Protein AF-A0A9E3QSX8-F1 (afdb_monomer_lite)

Structure (mmCIF, N/CA/C/O backbone):
data_AF-A0A9E3QSX8-F1
#
_entry.id   AF-A0A9E3QSX8-F1
#
loop_
_atom_site.group_PDB
_atom_site.id
_atom_site.type_symbol
_atom_site.label_atom_id
_atom_site.label_alt_id
_atom_site.label_comp_id
_atom_site.label_asym_id
_atom_site.label_entity_id
_atom_site.label_seq_id
_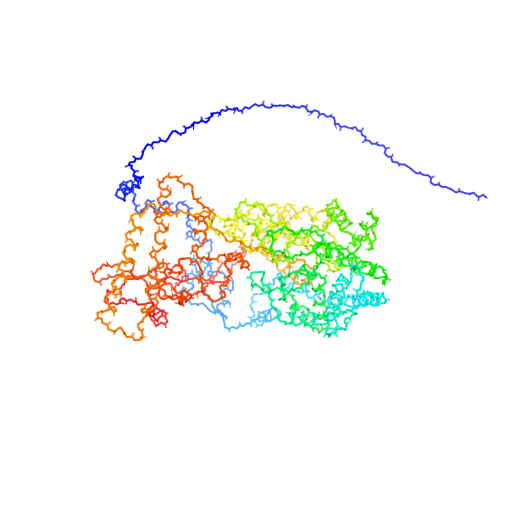atom_site.pdbx_PDB_ins_code
_atom_site.Cartn_x
_atom_site.Cartn_y
_atom_site.Cartn_z
_atom_site.occupancy
_atom_site.B_iso_or_equiv
_atom_site.auth_seq_id
_atom_site.auth_comp_id
_atom_site.auth_asym_id
_atom_site.auth_atom_id
_atom_site.pdbx_PDB_model_num
ATOM 1 N N . MET A 1 1 ? 42.464 9.690 58.427 1.00 34.41 1 MET A N 1
ATOM 2 C CA . MET A 1 1 ? 42.947 10.373 57.204 1.00 34.41 1 MET A CA 1
ATOM 3 C C . MET A 1 1 ? 42.137 9.793 56.053 1.00 34.41 1 MET A C 1
ATOM 5 O O . MET A 1 1 ? 42.165 8.587 55.885 1.00 34.41 1 MET A O 1
ATOM 9 N N . ASN A 1 2 ? 41.130 10.511 55.552 1.00 29.72 2 ASN A N 1
ATOM 10 C CA . ASN A 1 2 ? 41.222 11.532 54.487 1.00 29.72 2 ASN A CA 1
ATOM 11 C C . ASN A 1 2 ? 41.626 10.912 53.133 1.00 29.72 2 ASN A C 1
ATOM 13 O O . ASN A 1 2 ? 42.617 10.202 53.098 1.00 29.72 2 ASN A O 1
ATOM 17 N N . SER A 1 3 ? 41.032 11.184 51.967 1.00 29.53 3 SER A N 1
ATOM 18 C CA . SER A 1 3 ? 39.803 11.871 51.520 1.00 29.53 3 SER A CA 1
ATOM 19 C C . SER A 1 3 ? 40.000 12.184 50.023 1.00 29.53 3 SER A C 1
ATOM 21 O O . SER A 1 3 ? 41.050 12.731 49.714 1.00 29.53 3 SER A O 1
ATOM 23 N N . ALA A 1 4 ? 38.960 12.026 49.181 1.00 32.78 4 ALA A N 1
ATOM 24 C CA . ALA A 1 4 ? 38.642 12.910 48.029 1.00 32.78 4 ALA A CA 1
ATOM 25 C C . ALA A 1 4 ? 39.671 13.015 46.857 1.00 32.78 4 ALA A C 1
ATOM 27 O O . ALA A 1 4 ? 40.817 12.639 47.002 1.00 32.78 4 ALA A O 1
ATOM 28 N N . ARG A 1 5 ? 39.427 13.547 45.647 1.00 29.23 5 ARG A N 1
ATOM 29 C CA . ARG A 1 5 ? 38.313 13.874 44.715 1.00 29.23 5 ARG A CA 1
ATOM 30 C C . ARG A 1 5 ? 39.010 14.353 43.395 1.00 29.23 5 ARG A C 1
ATOM 32 O O . ARG A 1 5 ? 40.177 14.715 43.424 1.00 29.23 5 ARG A O 1
ATOM 39 N N . ARG A 1 6 ? 38.259 14.365 42.278 1.00 32.06 6 ARG A N 1
ATOM 40 C CA . ARG A 1 6 ? 38.414 15.057 40.948 1.00 32.06 6 ARG A CA 1
ATOM 41 C C . ARG A 1 6 ? 39.170 16.426 40.938 1.00 32.06 6 ARG A C 1
ATOM 43 O O . ARG A 1 6 ? 39.154 17.022 42.014 1.00 32.06 6 ARG A O 1
ATOM 50 N N . PRO A 1 7 ? 39.665 17.024 39.794 1.00 38.88 7 PRO A N 1
ATOM 51 C CA . PRO A 1 7 ? 38.859 17.333 38.565 1.00 38.88 7 PRO A CA 1
ATOM 52 C C . PRO A 1 7 ? 39.530 17.643 37.170 1.00 38.88 7 PRO A C 1
ATOM 54 O O . PRO A 1 7 ? 40.738 17.763 37.069 1.00 38.88 7 PRO A O 1
ATOM 57 N N . SER A 1 8 ? 38.669 17.826 36.135 1.00 28.39 8 SER A N 1
ATOM 58 C CA . SER A 1 8 ? 38.711 18.750 34.943 1.00 28.39 8 SER A CA 1
ATOM 59 C C . SER A 1 8 ? 39.972 18.848 34.017 1.00 28.39 8 SER A C 1
ATOM 61 O O . SER A 1 8 ? 40.971 18.202 34.278 1.00 28.39 8 SER A O 1
ATOM 63 N N . SER A 1 9 ? 40.011 19.535 32.848 1.00 29.08 9 SER A N 1
ATOM 64 C CA . SER A 1 9 ? 39.054 20.426 32.123 1.00 29.08 9 SER A CA 1
ATOM 65 C C . SER A 1 9 ? 39.161 20.325 30.560 1.00 29.08 9 SER A C 1
ATOM 67 O O . SER A 1 9 ? 39.818 19.432 30.041 1.00 29.08 9 SER A O 1
ATOM 69 N N . ARG A 1 10 ? 38.485 21.220 29.803 1.00 27.95 10 ARG A N 1
ATOM 70 C CA . ARG A 1 10 ? 38.367 21.345 28.322 1.00 27.95 10 ARG A CA 1
ATOM 71 C C . ARG A 1 10 ? 38.910 22.694 27.769 1.00 27.95 10 ARG A C 1
ATOM 73 O O . ARG A 1 10 ? 38.730 23.689 28.460 1.00 27.95 10 ARG A O 1
ATOM 80 N N . LEU A 1 11 ? 39.290 22.717 26.470 1.00 28.77 11 LEU A N 1
ATOM 81 C CA . LEU A 1 11 ? 39.271 23.859 25.498 1.00 28.77 11 LEU A CA 1
ATOM 82 C C . LEU A 1 11 ? 40.212 25.075 25.763 1.00 28.77 11 LEU A C 1
ATOM 84 O O . LEU A 1 11 ? 40.704 25.192 26.881 1.00 28.77 11 LEU A O 1
ATOM 88 N N . PRO A 1 12 ? 40.462 26.000 24.790 1.00 38.44 12 PRO A N 1
ATOM 89 C CA . PRO A 1 12 ? 39.927 26.116 23.415 1.00 38.44 12 PRO A CA 1
ATOM 90 C C . PRO A 1 12 ? 40.982 26.273 22.286 1.00 38.44 12 PRO A C 1
ATOM 92 O O . PRO A 1 12 ? 42.152 26.540 22.535 1.00 38.44 12 PRO A O 1
ATOM 95 N N . CYS A 1 13 ? 40.535 26.255 21.022 1.00 25.16 13 CYS A N 1
ATOM 96 C CA . CYS A 1 13 ? 41.219 26.981 19.943 1.00 25.16 13 CYS A CA 1
ATOM 97 C C . CYS A 1 13 ? 40.201 27.521 18.920 1.00 25.16 13 CYS A C 1
ATOM 99 O O . CYS A 1 13 ? 39.735 26.801 18.042 1.00 25.16 13 CYS A O 1
ATOM 101 N N . TRP A 1 14 ? 39.819 28.792 19.080 1.00 24.83 14 TRP A N 1
ATOM 102 C CA . TRP A 1 14 ? 39.091 29.578 18.080 1.00 24.83 14 TRP A CA 1
ATOM 103 C C . TRP A 1 14 ? 40.042 30.643 17.547 1.00 24.83 14 TRP A C 1
ATOM 105 O O . TRP A 1 14 ? 40.319 31.604 18.258 1.00 24.83 14 TRP A O 1
ATOM 115 N N . GLN A 1 15 ? 40.504 30.483 16.311 1.00 28.09 15 GLN A N 1
ATOM 116 C CA . GLN A 1 15 ? 40.944 31.556 15.417 1.00 28.09 15 GLN A CA 1
ATOM 117 C C . GLN A 1 15 ? 41.356 30.912 14.096 1.00 28.09 15 GLN A C 1
ATOM 119 O O . GLN A 1 15 ? 42.250 30.081 14.097 1.00 28.09 15 GLN A O 1
ATOM 124 N N . TRP A 1 16 ? 40.659 31.264 13.017 1.00 26.28 16 TRP A N 1
ATOM 125 C CA . TRP A 1 16 ? 41.142 31.548 11.657 1.00 26.28 16 TRP A CA 1
ATOM 126 C C . TRP A 1 16 ? 39.906 31.564 10.741 1.00 26.28 16 TRP A C 1
ATOM 128 O O . TRP A 1 16 ? 39.142 30.607 10.724 1.00 26.28 16 TRP A O 1
ATOM 138 N N . LEU A 1 17 ? 39.723 32.676 10.016 1.00 26.88 17 LEU A N 1
ATOM 139 C CA . LEU A 1 17 ? 38.613 32.995 9.095 1.00 26.88 17 LEU A CA 1
ATOM 140 C C . LEU A 1 17 ? 37.208 33.139 9.746 1.00 26.88 17 LEU A C 1
ATOM 142 O O . LEU A 1 17 ? 36.622 32.167 10.196 1.00 26.88 17 LEU A O 1
ATOM 146 N N . ARG A 1 18 ? 36.520 34.293 9.808 1.00 30.38 18 ARG A N 1
ATOM 147 C CA . ARG A 1 18 ? 36.800 35.700 9.435 1.00 30.38 18 ARG A CA 1
ATOM 148 C C . ARG A 1 18 ? 37.518 35.934 8.100 1.00 30.38 18 ARG A C 1
ATOM 150 O O . ARG A 1 18 ? 38.697 36.259 8.105 1.00 30.38 18 ARG A O 1
ATOM 157 N N . CYS A 1 19 ? 36.778 35.861 6.992 1.00 26.34 19 CYS A N 1
ATOM 158 C CA . CYS A 1 19 ? 36.958 36.779 5.859 1.00 26.34 19 CYS A CA 1
ATOM 159 C C . CYS A 1 19 ? 35.721 36.815 4.933 1.00 26.34 19 CYS A C 1
ATOM 161 O O . CYS A 1 19 ? 35.354 35.801 4.357 1.00 26.34 19 CYS A O 1
ATOM 163 N N . LEU A 1 20 ? 35.170 38.026 4.764 1.00 24.61 20 LEU A N 1
ATOM 164 C CA . LEU A 1 20 ? 34.615 38.583 3.514 1.00 24.61 20 LEU A CA 1
ATOM 165 C C . LEU A 1 20 ? 33.272 38.057 2.935 1.00 24.61 20 LEU A C 1
ATOM 167 O O . LEU A 1 20 ? 33.209 37.180 2.083 1.00 24.61 20 LEU A O 1
ATOM 171 N N . LEU A 1 21 ? 32.207 38.763 3.331 1.00 23.98 21 LEU A N 1
ATOM 172 C CA . LEU A 1 21 ? 31.076 39.245 2.499 1.00 23.98 21 LEU A CA 1
ATOM 173 C C . LEU A 1 21 ? 31.537 40.449 1.609 1.00 23.98 21 LEU A C 1
ATOM 175 O O . LEU A 1 21 ? 32.646 40.918 1.886 1.00 23.98 21 LEU A O 1
ATOM 179 N N . PRO A 1 22 ? 30.739 41.088 0.695 1.00 42.12 22 PRO A N 1
ATOM 180 C CA . PRO A 1 22 ? 29.394 40.804 0.111 1.00 42.12 22 PRO A CA 1
ATOM 181 C C . PRO A 1 22 ? 29.246 41.163 -1.424 1.00 42.12 22 PRO A C 1
ATOM 183 O O . PRO A 1 22 ? 30.243 41.407 -2.091 1.00 42.12 22 PRO A O 1
ATOM 186 N N . LEU A 1 23 ? 27.989 41.332 -1.918 1.00 26.09 23 LEU A N 1
ATOM 187 C CA . LEU A 1 23 ? 27.516 42.158 -3.081 1.00 26.09 23 LEU A CA 1
ATOM 188 C C . LEU A 1 23 ? 27.803 41.670 -4.535 1.00 26.09 23 LEU A C 1
ATOM 190 O O . LEU A 1 23 ? 28.795 40.997 -4.766 1.00 26.09 23 LEU A O 1
ATOM 194 N N . VAL A 1 24 ? 27.053 42.053 -5.594 1.00 25.22 24 VAL A N 1
ATOM 195 C CA . VAL A 1 24 ? 25.591 42.278 -5.813 1.00 25.22 24 VAL A CA 1
ATOM 196 C C . VAL A 1 24 ? 25.290 42.381 -7.335 1.00 25.22 24 VAL A C 1
ATOM 198 O O . VAL A 1 24 ? 26.185 42.711 -8.099 1.00 25.22 24 VAL A O 1
ATOM 201 N N . ALA A 1 25 ? 24.036 42.095 -7.723 1.00 25.70 25 ALA A N 1
ATOM 202 C CA . ALA A 1 25 ? 23.273 42.359 -8.971 1.00 25.70 25 ALA A CA 1
ATOM 203 C C . ALA A 1 25 ? 23.895 42.996 -10.249 1.00 25.70 25 ALA A C 1
ATOM 205 O O . ALA A 1 25 ? 24.704 43.911 -10.184 1.00 25.70 25 ALA A O 1
ATOM 206 N N . ILE A 1 26 ? 23.315 42.643 -11.414 1.00 31.16 26 ILE A N 1
ATOM 207 C CA . ILE A 1 26 ? 22.503 43.507 -12.327 1.00 31.16 26 ILE A CA 1
ATOM 208 C C . ILE A 1 26 ? 22.088 42.645 -13.544 1.00 31.16 26 ILE A C 1
ATOM 210 O O . ILE A 1 26 ? 22.937 42.066 -14.207 1.00 31.16 26 ILE A O 1
ATOM 214 N N . GLY A 1 27 ? 20.792 42.422 -13.788 1.00 25.27 27 GLY A N 1
ATOM 215 C CA . GLY A 1 27 ? 20.026 43.121 -14.838 1.00 25.27 27 GLY A CA 1
ATOM 216 C C . GLY A 1 27 ? 19.364 42.084 -15.774 1.00 25.27 27 GLY A C 1
ATOM 217 O O . GLY A 1 27 ? 19.835 40.956 -15.826 1.00 25.27 27 GLY A O 1
ATOM 218 N N . LEU A 1 28 ? 18.271 42.340 -16.501 1.00 27.56 28 LEU A N 1
ATOM 219 C CA . LEU A 1 28 ? 17.464 43.555 -16.675 1.00 27.56 28 LEU A CA 1
ATOM 220 C C . LEU A 1 28 ? 15.972 43.199 -16.852 1.00 27.56 28 LEU A C 1
ATOM 222 O O . LEU A 1 28 ? 15.616 42.073 -17.186 1.00 27.56 28 LEU A O 1
ATOM 226 N N . SER A 1 29 ? 15.112 44.187 -16.613 1.00 26.52 29 SER A N 1
ATOM 227 C CA . SER A 1 29 ? 13.647 44.137 -16.693 1.00 26.52 29 SER A CA 1
ATOM 228 C C . SER A 1 29 ? 13.083 44.532 -18.070 1.00 26.52 29 SER A C 1
ATOM 230 O O . SER A 1 29 ? 13.754 45.193 -18.858 1.00 26.52 29 SER A O 1
ATOM 232 N N . GLY A 1 30 ? 11.803 44.208 -18.308 1.00 27.94 30 GLY A N 1
ATOM 233 C CA . GLY A 1 30 ? 10.971 44.737 -19.406 1.00 27.94 30 GLY A CA 1
ATOM 234 C C . GLY A 1 30 ? 9.780 43.807 -19.694 1.00 27.94 30 GLY A C 1
ATOM 235 O O . GLY A 1 30 ? 9.973 42.792 -20.344 1.00 27.94 30 GLY A O 1
ATOM 236 N N . ALA A 1 31 ? 8.610 43.939 -19.050 1.00 29.28 31 ALA A N 1
ATOM 237 C CA . ALA A 1 31 ? 7.557 44.955 -19.273 1.00 29.28 31 ALA A CA 1
ATOM 238 C C . ALA A 1 31 ? 6.890 44.824 -20.666 1.00 29.28 31 ALA A C 1
ATOM 240 O O . ALA A 1 31 ? 7.596 44.715 -21.657 1.00 29.28 31 ALA A O 1
ATOM 241 N N . SER A 1 32 ? 5.564 44.883 -20.850 1.00 33.28 32 SER A N 1
ATOM 242 C CA . SER A 1 32 ? 4.401 44.925 -19.934 1.00 33.28 32 SER A CA 1
ATOM 243 C C . SER A 1 32 ? 3.127 44.537 -20.744 1.00 33.28 32 SER A C 1
ATOM 245 O O . SER A 1 32 ? 3.268 44.243 -21.932 1.00 33.28 32 SER A O 1
ATOM 247 N N . PRO A 1 33 ? 1.900 44.470 -20.180 1.00 47.84 33 PRO A N 1
ATOM 248 C CA . PRO A 1 33 ? 0.783 43.771 -20.827 1.00 47.84 33 PRO A CA 1
ATOM 249 C C . PRO A 1 33 ? 0.121 44.562 -21.965 1.00 47.84 33 PRO A C 1
ATOM 251 O O . PRO A 1 33 ? -0.060 45.776 -21.867 1.00 47.84 33 PRO A O 1
ATOM 254 N N . LEU A 1 34 ? -0.356 43.843 -22.984 1.00 31.44 34 LEU A N 1
ATOM 255 C CA . LEU A 1 34 ? -1.322 44.347 -23.960 1.00 31.44 34 LEU A CA 1
ATOM 256 C C . LEU A 1 34 ? -2.684 43.689 -23.719 1.00 31.44 34 LEU A C 1
ATOM 258 O O . LEU A 1 34 ? -2.797 42.466 -23.666 1.00 31.44 34 LEU A O 1
ATOM 262 N N . ARG A 1 35 ? -3.712 44.528 -23.557 1.00 44.41 35 ARG A N 1
ATOM 263 C CA . ARG A 1 35 ? -5.119 44.112 -23.590 1.00 44.41 35 ARG A CA 1
ATOM 264 C C . ARG A 1 35 ? -5.463 43.651 -25.005 1.00 44.41 35 ARG A C 1
ATOM 266 O O . ARG A 1 35 ? -5.029 44.288 -25.962 1.00 44.41 35 ARG A O 1
ATOM 273 N N . ALA A 1 36 ? -6.270 42.603 -25.119 1.00 38.50 36 ALA A N 1
ATOM 274 C CA . ALA A 1 36 ? -6.993 42.306 -26.346 1.00 38.50 36 ALA A CA 1
ATOM 275 C C . ALA A 1 36 ? -8.403 42.897 -26.228 1.00 38.50 36 ALA A C 1
ATOM 277 O O . ALA A 1 36 ? -9.131 42.548 -25.298 1.00 38.50 36 ALA A O 1
ATOM 278 N N . ASP A 1 37 ? -8.756 43.790 -27.150 1.00 44.34 37 ASP A N 1
ATOM 279 C CA . ASP A 1 37 ? -10.152 44.099 -27.457 1.00 44.34 37 ASP A CA 1
ATOM 280 C C . ASP A 1 37 ? -10.740 42.943 -28.292 1.00 44.34 37 ASP A C 1
ATOM 282 O O . ASP A 1 37 ? -10.026 42.313 -29.079 1.00 44.34 37 ASP A O 1
ATOM 286 N N . GLU A 1 38 ? -12.032 42.651 -28.133 1.00 40.50 38 GLU A N 1
ATOM 287 C CA . GLU A 1 38 ? -12.716 41.607 -28.907 1.00 40.50 38 GLU A CA 1
ATOM 288 C C . GLU A 1 38 ? -13.006 42.059 -30.355 1.00 40.50 38 GLU A C 1
ATOM 290 O O . GLU A 1 38 ? -13.520 43.162 -30.564 1.00 40.50 38 GLU A O 1
ATOM 295 N N . PRO A 1 39 ? -12.750 41.216 -31.375 1.00 40.66 39 PRO A N 1
ATOM 296 C CA . PRO A 1 39 ? -13.303 41.400 -32.713 1.00 40.66 39 PRO A CA 1
ATOM 297 C C . PRO A 1 39 ? -14.736 40.820 -32.814 1.00 40.66 39 PRO A C 1
ATOM 299 O O . PRO A 1 39 ? -15.030 39.807 -32.180 1.00 40.66 39 PRO A O 1
ATOM 302 N N . PRO A 1 40 ? -15.631 41.420 -33.624 1.00 45.62 40 PRO A N 1
ATOM 303 C CA . PRO A 1 40 ? -17.053 41.058 -33.670 1.00 45.62 40 PRO A CA 1
ATOM 304 C C . PRO A 1 40 ? -17.364 39.766 -34.450 1.00 45.62 40 PRO A C 1
ATOM 306 O O . PRO A 1 40 ? -16.601 39.326 -35.311 1.00 45.62 40 PRO A O 1
ATOM 309 N N . GLU A 1 41 ? -18.536 39.187 -34.167 1.00 42.56 41 GLU A N 1
ATOM 310 C CA . GLU A 1 41 ? -19.021 37.918 -34.730 1.00 42.56 41 GLU A CA 1
ATOM 311 C C . GLU A 1 41 ? -19.189 37.918 -36.263 1.00 42.56 41 GLU A C 1
ATOM 313 O O . GLU A 1 41 ? -19.656 38.888 -36.862 1.00 42.56 41 GLU A O 1
ATOM 318 N N . GLY A 1 42 ? -18.903 36.774 -36.902 1.00 49.81 42 GLY A N 1
ATOM 319 C CA . GLY A 1 42 ? -19.269 36.551 -38.309 1.00 49.81 42 GLY A CA 1
ATOM 320 C C . GLY A 1 42 ? -18.551 35.415 -39.048 1.00 49.81 42 GLY A C 1
ATOM 321 O O . GLY A 1 42 ? -19.046 34.965 -40.080 1.00 49.81 42 GLY A O 1
ATOM 322 N N . GLN A 1 43 ? -17.413 34.918 -38.550 1.00 42.94 43 GLN A N 1
ATOM 323 C CA . GLN A 1 43 ? -16.658 33.832 -39.194 1.00 42.94 43 GLN A CA 1
ATOM 324 C C . GLN A 1 43 ? -16.433 32.656 -38.240 1.00 42.94 43 GLN A C 1
ATOM 326 O O . GLN A 1 43 ? -15.935 32.829 -37.130 1.00 42.94 43 GLN A O 1
ATOM 331 N N . ARG A 1 44 ? -16.744 31.436 -38.700 1.00 37.28 44 ARG A N 1
ATOM 332 C CA . ARG A 1 44 ? -16.204 30.217 -38.077 1.00 37.28 44 ARG A CA 1
ATOM 333 C C . ARG A 1 44 ? -14.677 30.246 -38.235 1.00 37.28 44 ARG A C 1
ATOM 335 O O . ARG A 1 44 ? -14.230 30.567 -39.338 1.00 37.28 44 ARG A O 1
ATOM 342 N N . PRO A 1 45 ? -13.877 29.875 -37.219 1.00 42.00 45 PRO A N 1
ATOM 343 C CA . PRO A 1 45 ? -12.446 29.693 -37.416 1.00 42.00 45 PRO A CA 1
ATOM 344 C C . PRO A 1 45 ? -12.239 28.606 -38.474 1.00 42.00 45 PRO A C 1
ATOM 346 O O . PRO A 1 45 ? -12.638 27.455 -38.288 1.00 42.00 45 PRO A O 1
ATOM 349 N N . GLY A 1 46 ? -11.666 28.991 -39.612 1.00 44.28 46 GLY A N 1
ATOM 350 C CA . GLY A 1 46 ? -11.374 28.063 -40.693 1.00 44.28 46 GLY A CA 1
ATOM 351 C C . GLY A 1 46 ? -10.303 27.079 -40.246 1.00 44.28 46 GLY A C 1
ATOM 352 O O . GLY A 1 46 ? -9.129 27.439 -40.169 1.00 44.28 46 GLY A O 1
ATOM 353 N N . LEU A 1 47 ? -10.694 25.828 -39.990 1.00 43.69 47 LEU A N 1
ATOM 354 C CA . LEU A 1 47 ? -9.748 24.730 -40.152 1.00 43.69 47 LEU A CA 1
ATOM 355 C C . LEU A 1 47 ? -9.245 24.808 -41.600 1.00 43.69 47 LEU A C 1
ATOM 357 O O . LEU A 1 47 ? -10.088 24.906 -42.499 1.00 43.69 47 LEU A O 1
ATOM 361 N N . PRO A 1 48 ? -7.921 24.805 -41.840 1.00 47.47 48 PRO A N 1
ATOM 362 C CA . PRO A 1 48 ? -7.412 24.795 -43.201 1.00 47.47 48 PRO A CA 1
ATOM 363 C C . PRO A 1 48 ? -7.994 23.577 -43.912 1.00 47.47 48 PRO A C 1
ATOM 365 O O . PRO A 1 48 ? -8.052 22.491 -43.322 1.00 47.47 48 PRO A O 1
ATOM 368 N N . SER A 1 49 ? -8.475 23.759 -45.142 1.00 57.25 49 SER A N 1
ATOM 369 C CA . SER A 1 49 ? -9.124 22.654 -45.850 1.00 57.25 49 SER A CA 1
ATOM 370 C C . SER A 1 49 ? -8.134 21.500 -46.025 1.00 57.25 49 SER A C 1
ATOM 372 O O . SER A 1 49 ? -6.914 21.701 -46.016 1.00 57.25 49 SER A O 1
ATOM 374 N N . PHE A 1 50 ? -8.632 20.272 -46.195 1.00 50.34 50 PHE A N 1
ATOM 375 C CA . PHE A 1 50 ? -7.727 19.161 -46.480 1.00 50.34 50 PHE A CA 1
ATOM 376 C C . PHE A 1 50 ? -6.908 19.435 -47.750 1.00 50.34 50 PHE A C 1
ATOM 378 O O . PHE A 1 50 ? -5.724 19.130 -47.762 1.00 50.34 50 PHE A O 1
ATOM 385 N N . ASP A 1 51 ? -7.475 20.128 -48.743 1.00 62.53 51 ASP A N 1
ATOM 386 C CA . ASP A 1 51 ? -6.766 20.560 -49.954 1.00 62.53 51 ASP A CA 1
ATOM 387 C C . ASP A 1 51 ? -5.709 21.650 -49.683 1.00 62.53 51 ASP A C 1
ATOM 389 O O . ASP A 1 51 ? -4.652 21.650 -50.309 1.00 62.53 51 ASP A O 1
ATOM 393 N N . GLU A 1 52 ? -5.929 22.558 -48.725 1.00 65.50 52 GLU A N 1
ATOM 394 C CA . GLU A 1 52 ? -4.922 23.539 -48.291 1.00 65.50 52 GLU A CA 1
ATOM 395 C C . GLU A 1 52 ? -3.781 22.883 -47.506 1.00 65.50 52 GLU A C 1
ATOM 397 O O . GLU A 1 52 ? -2.617 23.255 -47.671 1.00 65.50 52 GLU A O 1
ATOM 402 N N . LEU A 1 53 ? -4.089 21.905 -46.649 1.00 66.25 53 LEU A N 1
ATOM 403 C CA . LEU A 1 53 ? -3.081 21.114 -45.941 1.00 66.25 53 LEU A CA 1
ATOM 404 C C . LEU A 1 53 ? -2.303 20.222 -46.913 1.00 66.25 53 LEU A C 1
ATOM 406 O O . LEU A 1 53 ? -1.076 20.213 -46.872 1.00 66.25 53 LEU A O 1
ATOM 410 N N . LEU A 1 54 ? -2.994 19.542 -47.826 1.00 53.22 54 LEU A N 1
ATOM 411 C CA . LEU A 1 54 ? -2.405 18.742 -48.895 1.00 53.22 54 LEU A CA 1
ATOM 412 C C . LEU A 1 54 ? -1.546 19.616 -49.818 1.00 53.22 54 LEU A C 1
ATOM 414 O O . LEU A 1 54 ? -0.437 19.223 -50.154 1.00 53.22 54 LEU A O 1
ATOM 418 N N . GLY A 1 55 ? -1.985 20.839 -50.129 1.00 71.31 55 GLY A N 1
ATOM 419 C CA . GLY A 1 55 ? -1.207 21.842 -50.858 1.00 71.31 55 GLY A CA 1
ATOM 420 C C . GLY A 1 55 ? 0.075 22.263 -50.130 1.00 71.31 55 GLY A C 1
ATOM 421 O O . GLY A 1 55 ? 1.132 22.357 -50.754 1.00 71.31 55 GLY A O 1
ATOM 422 N N . ARG A 1 56 ? 0.029 22.442 -48.801 1.00 79.00 56 ARG A N 1
ATOM 423 C CA . ARG A 1 56 ? 1.228 22.697 -47.970 1.00 79.00 56 ARG A CA 1
ATOM 424 C C . ARG A 1 56 ? 2.176 21.495 -47.915 1.00 79.00 56 ARG A C 1
ATOM 426 O O . ARG A 1 56 ? 3.380 21.694 -47.791 1.00 79.00 56 ARG A O 1
ATOM 433 N N . GLN A 1 57 ? 1.647 20.276 -48.012 1.00 74.44 57 GLN A N 1
ATOM 434 C CA . GLN A 1 57 ? 2.418 19.027 -48.019 1.00 74.44 57 GLN A CA 1
ATOM 435 C C . GLN A 1 57 ? 2.709 18.497 -49.438 1.00 74.44 57 GLN A C 1
ATOM 437 O O . GLN A 1 57 ? 3.293 17.428 -49.576 1.00 74.44 57 GLN A O 1
ATOM 442 N N . ALA A 1 58 ? 2.372 19.236 -50.504 1.00 72.44 58 ALA A N 1
ATOM 443 C CA . ALA A 1 58 ? 2.426 18.754 -51.892 1.00 72.44 58 ALA A CA 1
ATOM 444 C C . ALA A 1 58 ? 3.842 18.421 -52.407 1.00 72.44 58 ALA A C 1
ATOM 446 O O . ALA A 1 58 ? 3.989 17.847 -53.482 1.00 72.44 58 ALA A O 1
ATOM 447 N N . GLN A 1 59 ? 4.880 18.803 -51.657 1.00 77.06 59 GLN A N 1
ATOM 448 C CA . GLN A 1 59 ? 6.290 18.503 -51.936 1.00 77.06 59 GLN A CA 1
ATOM 449 C C . GLN A 1 59 ? 6.863 17.402 -51.023 1.00 77.06 59 GLN A C 1
ATOM 451 O O . GLN A 1 59 ? 8.048 17.084 -51.115 1.00 77.06 59 GLN A O 1
ATOM 456 N N . VAL A 1 60 ? 6.060 16.823 -50.123 1.00 78.69 60 VAL A N 1
ATOM 457 C CA . VAL A 1 60 ? 6.500 15.745 -49.232 1.00 78.69 60 VAL A CA 1
ATOM 458 C C . VAL A 1 60 ? 6.389 14.409 -49.955 1.00 78.69 60 VAL A C 1
ATOM 460 O O . VAL A 1 60 ? 5.297 13.891 -50.178 1.00 78.69 60 VAL A O 1
ATOM 463 N N . SER A 1 61 ? 7.538 13.842 -50.316 1.00 79.25 61 SER A N 1
ATOM 464 C CA . SER A 1 61 ? 7.622 12.478 -50.835 1.00 79.25 61 SER A CA 1
ATOM 465 C C . SER A 1 61 ? 7.515 11.442 -49.712 1.00 79.25 61 SER A C 1
ATOM 467 O O . SER A 1 61 ? 7.788 11.730 -48.543 1.00 79.25 61 SER A O 1
ATOM 469 N N . ALA A 1 62 ? 7.175 10.203 -50.080 1.00 65.12 62 ALA A N 1
ATOM 470 C CA . ALA A 1 62 ? 7.230 9.067 -49.161 1.00 65.12 62 ALA A CA 1
ATOM 471 C C . ALA A 1 62 ? 8.634 8.908 -48.549 1.00 65.12 62 ALA A C 1
ATOM 473 O O . ALA A 1 62 ? 8.754 8.739 -47.338 1.00 65.12 62 ALA A O 1
ATOM 474 N N . ASP A 1 63 ? 9.686 9.062 -49.361 1.00 76.25 63 ASP A N 1
ATOM 475 C CA . ASP A 1 63 ? 11.079 8.977 -48.911 1.00 76.25 63 ASP A CA 1
ATOM 476 C C . ASP A 1 63 ? 11.413 10.049 -47.869 1.00 76.25 63 ASP A C 1
ATOM 478 O O . ASP A 1 63 ? 12.030 9.740 -46.855 1.00 76.25 63 ASP A O 1
ATOM 482 N N . LEU A 1 64 ? 10.953 11.293 -48.061 1.00 76.00 64 LEU A N 1
ATOM 483 C CA . LEU A 1 64 ? 11.163 12.375 -47.096 1.00 76.00 64 LEU A CA 1
ATOM 484 C C . LEU A 1 64 ? 10.448 12.089 -45.765 1.00 76.00 64 LEU A C 1
ATOM 486 O O . LEU A 1 64 ? 10.992 12.381 -44.700 1.00 76.00 64 LEU A O 1
ATOM 490 N N . LEU A 1 65 ? 9.250 11.498 -45.813 1.00 62.09 65 LEU A N 1
ATOM 491 C CA . LEU A 1 65 ? 8.487 11.120 -44.621 1.00 62.09 65 LEU A CA 1
ATOM 492 C C . LEU A 1 65 ? 9.158 9.959 -43.858 1.00 62.09 65 LEU A C 1
ATOM 494 O O . LEU A 1 65 ? 9.285 10.001 -42.632 1.00 62.09 65 LEU A O 1
ATOM 498 N N . VAL A 1 66 ? 9.633 8.943 -44.587 1.00 67.81 66 VAL A N 1
ATOM 499 C CA . VAL A 1 66 ? 10.371 7.791 -44.042 1.00 67.81 66 VAL A CA 1
ATOM 500 C C . VAL A 1 66 ? 11.716 8.230 -43.462 1.00 67.81 66 VAL A C 1
ATOM 502 O O . VAL A 1 66 ? 12.059 7.840 -42.346 1.00 67.81 66 VAL A O 1
ATOM 505 N N . GLU A 1 67 ? 12.454 9.089 -44.164 1.00 73.81 67 GLU A N 1
ATOM 506 C CA . GLU A 1 67 ? 13.739 9.613 -43.707 1.00 73.81 67 GLU A CA 1
ATOM 507 C C . GLU A 1 67 ? 13.580 10.459 -42.434 1.00 73.81 67 GLU A C 1
ATOM 509 O O . GLU A 1 67 ? 14.367 10.321 -41.496 1.00 73.81 67 GLU A O 1
ATOM 514 N N . GLN A 1 68 ? 12.537 11.292 -42.342 1.00 73.94 68 GLN A N 1
ATOM 515 C CA . GLN A 1 68 ? 12.230 12.043 -41.119 1.00 73.94 68 GLN A CA 1
ATOM 516 C C . GLN A 1 68 ? 11.970 11.120 -39.917 1.00 73.94 68 GLN A C 1
ATOM 518 O O . GLN A 1 68 ? 12.446 11.414 -38.819 1.00 73.94 68 GLN A O 1
ATOM 523 N N . ALA A 1 69 ? 11.281 9.992 -40.115 1.00 57.22 69 ALA A N 1
ATOM 524 C CA . ALA A 1 69 ? 11.059 8.999 -39.064 1.00 57.22 69 ALA A CA 1
ATOM 525 C C . ALA A 1 69 ? 12.353 8.249 -38.679 1.00 57.22 69 ALA A C 1
ATOM 527 O O . ALA A 1 69 ? 12.672 8.125 -37.494 1.00 57.22 69 ALA A O 1
ATOM 528 N N . GLN A 1 70 ? 13.140 7.804 -39.663 1.00 67.00 70 GLN A N 1
ATOM 529 C CA . GLN A 1 70 ? 14.401 7.081 -39.442 1.00 67.00 70 GLN A CA 1
ATOM 530 C C . GLN A 1 70 ? 15.479 7.960 -38.789 1.00 67.00 70 GLN A C 1
ATOM 532 O O . GLN A 1 70 ? 16.208 7.491 -37.918 1.00 67.00 70 GLN A O 1
ATOM 537 N N . ARG A 1 71 ? 15.545 9.257 -39.120 1.00 70.06 71 ARG A N 1
ATOM 538 C CA . ARG A 1 71 ? 16.443 10.220 -38.452 1.00 70.06 71 ARG A CA 1
ATOM 539 C C . ARG A 1 71 ? 16.104 10.425 -36.969 1.00 70.06 71 ARG A C 1
ATOM 541 O O . ARG A 1 71 ? 16.999 10.750 -36.195 1.00 70.06 71 ARG A O 1
ATOM 548 N N . GLN A 1 72 ? 14.846 10.234 -36.554 1.00 55.97 72 GLN A N 1
ATOM 549 C CA . GLN A 1 72 ? 14.446 10.326 -35.141 1.00 55.97 72 GLN A CA 1
ATOM 550 C C . GLN A 1 72 ? 14.772 9.057 -34.336 1.00 55.97 72 GLN A C 1
ATOM 552 O O . GLN A 1 72 ? 14.961 9.144 -33.120 1.00 55.97 72 GLN A O 1
ATOM 557 N N . ARG A 1 73 ? 14.847 7.887 -34.986 1.00 42.75 73 ARG A N 1
ATOM 558 C CA . ARG A 1 73 ? 15.276 6.611 -34.389 1.00 42.75 73 ARG A CA 1
ATOM 559 C C . ARG A 1 73 ? 16.030 5.757 -35.423 1.00 42.75 73 ARG A C 1
ATOM 561 O O . ARG A 1 73 ? 15.384 4.972 -36.120 1.00 42.75 73 ARG A O 1
ATOM 568 N N . PRO A 1 74 ? 17.367 5.872 -35.522 1.00 57.00 74 PRO A N 1
ATOM 569 C CA . PRO A 1 74 ? 18.136 5.046 -36.445 1.00 57.00 74 PRO A CA 1
ATOM 570 C C . PRO A 1 74 ? 18.104 3.570 -36.001 1.00 57.00 74 PRO A C 1
ATOM 572 O O . PRO A 1 74 ? 18.293 3.297 -34.810 1.00 57.00 74 PRO A O 1
ATOM 575 N N . PRO A 1 75 ? 17.858 2.614 -36.915 1.00 54.31 75 PRO A N 1
ATOM 576 C CA . PRO A 1 75 ? 17.918 1.189 -36.604 1.00 54.31 75 PRO A CA 1
ATOM 577 C C . PRO A 1 75 ? 19.362 0.729 -36.349 1.00 54.31 75 PRO A C 1
ATOM 579 O O . PRO A 1 75 ? 20.322 1.359 -36.789 1.00 54.31 75 PRO A O 1
ATOM 582 N N . LEU A 1 76 ? 19.517 -0.395 -35.642 1.00 54.69 76 LEU A N 1
ATOM 583 C CA . LEU A 1 76 ? 20.801 -1.085 -35.511 1.00 54.69 76 LEU A CA 1
ATOM 584 C C . LEU A 1 76 ? 20.874 -2.198 -36.564 1.00 54.69 76 LEU A C 1
ATOM 586 O O . LEU A 1 76 ? 20.197 -3.213 -36.430 1.00 54.69 76 LEU A O 1
ATOM 590 N N . ASP A 1 77 ? 21.709 -2.020 -37.588 1.00 62.69 77 ASP A N 1
ATOM 591 C CA . ASP A 1 77 ? 21.711 -2.892 -38.776 1.00 62.69 77 ASP A CA 1
ATOM 592 C C . ASP A 1 77 ? 22.197 -4.331 -38.522 1.00 62.69 77 ASP A C 1
ATOM 594 O O . ASP A 1 77 ? 21.886 -5.238 -39.296 1.00 62.69 77 ASP A O 1
ATOM 598 N N . ARG A 1 78 ? 23.001 -4.557 -37.472 1.00 65.38 78 ARG A N 1
ATOM 599 C CA . ARG A 1 78 ? 23.520 -5.883 -37.095 1.00 65.38 78 ARG A CA 1
ATOM 600 C C . ARG A 1 78 ? 24.024 -5.935 -35.655 1.00 65.38 78 ARG A C 1
ATOM 602 O O . ARG A 1 78 ? 24.528 -4.943 -35.128 1.00 65.38 78 ARG A O 1
ATOM 609 N N . LEU A 1 79 ? 23.983 -7.128 -35.064 1.00 68.31 79 LEU A N 1
ATOM 610 C CA . LEU A 1 79 ? 24.712 -7.435 -33.834 1.00 68.31 79 LEU A CA 1
ATOM 611 C C . LEU A 1 79 ? 26.233 -7.452 -34.068 1.00 68.31 79 LEU A C 1
ATOM 613 O O . LEU A 1 79 ? 26.716 -7.706 -35.172 1.00 68.31 79 LEU A O 1
ATOM 617 N N . SER A 1 80 ? 26.998 -7.217 -33.000 1.00 71.88 80 SER A N 1
ATOM 618 C CA . SER A 1 80 ? 28.468 -7.305 -32.977 1.00 71.88 80 SER A CA 1
ATOM 619 C C . SER A 1 80 ? 29.006 -8.741 -32.848 1.00 71.88 80 SER A C 1
ATOM 621 O O . SER A 1 80 ? 30.216 -8.939 -32.731 1.00 71.88 80 SER A O 1
ATOM 623 N N . PHE A 1 81 ? 28.121 -9.739 -32.844 1.00 65.75 81 PHE A N 1
ATOM 624 C CA . PHE A 1 81 ? 28.418 -11.158 -32.664 1.00 65.75 81 PHE A CA 1
ATOM 625 C C . PHE A 1 81 ? 27.396 -12.033 -33.393 1.00 65.75 81 PHE A C 1
ATOM 627 O O . PHE A 1 81 ? 26.300 -11.558 -33.683 1.00 65.75 81 PHE A O 1
ATOM 634 N N . ASP A 1 82 ? 27.734 -13.301 -33.650 1.00 82.12 82 ASP A N 1
ATOM 635 C CA . ASP A 1 82 ? 26.762 -14.305 -34.097 1.00 82.12 82 ASP A CA 1
ATOM 636 C C . ASP A 1 82 ? 26.105 -14.991 -32.875 1.00 82.12 82 ASP A C 1
ATOM 638 O O . ASP A 1 82 ? 26.798 -15.652 -32.092 1.00 82.12 82 ASP A O 1
ATOM 642 N N . PRO A 1 83 ? 24.778 -14.863 -32.682 1.00 75.62 83 PRO A N 1
ATOM 643 C CA . PRO A 1 83 ? 24.021 -15.570 -31.649 1.00 75.62 83 PRO A CA 1
ATOM 644 C C . PRO A 1 83 ? 24.065 -17.101 -31.742 1.00 75.62 83 PRO A C 1
ATOM 646 O O . PRO A 1 83 ? 23.789 -17.768 -30.746 1.00 75.62 83 PRO A O 1
ATOM 649 N N . LEU A 1 84 ? 24.384 -17.683 -32.904 1.00 78.88 84 LEU A N 1
ATOM 650 C CA . LEU A 1 84 ? 24.528 -19.133 -33.074 1.00 78.88 84 LEU A CA 1
ATOM 651 C C . LEU A 1 84 ? 25.888 -19.671 -32.619 1.00 78.88 84 LEU A C 1
ATOM 653 O O . LEU A 1 84 ? 26.000 -20.868 -32.366 1.00 78.88 84 LEU A O 1
ATOM 657 N N . GLU A 1 85 ? 26.895 -18.809 -32.469 1.00 75.56 85 GLU A N 1
ATOM 658 C CA . GLU A 1 85 ? 28.204 -19.168 -31.903 1.00 75.56 85 GLU A CA 1
ATOM 659 C C . GLU A 1 85 ? 28.213 -19.101 -30.361 1.00 75.56 85 GLU A C 1
ATOM 661 O O . GLU A 1 85 ? 29.244 -19.309 -29.716 1.00 75.56 85 GLU A O 1
ATOM 666 N N . CYS A 1 86 ? 27.055 -18.828 -29.748 1.00 65.50 86 CYS A N 1
ATOM 667 C CA . CYS A 1 86 ? 26.856 -18.855 -28.304 1.00 65.50 86 CYS A CA 1
ATOM 668 C C . CYS A 1 86 ? 27.222 -20.220 -27.701 1.00 65.50 86 CYS A C 1
ATOM 670 O O . CYS A 1 86 ? 26.718 -21.273 -28.099 1.00 65.50 86 CYS A O 1
ATOM 672 N N . ARG A 1 87 ? 28.095 -20.204 -26.690 1.00 52.16 87 ARG A N 1
ATOM 673 C CA . ARG A 1 87 ? 28.626 -21.418 -26.066 1.00 52.16 87 ARG A CA 1
ATOM 674 C C . ARG A 1 87 ? 27.505 -22.164 -25.344 1.00 52.16 87 ARG A C 1
ATOM 676 O O . ARG A 1 87 ? 26.669 -21.547 -24.691 1.00 52.16 87 ARG A O 1
ATOM 683 N N . TYR A 1 88 ? 27.514 -23.492 -25.440 1.00 55.59 88 TYR A N 1
ATOM 684 C CA . TYR A 1 88 ? 26.481 -24.384 -24.901 1.00 55.59 88 TYR A CA 1
ATOM 685 C C . TYR A 1 88 ? 25.102 -24.298 -25.579 1.00 55.59 88 TYR A C 1
ATOM 687 O O . TYR A 1 88 ? 24.211 -25.048 -25.181 1.00 55.59 88 TYR A O 1
ATOM 695 N N . LEU A 1 89 ? 24.907 -23.463 -26.613 1.00 65.00 89 LEU A N 1
ATOM 696 C CA . LEU A 1 89 ? 23.675 -23.462 -27.415 1.00 65.00 89 LEU A CA 1
ATOM 697 C C . LEU A 1 89 ? 23.412 -24.841 -28.046 1.00 65.00 89 LEU A C 1
ATOM 699 O O . LEU A 1 89 ? 22.264 -25.256 -28.143 1.00 65.00 89 LEU A O 1
ATOM 703 N N . ASP A 1 90 ? 24.469 -25.575 -28.387 1.00 67.19 90 ASP A N 1
ATOM 704 C CA . ASP A 1 90 ? 24.459 -26.963 -28.855 1.00 67.19 90 ASP A CA 1
ATOM 705 C C . ASP A 1 90 ? 23.918 -27.946 -27.797 1.00 67.19 90 ASP A C 1
ATOM 707 O O . ASP A 1 90 ? 23.009 -28.733 -28.073 1.00 67.19 90 ASP A O 1
ATOM 711 N N . ARG A 1 91 ? 24.416 -27.869 -26.554 1.00 61.06 91 ARG A N 1
ATOM 712 C CA . ARG A 1 91 ? 23.922 -28.671 -25.419 1.00 61.06 91 ARG A CA 1
ATOM 713 C C . ARG A 1 91 ? 22.499 -28.293 -25.016 1.00 61.06 91 ARG A C 1
ATOM 715 O O . ARG A 1 91 ? 21.739 -29.172 -24.612 1.00 61.06 91 ARG A O 1
ATOM 722 N N . ILE A 1 92 ? 22.143 -27.015 -25.136 1.00 63.88 92 ILE A N 1
ATOM 723 C CA . ILE A 1 92 ? 20.786 -26.509 -24.917 1.00 63.88 92 ILE A CA 1
ATOM 724 C C . ILE A 1 92 ? 19.861 -27.081 -25.995 1.00 63.88 92 ILE A C 1
ATOM 726 O O . ILE A 1 92 ? 18.926 -27.786 -25.641 1.00 63.88 92 ILE A O 1
ATOM 730 N N . GLN A 1 93 ? 20.170 -26.918 -27.285 1.00 67.38 93 GLN A N 1
ATOM 731 C CA . GLN A 1 93 ? 19.393 -27.470 -28.406 1.00 67.38 93 GLN A CA 1
ATOM 732 C C . GLN A 1 93 ? 19.217 -28.994 -28.325 1.00 67.38 93 GLN A C 1
ATOM 734 O O . GLN A 1 93 ? 18.137 -29.505 -28.613 1.00 67.38 93 GLN A O 1
ATOM 739 N N . ALA A 1 94 ? 20.236 -29.727 -27.866 1.00 69.44 94 ALA A N 1
ATOM 740 C CA . ALA A 1 94 ? 20.175 -31.179 -27.677 1.00 69.44 94 ALA A CA 1
ATOM 741 C C . ALA A 1 94 ? 19.259 -31.641 -26.520 1.00 69.44 94 ALA A C 1
ATOM 743 O O . ALA A 1 94 ? 18.997 -32.841 -26.392 1.00 69.44 94 ALA A O 1
ATOM 744 N N . LYS A 1 95 ? 18.800 -30.727 -25.654 1.00 64.94 95 LYS A N 1
ATOM 745 C CA . LYS A 1 95 ? 17.879 -31.004 -24.533 1.00 64.94 95 LYS A CA 1
ATOM 746 C C . LYS A 1 95 ? 16.583 -30.171 -24.581 1.00 64.94 95 LYS A C 1
ATOM 748 O O . LYS A 1 95 ? 15.640 -30.537 -23.887 1.00 64.94 95 LYS A O 1
ATOM 753 N N . LEU A 1 96 ? 16.560 -29.090 -25.369 1.00 66.19 96 LEU A N 1
ATOM 754 C CA . LEU A 1 96 ? 15.529 -28.051 -25.527 1.00 66.19 96 LEU A CA 1
ATOM 755 C C . LEU A 1 96 ? 15.604 -27.495 -26.985 1.00 66.19 96 LEU A C 1
ATOM 757 O O . LEU A 1 96 ? 16.294 -26.502 -27.229 1.00 66.19 96 LEU A O 1
ATOM 761 N N . PRO A 1 97 ? 14.999 -28.159 -27.990 1.00 74.19 97 PRO A N 1
ATOM 762 C CA . PRO A 1 97 ? 15.254 -27.880 -29.414 1.00 74.19 97 PRO A CA 1
ATOM 763 C C . PRO A 1 97 ? 14.558 -26.618 -29.974 1.00 74.19 97 PRO A C 1
ATOM 765 O O . PRO A 1 97 ? 13.456 -26.268 -29.561 1.00 74.19 97 PRO A O 1
ATOM 768 N N . LEU A 1 98 ? 15.184 -25.978 -30.977 1.00 74.19 98 LEU A N 1
ATOM 769 C CA . LEU A 1 98 ? 14.631 -24.861 -31.775 1.00 74.19 98 LEU A CA 1
ATOM 770 C C . LEU A 1 98 ? 14.226 -25.343 -33.183 1.00 74.19 98 LEU A C 1
ATOM 772 O O . LEU A 1 98 ? 14.856 -26.264 -33.702 1.00 74.19 98 LEU A O 1
ATOM 776 N N . THR A 1 99 ? 13.264 -24.685 -33.842 1.00 78.25 99 THR A N 1
ATOM 777 C CA . THR A 1 99 ? 12.981 -24.918 -35.281 1.00 78.25 99 THR A CA 1
ATOM 778 C C . THR A 1 99 ? 13.903 -24.105 -36.203 1.00 78.25 99 THR A C 1
ATOM 780 O O . THR A 1 99 ? 14.509 -23.121 -35.777 1.00 78.25 99 THR A O 1
ATOM 783 N N . ASP A 1 100 ? 14.004 -24.478 -37.484 1.00 76.25 100 ASP A N 1
ATOM 784 C CA . ASP A 1 100 ? 14.921 -23.830 -38.440 1.00 76.25 100 ASP A CA 1
ATOM 785 C C . ASP A 1 100 ? 14.585 -22.355 -38.718 1.00 76.25 100 ASP A C 1
ATOM 787 O O . ASP A 1 100 ? 15.478 -21.505 -38.702 1.00 76.25 100 ASP A O 1
ATOM 791 N N . ALA A 1 101 ? 13.299 -22.024 -38.892 1.00 71.94 101 ALA A N 1
ATOM 792 C CA . ALA A 1 101 ? 12.841 -20.640 -39.049 1.00 71.94 101 ALA A CA 1
ATOM 793 C C . ALA A 1 101 ? 13.167 -19.802 -37.801 1.00 71.94 101 ALA A C 1
ATOM 795 O O . ALA A 1 101 ? 13.679 -18.683 -37.891 1.00 71.94 101 ALA A O 1
ATOM 796 N N . GLN A 1 102 ? 12.964 -20.391 -36.620 1.00 70.31 102 GLN A N 1
ATOM 797 C CA . GLN A 1 102 ? 13.289 -19.747 -35.355 1.00 70.31 102 GLN A CA 1
ATOM 798 C C . GLN A 1 102 ? 14.803 -19.538 -35.170 1.00 70.31 102 GLN A C 1
ATOM 800 O O . GLN A 1 102 ? 15.243 -18.522 -34.630 1.00 70.31 102 GLN A O 1
ATOM 805 N N . ARG A 1 103 ? 15.619 -20.481 -35.645 1.00 77.19 103 ARG A N 1
ATOM 806 C CA . ARG A 1 103 ? 17.082 -20.425 -35.582 1.00 77.19 103 ARG A CA 1
ATOM 807 C C . ARG A 1 103 ? 17.664 -19.334 -36.484 1.00 77.19 103 ARG A C 1
ATOM 809 O O . ARG A 1 103 ? 18.563 -18.618 -36.048 1.00 77.19 103 ARG A O 1
ATOM 816 N N . GLU A 1 104 ? 17.156 -19.181 -37.706 1.00 78.56 104 GLU A N 1
ATOM 817 C CA . GLU A 1 104 ? 17.593 -18.122 -38.631 1.00 78.56 104 GLU A CA 1
ATOM 818 C C . GLU A 1 104 ? 17.198 -16.726 -38.129 1.00 78.56 104 GLU A C 1
ATOM 820 O O . GLU A 1 104 ? 17.989 -15.785 -38.233 1.00 78.56 104 GLU A O 1
ATOM 825 N N . LEU A 1 105 ? 16.020 -16.589 -37.514 1.00 72.94 105 LEU A N 1
ATOM 826 C CA . LEU A 1 105 ? 15.619 -15.340 -36.870 1.00 72.94 105 LEU A CA 1
ATOM 827 C C . LEU A 1 105 ? 16.514 -15.023 -35.657 1.00 72.94 105 LEU A C 1
ATOM 829 O O . LEU A 1 105 ? 17.070 -13.926 -35.560 1.00 72.94 105 LEU A O 1
ATOM 833 N N . PHE A 1 106 ? 16.744 -16.010 -34.784 1.00 69.94 106 PHE A N 1
ATOM 834 C CA . PHE A 1 106 ? 17.643 -15.881 -33.636 1.00 69.94 106 PHE A CA 1
ATOM 835 C C . PHE A 1 106 ? 19.064 -15.468 -34.049 1.00 69.94 106 PHE A C 1
ATOM 837 O O . PHE A 1 106 ? 19.659 -14.626 -33.385 1.00 69.94 106 PHE A O 1
ATOM 844 N N . ARG A 1 107 ? 19.583 -15.973 -35.176 1.00 79.44 107 ARG A N 1
ATOM 845 C CA . ARG A 1 107 ? 20.897 -15.601 -35.733 1.00 79.44 107 ARG A CA 1
ATOM 846 C C . ARG A 1 107 ? 21.013 -14.120 -36.110 1.00 79.44 107 ARG A C 1
ATOM 848 O O . ARG A 1 107 ? 22.082 -13.537 -35.975 1.00 79.44 107 ARG A O 1
ATOM 855 N N . ARG A 1 108 ? 19.946 -13.495 -36.617 1.00 72.00 108 ARG A N 1
ATOM 856 C CA . ARG A 1 108 ? 20.008 -12.113 -37.138 1.00 72.00 108 ARG A CA 1
ATOM 857 C C . ARG A 1 108 ? 19.943 -11.052 -36.047 1.00 72.00 108 ARG A C 1
ATOM 859 O O . ARG A 1 108 ? 20.692 -10.082 -36.091 1.00 72.00 108 ARG A O 1
ATOM 866 N N . GLN A 1 109 ? 19.033 -11.243 -35.098 1.00 68.06 109 GLN A N 1
ATOM 867 C CA . GLN A 1 109 ? 18.687 -10.243 -34.082 1.00 68.06 109 GLN A CA 1
ATOM 868 C C . GLN A 1 109 ? 18.981 -10.700 -32.651 1.00 68.06 109 GLN A C 1
ATOM 870 O O . GLN A 1 109 ? 18.744 -9.950 -31.709 1.00 68.06 109 GLN A O 1
ATOM 875 N N . GLY A 1 110 ? 19.482 -11.926 -32.466 1.00 60.69 110 GLY A N 1
ATOM 876 C CA . GLY A 1 110 ? 19.657 -12.501 -31.138 1.00 60.69 110 GLY A CA 1
ATOM 877 C C . GLY A 1 110 ? 18.321 -12.624 -30.418 1.00 60.69 110 GLY A C 1
ATOM 878 O O . GLY A 1 110 ? 18.249 -12.288 -29.247 1.00 60.69 110 GLY A O 1
ATOM 879 N N . PHE A 1 111 ? 17.238 -12.994 -31.110 1.00 61.81 111 PHE A N 1
ATOM 880 C CA . PHE A 1 111 ? 15.892 -13.010 -30.528 1.00 61.81 111 PHE A CA 1
ATOM 881 C C . PHE A 1 111 ? 14.934 -13.935 -31.305 1.00 61.81 111 PHE A C 1
ATOM 883 O O . PHE A 1 111 ? 14.907 -13.872 -32.534 1.00 61.81 111 PHE A O 1
ATOM 890 N N . VAL A 1 112 ? 14.171 -14.801 -30.615 1.00 61.66 112 VAL A N 1
ATOM 891 C CA . VAL A 1 112 ? 13.137 -15.686 -31.208 1.00 61.66 112 VAL A CA 1
ATOM 892 C C . VAL A 1 112 ? 11.917 -15.974 -30.299 1.00 61.66 112 VAL A C 1
ATOM 894 O O . VAL A 1 112 ? 11.349 -14.995 -29.850 1.00 61.66 112 VAL A O 1
ATOM 897 N N . SER A 1 113 ? 11.481 -17.231 -30.033 1.00 54.25 113 SER A N 1
ATOM 898 C CA . SER A 1 113 ? 10.346 -17.650 -29.167 1.00 54.25 113 SER A CA 1
ATOM 899 C C . SER A 1 113 ? 10.354 -19.143 -28.777 1.00 54.25 113 SER A C 1
ATOM 901 O O . SER A 1 113 ? 10.710 -19.961 -29.619 1.00 54.25 113 SER A O 1
ATOM 903 N N . LEU A 1 114 ? 9.950 -19.512 -27.541 1.00 56.19 114 LEU A N 1
ATOM 904 C CA . LEU A 1 114 ? 9.853 -20.906 -27.038 1.00 56.19 114 LEU A CA 1
ATOM 905 C C . LEU A 1 114 ? 8.791 -21.113 -25.928 1.00 56.19 114 LEU A C 1
ATOM 907 O O . LEU A 1 114 ? 8.423 -20.175 -25.220 1.00 56.19 114 LEU A O 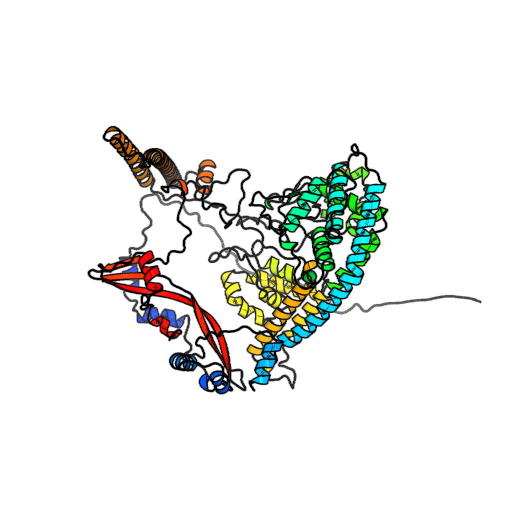1
ATOM 911 N N . ARG A 1 115 ? 8.346 -22.371 -25.735 1.00 47.97 115 ARG A N 1
ATOM 912 C CA . ARG A 1 115 ? 7.347 -22.810 -24.732 1.00 47.97 115 ARG A CA 1
ATOM 913 C C . ARG A 1 115 ? 7.653 -24.229 -24.212 1.00 47.97 115 ARG A C 1
ATOM 915 O O . ARG A 1 115 ? 7.745 -25.150 -25.012 1.00 47.97 115 ARG A O 1
ATOM 922 N N . GLU A 1 116 ? 7.731 -24.417 -22.888 1.00 47.00 116 GLU A N 1
ATOM 923 C CA . GLU A 1 116 ? 8.095 -25.695 -22.226 1.00 47.00 116 GLU A CA 1
ATOM 924 C C . GLU A 1 116 ? 6.926 -26.366 -21.448 1.00 47.00 116 GLU A C 1
ATOM 926 O O . GLU A 1 116 ? 6.025 -25.648 -21.001 1.00 47.00 116 GLU A O 1
ATOM 931 N N . PRO A 1 117 ? 6.908 -27.708 -21.228 1.00 46.28 117 PRO A N 1
ATOM 932 C CA . PRO A 1 117 ? 5.717 -28.416 -20.714 1.00 46.28 117 PRO A CA 1
ATOM 933 C C . PRO A 1 117 ? 5.637 -28.750 -19.201 1.00 46.28 117 PRO A C 1
ATOM 935 O O . PRO A 1 117 ? 4.632 -29.335 -18.791 1.00 46.28 117 PRO A O 1
ATOM 938 N N . ARG A 1 118 ? 6.645 -28.478 -18.347 1.00 46.94 118 ARG A N 1
ATOM 939 C CA . ARG A 1 118 ? 6.631 -28.880 -16.907 1.00 46.94 118 ARG A CA 1
ATOM 940 C C . ARG A 1 118 ? 7.310 -27.874 -15.954 1.00 46.94 118 ARG A C 1
ATOM 942 O O . ARG A 1 118 ? 8.138 -27.079 -16.374 1.00 46.94 118 ARG A O 1
ATOM 949 N N . GLN A 1 119 ? 6.954 -27.919 -14.662 1.00 40.34 119 GLN A N 1
ATOM 950 C CA . GLN A 1 119 ? 7.312 -26.920 -13.631 1.00 40.34 119 GLN A CA 1
ATOM 951 C C . GLN A 1 119 ? 8.409 -27.415 -12.655 1.00 40.34 119 GLN A C 1
ATOM 953 O O . GLN A 1 119 ? 8.440 -28.603 -12.337 1.00 40.34 119 GLN A O 1
ATOM 958 N N . LEU A 1 120 ? 9.288 -26.519 -12.167 1.00 43.44 120 LEU A N 1
ATOM 959 C CA . LEU A 1 120 ? 10.483 -26.829 -11.348 1.00 43.44 120 LEU A CA 1
ATOM 960 C C . LEU A 1 120 ? 10.683 -25.851 -10.161 1.00 43.44 120 LEU A C 1
ATOM 962 O O . LEU A 1 120 ? 10.203 -24.722 -10.197 1.00 43.44 120 LEU A O 1
ATOM 966 N N . SER A 1 121 ? 11.440 -26.270 -9.137 1.00 47.06 121 SER A N 1
ATOM 967 C CA . SER A 1 121 ? 11.930 -25.456 -7.994 1.00 47.06 121 SER A CA 1
ATOM 968 C C . SER A 1 121 ? 13.460 -25.274 -8.022 1.00 47.06 121 SER A C 1
ATOM 970 O O . SER A 1 121 ? 14.129 -26.061 -8.686 1.00 47.06 121 SER A O 1
ATOM 972 N N . PHE A 1 122 ? 14.040 -24.327 -7.265 1.00 44.69 122 PHE A N 1
ATOM 973 C CA . PHE A 1 122 ? 15.499 -24.080 -7.245 1.00 44.69 122 PHE A CA 1
ATOM 974 C C . PHE A 1 122 ? 16.348 -25.330 -6.955 1.00 44.69 122 PHE A C 1
ATOM 976 O O . PHE A 1 122 ? 17.272 -25.623 -7.709 1.00 44.69 122 PHE A O 1
ATOM 983 N N . GLY A 1 123 ? 16.016 -26.102 -5.912 1.00 44.78 123 GLY A N 1
ATOM 984 C CA . GLY A 1 123 ? 16.741 -27.339 -5.591 1.00 44.78 123 GLY A CA 1
ATOM 985 C C . GLY A 1 123 ? 16.654 -28.364 -6.725 1.00 44.78 123 GLY A C 1
ATOM 986 O O . GLY A 1 123 ? 17.673 -28.858 -7.193 1.00 44.78 123 GLY A O 1
ATOM 987 N N . THR A 1 124 ? 15.446 -28.600 -7.247 1.00 46.91 124 THR A N 1
ATOM 988 C CA . THR A 1 124 ? 15.222 -29.516 -8.384 1.00 46.91 124 THR A CA 1
ATOM 989 C C . THR A 1 124 ? 15.771 -28.999 -9.720 1.00 46.91 124 THR A C 1
ATOM 991 O O . THR A 1 124 ? 15.952 -29.777 -10.648 1.00 46.91 124 THR A O 1
ATOM 994 N N . ALA A 1 125 ? 16.012 -27.692 -9.851 1.00 50.53 125 ALA A N 1
ATOM 995 C CA . ALA A 1 125 ? 16.596 -27.089 -11.043 1.00 50.53 125 ALA A CA 1
ATOM 996 C C . ALA A 1 125 ? 18.113 -27.301 -11.051 1.00 50.53 125 ALA A C 1
ATOM 998 O O . ALA A 1 125 ? 18.644 -27.770 -12.053 1.00 50.53 125 ALA A O 1
ATOM 999 N N . TYR A 1 126 ? 18.795 -27.060 -9.926 1.00 47.12 126 TYR A N 1
ATOM 1000 C CA . TYR A 1 126 ? 20.209 -27.419 -9.785 1.00 47.12 126 TYR A CA 1
ATOM 1001 C C . TYR A 1 126 ? 20.434 -28.931 -9.899 1.00 47.12 126 TYR A C 1
ATOM 1003 O O . TYR A 1 126 ? 21.356 -29.343 -10.595 1.00 47.12 126 TYR A O 1
ATOM 1011 N N . ASP A 1 127 ? 19.556 -29.744 -9.309 1.00 49.09 127 ASP A N 1
ATOM 1012 C CA . ASP A 1 127 ? 19.538 -31.205 -9.456 1.00 49.09 127 ASP A CA 1
ATOM 1013 C C . ASP A 1 127 ? 19.415 -31.646 -10.928 1.00 49.09 127 ASP A C 1
ATOM 1015 O O . ASP A 1 127 ? 20.213 -32.447 -11.409 1.00 49.09 127 ASP A O 1
ATOM 1019 N N . GLN A 1 128 ? 18.493 -31.056 -11.701 1.00 52.75 128 GLN A N 1
ATOM 1020 C CA . GLN A 1 128 ? 18.359 -31.366 -13.131 1.00 52.75 128 GLN A CA 1
ATOM 1021 C C . GLN A 1 128 ? 19.503 -30.834 -13.995 1.00 52.75 128 GLN A C 1
ATOM 1023 O O . GLN A 1 128 ? 19.837 -31.470 -14.992 1.00 52.75 128 GLN A O 1
ATOM 1028 N N . ILE A 1 129 ? 20.098 -29.691 -13.656 1.00 53.94 129 ILE A N 1
ATOM 1029 C CA . ILE A 1 129 ? 21.281 -29.166 -14.352 1.00 53.94 129 ILE A CA 1
ATOM 1030 C C . ILE A 1 129 ? 22.479 -30.098 -14.105 1.00 53.94 129 ILE A C 1
ATOM 1032 O O . ILE A 1 129 ? 23.160 -30.479 -15.057 1.00 53.94 129 ILE A O 1
ATOM 1036 N N . TYR A 1 130 ? 22.662 -30.532 -12.853 1.00 45.84 130 TYR A N 1
ATOM 1037 C CA . TYR A 1 130 ? 23.676 -31.496 -12.426 1.00 45.84 130 TYR A CA 1
ATOM 1038 C C . TYR A 1 130 ? 23.503 -32.857 -13.119 1.00 45.84 130 TYR A C 1
ATOM 1040 O O . TYR A 1 130 ? 24.420 -33.330 -13.782 1.00 45.84 130 TYR A O 1
ATOM 1048 N N . HIS A 1 131 ? 22.305 -33.447 -13.075 1.00 55.09 131 HIS A N 1
ATOM 1049 C CA . HIS A 1 131 ? 22.010 -34.745 -13.697 1.00 55.09 131 HIS A CA 1
ATOM 1050 C C . HIS A 1 131 ? 21.934 -34.736 -15.238 1.00 55.09 131 HIS A C 1
ATOM 1052 O O . HIS A 1 131 ? 21.742 -35.793 -15.841 1.00 55.09 131 HIS A O 1
ATOM 1058 N N . ARG A 1 132 ? 22.055 -33.575 -15.896 1.00 60.81 132 ARG A N 1
ATOM 1059 C CA . ARG A 1 132 ? 22.054 -33.446 -17.368 1.00 60.81 132 ARG A CA 1
ATOM 1060 C C . ARG A 1 132 ? 23.383 -32.948 -17.945 1.00 60.81 132 ARG A C 1
ATOM 1062 O O . ARG A 1 132 ? 23.430 -32.671 -19.144 1.00 60.81 132 ARG A O 1
ATOM 1069 N N . ASP A 1 133 ? 24.424 -32.817 -17.118 1.00 47.88 133 ASP A N 1
ATOM 1070 C CA . ASP A 1 133 ? 25.737 -32.265 -17.486 1.00 47.88 133 ASP A CA 1
ATOM 1071 C C . ASP A 1 133 ? 25.652 -30.874 -18.153 1.00 47.88 133 ASP A C 1
ATOM 1073 O O . ASP A 1 133 ? 26.439 -30.526 -19.042 1.00 47.88 133 ASP A O 1
ATOM 1077 N N . LEU A 1 134 ? 24.664 -30.068 -17.755 1.00 54.22 134 LEU A N 1
ATOM 1078 C CA . LEU A 1 134 ? 24.454 -28.726 -18.296 1.00 54.22 134 LEU A CA 1
ATOM 1079 C C . LEU A 1 134 ? 25.315 -27.696 -17.542 1.00 54.22 134 LEU A C 1
ATOM 1081 O O . LEU A 1 134 ? 25.566 -27.862 -16.347 1.00 54.22 134 LEU A O 1
ATOM 1085 N N . PRO A 1 135 ? 25.783 -26.624 -18.210 1.00 43.34 135 PRO A N 1
ATOM 1086 C CA . PRO A 1 135 ? 26.534 -25.558 -17.549 1.00 43.34 135 PRO A CA 1
ATOM 1087 C C . PRO A 1 135 ? 25.680 -24.908 -16.452 1.00 43.34 135 PRO A C 1
ATOM 1089 O O . PRO A 1 135 ? 24.615 -24.354 -16.722 1.00 43.34 135 PRO A O 1
ATOM 1092 N N . VAL A 1 136 ? 26.145 -24.981 -15.203 1.00 40.84 136 VAL A N 1
ATOM 1093 C CA . VAL A 1 136 ? 25.414 -24.443 -14.052 1.00 40.84 136 VAL A CA 1
ATOM 1094 C C . VAL A 1 136 ? 25.735 -22.970 -13.822 1.00 40.84 136 VAL A C 1
ATOM 1096 O O . VAL A 1 136 ? 26.883 -22.592 -13.595 1.00 40.84 136 VAL A O 1
ATOM 1099 N N . LEU A 1 137 ? 24.696 -22.136 -13.828 1.00 42.88 137 LEU A N 1
ATOM 1100 C CA . LEU A 1 137 ? 24.766 -20.760 -13.350 1.00 42.88 137 LEU A CA 1
ATOM 1101 C C . LEU A 1 137 ? 24.330 -20.735 -11.882 1.00 42.88 137 LEU A C 1
ATOM 1103 O O . LEU A 1 137 ? 23.141 -20.844 -11.591 1.00 42.88 137 LEU A O 1
ATOM 1107 N N . ILE A 1 138 ? 25.280 -20.588 -10.956 1.00 37.69 138 ILE A N 1
ATOM 1108 C CA . ILE A 1 138 ? 24.959 -20.367 -9.539 1.00 37.69 138 ILE A CA 1
ATOM 1109 C C . ILE A 1 138 ? 24.554 -18.901 -9.375 1.00 37.69 138 ILE A C 1
ATOM 1111 O O . ILE A 1 138 ? 25.393 -18.004 -9.465 1.00 37.69 138 ILE A O 1
ATOM 1115 N N . THR A 1 139 ? 23.263 -18.645 -9.166 1.00 38.25 139 THR A N 1
ATOM 1116 C CA . THR A 1 139 ? 22.748 -17.275 -9.047 1.00 38.25 139 THR A CA 1
ATOM 1117 C C . THR A 1 139 ? 22.865 -16.738 -7.621 1.00 38.25 139 THR A C 1
ATOM 1119 O O . THR A 1 139 ? 22.820 -17.488 -6.639 1.00 38.25 139 THR A O 1
ATOM 1122 N N . SER A 1 140 ? 22.924 -15.407 -7.497 1.00 34.72 140 SER A N 1
ATOM 1123 C CA . SER A 1 140 ? 22.697 -14.679 -6.234 1.00 34.72 140 SER A CA 1
ATOM 1124 C C . SER A 1 140 ? 21.466 -15.169 -5.490 1.00 34.72 140 SER A C 1
ATOM 1126 O O . SER A 1 140 ? 21.464 -15.275 -4.268 1.00 34.72 140 SER A O 1
ATOM 1128 N N . ASP A 1 141 ? 20.433 -15.474 -6.258 1.00 37.75 141 ASP A N 1
ATOM 1129 C CA . ASP A 1 141 ? 19.084 -15.739 -5.792 1.00 37.75 141 ASP A CA 1
ATOM 1130 C C . ASP A 1 141 ? 19.050 -17.044 -4.979 1.00 37.75 141 ASP A C 1
ATOM 1132 O O . ASP A 1 141 ? 18.303 -17.154 -4.015 1.00 37.75 141 ASP A O 1
ATOM 1136 N N . SER A 1 142 ? 19.951 -17.990 -5.273 1.00 38.66 142 SER A N 1
ATOM 1137 C CA . SER A 1 142 ? 20.122 -19.213 -4.478 1.00 38.66 142 SER A CA 1
ATOM 1138 C C . SER A 1 142 ? 20.898 -19.032 -3.164 1.00 38.66 142 SER A C 1
ATOM 1140 O O . SER A 1 142 ? 20.678 -19.791 -2.221 1.00 38.66 142 SER A O 1
ATOM 1142 N N . ILE A 1 143 ? 21.760 -18.013 -3.065 1.00 40.25 143 ILE A N 1
ATOM 1143 C CA . ILE A 1 143 ? 22.493 -17.676 -1.832 1.00 40.25 143 ILE A CA 1
ATOM 1144 C C . ILE A 1 143 ? 21.629 -16.813 -0.904 1.00 40.25 143 ILE A C 1
ATOM 1146 O O . ILE A 1 143 ? 21.604 -17.046 0.305 1.00 40.25 143 ILE A O 1
ATOM 1150 N N . LEU A 1 144 ? 20.867 -15.869 -1.466 1.00 40.91 144 LEU A N 1
ATOM 1151 C CA . LEU A 1 144 ? 19.859 -15.096 -0.734 1.00 40.91 144 LEU A CA 1
ATOM 1152 C C . LEU A 1 144 ? 18.787 -16.014 -0.134 1.00 40.91 144 LEU A C 1
ATOM 1154 O O . LEU A 1 144 ? 18.566 -15.969 1.076 1.00 40.91 144 LEU A O 1
ATOM 1158 N N . HIS A 1 145 ? 18.262 -16.950 -0.934 1.00 42.59 145 HIS A N 1
ATOM 1159 C CA . HIS A 1 145 ? 17.296 -17.948 -0.479 1.00 42.59 145 HIS A CA 1
ATOM 1160 C C . HIS A 1 145 ? 17.771 -18.718 0.768 1.00 42.59 145 HIS A C 1
ATOM 1162 O O . HIS A 1 145 ? 16.988 -18.957 1.685 1.00 42.59 145 HIS A O 1
ATOM 1168 N N . ALA A 1 146 ? 19.058 -19.074 0.861 1.00 41.84 146 ALA A N 1
ATOM 1169 C CA . ALA A 1 146 ? 19.610 -19.769 2.030 1.00 41.84 146 ALA A CA 1
ATOM 1170 C C . ALA A 1 146 ? 19.699 -18.882 3.294 1.00 41.84 146 ALA A C 1
ATOM 1172 O O . ALA A 1 146 ? 19.483 -19.364 4.413 1.00 41.84 146 ALA A O 1
ATOM 1173 N N . LEU A 1 147 ? 19.983 -17.585 3.129 1.00 47.56 147 LEU A N 1
ATOM 1174 C CA . LEU A 1 147 ? 20.035 -16.614 4.228 1.00 47.56 147 LEU A CA 1
ATOM 1175 C C . LEU A 1 147 ? 18.631 -16.269 4.742 1.00 47.56 147 LEU A C 1
ATOM 1177 O O . LEU A 1 147 ? 18.399 -16.347 5.951 1.00 47.56 147 LEU A O 1
ATOM 1181 N N . HIS A 1 148 ? 17.682 -15.994 3.841 1.00 47.66 148 HIS A N 1
ATOM 1182 C CA . HIS A 1 148 ? 16.265 -15.797 4.166 1.00 47.66 148 HIS A CA 1
ATOM 1183 C C . HIS A 1 148 ? 15.718 -16.972 4.989 1.00 47.66 148 HIS A C 1
ATOM 1185 O O . HIS A 1 148 ? 15.202 -16.764 6.084 1.00 47.66 148 HIS A O 1
ATOM 1191 N N . ARG A 1 149 ? 15.956 -18.221 4.560 1.00 45.94 149 ARG A N 1
ATOM 1192 C CA . ARG A 1 149 ? 15.525 -19.433 5.291 1.00 45.94 149 ARG A CA 1
ATOM 1193 C C . ARG A 1 149 ? 16.076 -19.541 6.721 1.00 45.94 149 ARG A C 1
ATOM 1195 O O . ARG A 1 149 ? 15.461 -20.211 7.551 1.00 45.94 149 ARG A O 1
ATOM 1202 N N . SER A 1 150 ? 17.207 -18.899 7.015 1.00 45.72 150 SER A N 1
ATOM 1203 C CA . SER A 1 150 ? 17.835 -18.892 8.345 1.00 45.72 150 SER A CA 1
ATOM 1204 C C . SER A 1 150 ? 17.309 -17.754 9.235 1.00 45.72 150 SER A C 1
ATOM 1206 O O . SER A 1 150 ? 17.101 -17.943 10.438 1.00 45.72 150 SER A O 1
ATOM 1208 N N . PHE A 1 151 ? 17.044 -16.582 8.648 1.00 52.31 151 PHE A N 1
ATOM 1209 C CA . PHE A 1 151 ? 16.445 -15.438 9.341 1.00 52.31 151 PHE A CA 1
ATOM 1210 C C . PHE A 1 151 ? 14.961 -15.677 9.665 1.00 52.31 151 PHE A C 1
ATOM 1212 O O . PHE A 1 151 ? 14.572 -15.552 10.827 1.00 52.31 151 PHE A O 1
ATOM 1219 N N . ASP A 1 152 ? 14.180 -16.136 8.680 1.00 54.94 152 ASP A N 1
ATOM 1220 C CA . ASP A 1 152 ? 12.788 -16.595 8.810 1.00 54.94 152 ASP A CA 1
ATOM 1221 C C . ASP A 1 152 ? 12.628 -17.559 9.997 1.00 54.94 152 ASP A C 1
ATOM 1223 O O . ASP A 1 152 ? 11.762 -17.379 10.856 1.00 54.94 152 ASP A O 1
ATOM 1227 N N . ARG A 1 153 ? 13.529 -18.547 10.123 1.00 55.34 153 ARG A N 1
ATOM 1228 C CA . ARG A 1 153 ? 13.485 -19.489 11.247 1.00 55.34 153 ARG A CA 1
ATOM 1229 C C . ARG A 1 153 ? 13.742 -18.825 12.603 1.00 55.34 153 ARG A C 1
ATOM 1231 O O . ARG A 1 153 ? 13.056 -19.143 13.569 1.00 55.34 153 ARG A O 1
ATOM 1238 N N . THR A 1 154 ? 14.692 -17.896 12.669 1.00 64.00 154 THR A N 1
ATOM 1239 C CA . THR A 1 154 ? 15.045 -17.196 13.915 1.00 64.00 154 THR A CA 1
ATOM 1240 C C . THR A 1 154 ? 13.904 -16.289 14.392 1.00 64.00 154 THR A C 1
ATOM 1242 O O . THR A 1 154 ? 13.639 -16.207 15.592 1.00 64.00 154 THR A O 1
ATOM 1245 N N . LEU A 1 155 ? 13.195 -15.632 13.465 1.00 66.69 155 LEU A N 1
ATOM 1246 C CA . LEU A 1 155 ? 12.036 -14.802 13.791 1.00 66.69 155 LEU A CA 1
ATOM 1247 C C . LEU A 1 155 ? 10.844 -15.652 14.261 1.00 66.69 155 LEU A C 1
ATOM 1249 O O . LEU A 1 155 ? 10.266 -15.336 15.301 1.00 66.69 155 LEU A O 1
ATOM 1253 N N . GLN A 1 156 ? 10.550 -16.767 13.577 1.00 65.25 156 GLN A N 1
ATOM 1254 C CA . GLN A 1 156 ? 9.538 -17.747 14.007 1.00 65.25 156 GLN A CA 1
ATOM 1255 C C . GLN A 1 156 ? 9.756 -18.202 15.455 1.00 65.25 156 GLN A C 1
ATOM 1257 O O . GLN A 1 156 ? 8.824 -18.170 16.257 1.00 65.25 156 GLN A O 1
ATOM 1262 N N . ASP A 1 157 ? 10.987 -18.598 15.800 1.00 70.31 157 ASP A N 1
ATOM 1263 C CA . ASP A 1 157 ? 11.316 -19.106 17.136 1.00 70.31 157 ASP A CA 1
ATOM 1264 C C . ASP A 1 157 ? 11.073 -18.041 18.230 1.00 70.31 157 ASP A C 1
ATOM 1266 O O . ASP A 1 157 ? 10.594 -18.373 19.317 1.00 70.31 157 ASP A O 1
ATOM 1270 N N . LEU A 1 158 ? 11.317 -16.753 17.946 1.00 74.25 158 LEU A N 1
ATOM 1271 C CA . LEU A 1 158 ? 11.015 -15.637 18.860 1.00 74.25 158 LEU A CA 1
ATOM 1272 C C . LEU A 1 158 ? 9.512 -15.322 18.958 1.00 74.25 158 LEU A C 1
ATOM 1274 O O . LEU A 1 158 ? 9.013 -15.007 20.045 1.00 74.25 158 LEU A O 1
ATOM 1278 N N . GLU A 1 159 ? 8.786 -15.394 17.844 1.00 77.75 159 GLU A N 1
ATOM 1279 C CA . GLU A 1 159 ? 7.345 -15.134 17.797 1.00 77.75 159 GLU A CA 1
ATOM 1280 C C . GLU A 1 159 ? 6.544 -16.201 18.548 1.00 77.75 159 GLU A C 1
ATOM 1282 O O . GLU A 1 159 ? 5.725 -15.847 19.404 1.00 77.75 159 GLU A O 1
ATOM 1287 N N . GLU A 1 160 ? 6.824 -17.485 18.287 1.00 74.44 160 GLU A N 1
ATOM 1288 C CA . GLU A 1 160 ? 6.173 -18.619 18.958 1.00 74.44 160 GLU A CA 1
ATOM 1289 C C . GLU A 1 160 ? 6.553 -18.693 20.447 1.00 74.44 160 GLU A C 1
ATOM 1291 O O . GLU A 1 160 ? 5.677 -18.883 21.292 1.00 74.44 160 GLU A O 1
ATOM 1296 N N . SER A 1 161 ? 7.833 -18.499 20.794 1.00 74.31 161 SER A N 1
ATOM 1297 C CA . SER A 1 161 ? 8.320 -18.740 22.166 1.00 74.31 161 SER A CA 1
ATOM 1298 C C . SER A 1 161 ? 8.187 -17.546 23.115 1.00 74.31 161 SER A C 1
ATOM 1300 O O . SER A 1 161 ? 8.148 -17.740 24.331 1.00 74.31 161 SER A O 1
ATOM 1302 N N . VAL A 1 162 ? 8.174 -16.306 22.604 1.00 79.19 162 VAL A N 1
ATOM 1303 C CA . VAL A 1 162 ? 8.292 -15.094 23.440 1.00 79.19 162 VAL A CA 1
ATOM 1304 C C . VAL A 1 162 ? 7.187 -14.077 23.162 1.00 79.19 162 VAL A C 1
ATOM 1306 O O . VAL A 1 162 ? 6.488 -13.670 24.096 1.00 79.19 162 VAL A O 1
ATOM 1309 N N . PHE A 1 163 ? 7.025 -13.625 21.915 1.00 84.81 163 PHE A N 1
ATOM 1310 C CA . PHE A 1 163 ? 6.164 -12.467 21.642 1.00 84.81 163 PHE A CA 1
ATOM 1311 C C . PHE A 1 163 ? 4.671 -12.778 21.794 1.00 84.81 163 PHE A C 1
ATOM 1313 O O . PHE A 1 163 ? 3.962 -11.981 22.414 1.00 84.81 163 PHE A O 1
ATOM 1320 N N . ALA A 1 164 ? 4.196 -13.928 21.303 1.00 86.00 164 ALA A N 1
ATOM 1321 C CA . ALA A 1 164 ? 2.787 -14.310 21.415 1.00 86.00 164 ALA A CA 1
ATOM 1322 C C . ALA A 1 164 ? 2.336 -14.441 22.882 1.00 86.00 164 ALA A C 1
ATOM 1324 O O . ALA A 1 164 ? 1.366 -13.803 23.299 1.00 86.00 164 ALA A O 1
ATOM 1325 N N . ALA A 1 165 ? 3.090 -15.194 23.689 1.00 85.62 165 ALA A N 1
ATOM 1326 C CA . ALA A 1 165 ? 2.792 -15.404 25.105 1.00 85.62 165 ALA A CA 1
ATOM 1327 C C . ALA A 1 165 ? 2.816 -14.093 25.911 1.00 85.62 165 ALA A C 1
ATOM 1329 O O . ALA A 1 165 ? 1.931 -13.847 26.734 1.00 85.62 165 ALA A O 1
ATOM 1330 N N . ARG A 1 166 ? 3.802 -13.217 25.663 1.00 87.69 166 ARG A N 1
ATOM 1331 C CA . ARG A 1 166 ? 3.933 -11.962 26.417 1.00 87.69 166 ARG A CA 1
ATOM 1332 C C . ARG A 1 166 ? 2.860 -10.936 26.058 1.00 87.69 166 ARG A C 1
ATOM 1334 O O . ARG A 1 166 ? 2.421 -10.202 26.938 1.00 87.69 166 ARG A O 1
ATOM 1341 N N . LEU A 1 167 ? 2.419 -10.902 24.800 1.00 90.62 167 LEU A N 1
ATOM 1342 C CA . LEU A 1 167 ? 1.313 -10.049 24.368 1.00 90.62 167 LEU A CA 1
ATOM 1343 C C . LEU A 1 167 ? -0.031 -10.518 24.946 1.00 90.62 167 LEU A C 1
ATOM 1345 O O . LEU A 1 167 ? -0.819 -9.692 25.406 1.00 90.62 167 LEU A O 1
ATOM 1349 N N . ALA A 1 168 ? -0.272 -11.833 24.978 1.00 91.62 168 ALA A N 1
ATOM 1350 C CA . ALA A 1 168 ? -1.471 -12.404 25.586 1.00 91.62 168 ALA A CA 1
ATOM 1351 C C . ALA A 1 168 ? -1.579 -12.065 27.088 1.00 91.62 168 ALA A C 1
ATOM 1353 O O . ALA A 1 168 ? -2.656 -11.685 27.546 1.00 91.62 168 ALA A O 1
ATOM 1354 N N . ASP A 1 169 ? -0.464 -12.131 27.828 1.00 92.56 169 ASP A N 1
ATOM 1355 C CA . ASP A 1 169 ? -0.385 -11.768 29.254 1.00 92.56 169 ASP A CA 1
ATOM 1356 C C . ASP A 1 169 ? -0.707 -10.282 29.506 1.00 92.56 169 ASP A C 1
ATOM 1358 O O . ASP A 1 169 ? -1.493 -9.955 30.398 1.00 92.56 169 ASP A O 1
ATOM 1362 N N . VAL A 1 170 ? -0.159 -9.382 28.676 1.00 93.81 170 VAL A N 1
ATOM 1363 C CA . VAL A 1 170 ? -0.445 -7.936 28.730 1.00 93.81 170 VAL A CA 1
ATOM 1364 C C . VAL A 1 170 ? -1.943 -7.670 28.550 1.00 93.81 170 VAL A C 1
ATOM 1366 O O . VAL A 1 170 ? -2.559 -7.004 29.380 1.00 93.81 170 VAL A O 1
ATOM 1369 N N . LEU A 1 171 ? -2.547 -8.220 27.493 1.00 94.81 171 LEU A N 1
ATOM 1370 C CA . LEU A 1 171 ? -3.952 -7.967 27.158 1.00 94.81 171 LEU A CA 1
ATOM 1371 C C . LEU A 1 171 ? -4.920 -8.599 28.162 1.00 94.81 171 LEU A C 1
ATOM 1373 O O . LEU A 1 171 ? -5.945 -7.995 28.474 1.00 94.81 171 LEU A O 1
ATOM 1377 N N . ALA A 1 172 ? -4.604 -9.787 28.687 1.00 94.81 172 ALA A N 1
ATOM 1378 C CA . ALA A 1 172 ? -5.404 -10.429 29.726 1.00 94.81 172 ALA A CA 1
ATOM 1379 C C . ALA A 1 172 ? -5.460 -9.568 30.995 1.00 94.81 172 ALA A C 1
ATOM 1381 O O . ALA A 1 172 ? -6.551 -9.205 31.426 1.00 94.81 172 ALA A O 1
ATOM 1382 N N . LYS A 1 173 ? -4.306 -9.140 31.520 1.00 96.00 173 LYS A N 1
ATOM 1383 C CA . LYS A 1 173 ? -4.226 -8.339 32.755 1.00 96.00 173 LYS A CA 1
ATOM 1384 C C . LYS A 1 173 ? -4.833 -6.942 32.619 1.00 96.00 173 LYS A C 1
ATOM 1386 O O . LYS A 1 173 ? -5.388 -6.419 33.582 1.00 96.00 173 LYS A O 1
ATOM 1391 N N . THR A 1 174 ? -4.761 -6.330 31.437 1.00 96.38 174 THR A N 1
ATOM 1392 C CA . THR A 1 174 ? -5.441 -5.052 31.160 1.00 96.38 174 THR A CA 1
ATOM 1393 C C . THR A 1 174 ? -6.963 -5.213 31.050 1.00 96.38 174 THR A C 1
ATOM 1395 O O . THR A 1 174 ? -7.695 -4.341 31.511 1.00 96.38 174 THR A O 1
ATOM 1398 N N . HIS A 1 175 ? -7.460 -6.337 30.526 1.00 95.88 175 HIS A N 1
ATOM 1399 C CA . HIS A 1 175 ? -8.896 -6.646 30.517 1.00 95.88 175 HIS A CA 1
ATOM 1400 C C . HIS A 1 175 ? -9.395 -7.008 31.938 1.00 95.88 175 HIS A C 1
ATOM 1402 O O . HIS A 1 175 ? -10.430 -6.514 32.373 1.00 95.88 175 HIS A O 1
ATOM 1408 N N . GLU A 1 176 ? -8.624 -7.759 32.730 1.00 95.56 176 GLU A N 1
ATOM 1409 C CA . GLU A 1 176 ? -8.916 -8.016 34.155 1.00 95.56 176 GLU A CA 1
ATOM 1410 C C . GLU A 1 176 ? -8.983 -6.729 34.996 1.00 95.56 176 GLU A C 1
ATOM 1412 O O . GLU A 1 176 ? -9.788 -6.633 35.921 1.00 95.56 176 GLU A O 1
ATOM 1417 N N . GLU A 1 177 ? -8.147 -5.732 34.693 1.00 96.38 177 GLU A N 1
ATOM 1418 C CA . GLU A 1 177 ? -8.206 -4.401 35.309 1.00 96.38 177 GLU A CA 1
ATOM 1419 C C . GLU A 1 177 ? -9.504 -3.660 34.950 1.00 96.38 177 GLU A C 1
ATOM 1421 O O . GLU A 1 177 ? -10.119 -3.065 35.834 1.00 96.38 177 GLU A O 1
ATOM 1426 N N . LEU A 1 178 ? -9.960 -3.738 33.692 1.00 95.19 178 LEU A N 1
ATOM 1427 C CA . LEU A 1 178 ? -11.245 -3.169 33.265 1.00 95.19 178 LEU A CA 1
ATOM 1428 C C . LEU A 1 178 ? -12.405 -3.817 34.033 1.00 95.19 178 LEU A C 1
ATOM 1430 O O . LEU A 1 178 ? -13.206 -3.105 34.640 1.00 95.19 178 LEU A O 1
ATOM 1434 N N . ALA A 1 179 ? -12.443 -5.151 34.084 1.00 92.81 179 ALA A N 1
ATOM 1435 C CA . ALA A 1 179 ? -13.464 -5.902 34.813 1.00 92.81 179 ALA A CA 1
ATOM 1436 C C . ALA A 1 179 ? -13.495 -5.542 36.312 1.00 92.81 179 ALA A C 1
ATOM 1438 O O . ALA A 1 179 ? -14.562 -5.311 36.881 1.00 92.81 179 ALA A O 1
ATOM 1439 N N . ARG A 1 180 ? -12.322 -5.422 36.954 1.00 93.94 180 ARG A N 1
ATOM 1440 C CA . ARG A 1 180 ? -12.205 -5.106 38.391 1.00 93.94 180 ARG A CA 1
ATOM 1441 C C . ARG A 1 180 ? -12.741 -3.721 38.757 1.00 93.94 180 ARG A C 1
ATOM 1443 O O . ARG A 1 180 ? -13.147 -3.519 39.898 1.00 93.94 180 ARG A O 1
ATOM 1450 N N . ARG A 1 181 ? -12.743 -2.771 37.818 1.00 92.25 181 ARG A N 1
ATOM 1451 C CA . ARG A 1 181 ? -13.247 -1.406 38.042 1.00 92.25 181 ARG A CA 1
ATOM 1452 C C . ARG A 1 181 ? -14.773 -1.301 38.050 1.00 92.25 181 ARG A C 1
ATOM 1454 O O . ARG A 1 181 ? -15.267 -0.259 38.466 1.00 92.25 181 ARG A O 1
ATOM 1461 N N . ALA A 1 182 ? -15.492 -2.346 37.625 1.00 86.19 182 ALA A N 1
ATOM 1462 C CA . ALA A 1 182 ? -16.951 -2.467 37.732 1.00 86.19 182 ALA A CA 1
ATOM 1463 C C . ALA A 1 182 ? -17.716 -1.201 37.278 1.00 86.19 182 ALA A C 1
ATOM 1465 O O . ALA A 1 182 ? -18.502 -0.623 38.028 1.00 86.19 182 ALA A O 1
ATOM 1466 N N . ILE A 1 183 ? -17.440 -0.742 36.052 1.00 92.50 183 ILE A N 1
ATOM 1467 C CA . ILE A 1 183 ? -17.966 0.525 35.523 1.00 92.50 183 ILE A CA 1
ATOM 1468 C C . ILE A 1 183 ? -19.499 0.477 35.420 1.00 92.50 183 ILE A C 1
ATOM 1470 O O . ILE A 1 183 ? -20.057 -0.347 34.694 1.00 92.50 183 ILE A O 1
ATOM 1474 N N . ALA A 1 184 ? -20.175 1.387 36.120 1.00 89.75 184 ALA A N 1
ATOM 1475 C CA . ALA A 1 184 ? -21.632 1.472 36.132 1.00 89.75 184 ALA A CA 1
ATOM 1476 C C . ALA A 1 184 ? -22.204 2.087 34.827 1.00 89.75 184 ALA A C 1
ATOM 1478 O O . ALA A 1 184 ? -21.552 2.953 34.234 1.00 89.75 184 ALA A O 1
ATOM 1479 N N . PRO A 1 185 ? -23.418 1.695 34.379 1.00 90.75 185 PRO A N 1
ATOM 1480 C CA . PRO A 1 185 ? -24.027 2.190 33.134 1.00 90.75 185 PRO A CA 1
ATOM 1481 C C . PRO A 1 185 ? -24.285 3.703 33.064 1.00 90.75 185 PRO A C 1
ATOM 1483 O O . PRO A 1 185 ? -24.414 4.251 31.972 1.00 90.75 185 PRO A O 1
ATOM 1486 N N . ASP A 1 186 ? -24.373 4.377 34.210 1.00 91.31 186 ASP A N 1
ATOM 1487 C CA . ASP A 1 186 ? -24.559 5.826 34.349 1.00 91.31 186 ASP A CA 1
ATOM 1488 C C . ASP A 1 186 ? -23.234 6.614 34.362 1.00 91.31 186 ASP A C 1
ATOM 1490 O O . ASP A 1 186 ? -23.238 7.847 34.405 1.00 91.31 186 ASP A O 1
ATOM 1494 N N . HIS A 1 187 ? -22.085 5.930 34.293 1.00 93.12 187 HIS A N 1
ATOM 1495 C CA . HIS A 1 187 ? -20.778 6.576 34.269 1.00 93.12 187 HIS A CA 1
ATOM 1496 C C . HIS A 1 187 ? -20.632 7.496 33.032 1.00 93.12 187 HIS A C 1
ATOM 1498 O O . HIS A 1 187 ? -20.865 7.041 31.910 1.00 93.12 187 HIS A O 1
ATOM 1504 N N . PRO A 1 188 ? -20.150 8.754 33.161 1.00 92.19 188 PRO A N 1
ATOM 1505 C CA . PRO A 1 188 ? -20.085 9.713 32.043 1.00 92.19 188 PRO A CA 1
ATOM 1506 C C . PRO A 1 188 ? -19.266 9.272 30.818 1.00 92.19 188 PRO A C 1
ATOM 1508 O O . PRO A 1 188 ? -19.421 9.835 29.739 1.00 92.19 188 PRO A O 1
ATOM 1511 N N . LEU A 1 189 ? -18.382 8.284 30.989 1.00 94.06 189 LEU A N 1
ATOM 1512 C CA . LEU A 1 189 ? -17.567 7.669 29.932 1.00 94.06 189 LEU A CA 1
ATOM 1513 C C . LEU A 1 189 ? -17.944 6.195 29.666 1.00 94.06 189 LEU A C 1
ATOM 1515 O O . LEU A 1 189 ? -17.123 5.445 29.150 1.00 94.06 189 LEU A O 1
ATOM 1519 N N . PHE A 1 190 ? -19.137 5.730 30.065 1.00 95.25 190 PHE A N 1
ATOM 1520 C CA . PHE A 1 190 ? -19.530 4.315 29.943 1.00 95.25 190 PHE A CA 1
ATOM 1521 C C . PHE A 1 190 ? -19.393 3.789 28.506 1.00 95.25 190 PHE A C 1
ATOM 1523 O O . PHE A 1 190 ? -18.801 2.735 28.291 1.00 95.25 190 PHE A O 1
ATOM 1530 N N . ALA A 1 191 ? -19.842 4.566 27.515 1.00 93.50 191 ALA A N 1
ATOM 1531 C CA . ALA A 1 191 ? -19.709 4.219 26.099 1.00 93.50 191 ALA A CA 1
ATOM 1532 C C . ALA A 1 191 ? -18.244 3.995 25.670 1.00 93.50 191 ALA A C 1
ATOM 1534 O O . ALA A 1 191 ? -17.965 3.050 24.941 1.00 93.50 191 ALA A O 1
ATOM 1535 N N . ASN A 1 192 ? -17.312 4.802 26.186 1.00 95.75 192 ASN A N 1
ATOM 1536 C CA . ASN A 1 192 ? -15.880 4.660 25.915 1.00 95.75 192 ASN A CA 1
ATOM 1537 C C . ASN A 1 192 ? -15.288 3.393 26.553 1.00 95.75 192 ASN A C 1
ATOM 1539 O O . ASN A 1 192 ? -14.448 2.716 25.966 1.00 95.75 192 ASN A O 1
ATOM 1543 N N . TYR A 1 193 ? -15.747 3.024 27.753 1.00 96.31 193 TYR A N 1
ATOM 1544 C CA . TYR A 1 193 ? -15.354 1.751 28.363 1.00 96.31 193 TYR A CA 1
ATOM 1545 C C . TYR A 1 193 ? -15.865 0.546 27.558 1.00 96.31 193 TYR A C 1
ATOM 1547 O O . TYR A 1 193 ? -15.120 -0.420 27.411 1.00 96.31 193 TYR A O 1
ATOM 1555 N N . VAL A 1 194 ? -17.073 0.616 26.983 1.00 95.69 194 VAL A N 1
ATOM 1556 C CA . VAL A 1 194 ? -17.609 -0.411 26.063 1.00 95.69 194 VAL A CA 1
ATOM 1557 C C . VAL A 1 194 ? -16.743 -0.535 24.799 1.00 95.69 194 VAL A C 1
ATOM 1559 O O . VAL A 1 194 ? -16.440 -1.649 24.375 1.00 95.69 194 VAL A O 1
ATOM 1562 N N . ASP A 1 195 ? -16.288 0.582 24.223 1.00 95.25 195 ASP A N 1
ATOM 1563 C CA . ASP A 1 195 ? -15.396 0.590 23.051 1.00 95.25 195 ASP A CA 1
ATOM 1564 C C . ASP A 1 195 ? -14.012 -0.016 23.352 1.00 95.25 195 ASP A C 1
ATOM 1566 O O . ASP A 1 195 ? -13.469 -0.797 22.564 1.00 95.25 195 ASP A O 1
ATOM 1570 N N . VAL A 1 196 ? -13.446 0.286 24.524 1.00 95.88 196 VAL A N 1
ATOM 1571 C CA . VAL A 1 196 ? -12.172 -0.299 24.973 1.00 95.88 196 VAL A CA 1
ATOM 1572 C C . VAL A 1 196 ? -12.322 -1.793 25.287 1.00 95.88 196 VAL A C 1
ATOM 1574 O O . VAL A 1 196 ? -11.449 -2.588 24.926 1.00 95.88 196 VAL A O 1
ATOM 1577 N N . ASP A 1 197 ? -13.439 -2.205 25.890 1.00 96.44 197 ASP A N 1
ATOM 1578 C CA . ASP A 1 197 ? -13.745 -3.614 26.153 1.00 96.44 197 ASP A CA 1
ATOM 1579 C C . ASP A 1 197 ? -13.980 -4.399 24.847 1.00 96.44 197 ASP A C 1
ATOM 1581 O O . ASP A 1 197 ? -13.517 -5.534 24.716 1.00 96.44 197 ASP A O 1
ATOM 1585 N N . LEU A 1 198 ? -14.594 -3.787 23.824 1.00 95.50 198 LEU A N 1
ATOM 1586 C CA . LEU A 1 198 ? -14.693 -4.341 22.466 1.00 95.50 198 LEU A CA 1
ATOM 1587 C C . LEU A 1 198 ? -13.300 -4.633 21.887 1.00 95.50 198 LEU A C 1
ATOM 1589 O O . LEU A 1 198 ? -13.023 -5.756 21.454 1.00 95.50 198 LEU A O 1
ATOM 1593 N N . TYR A 1 199 ? -12.410 -3.638 21.920 1.00 95.25 199 TYR A N 1
ATOM 1594 C CA . TYR A 1 199 ? -11.050 -3.733 21.385 1.00 95.25 199 TYR A CA 1
ATOM 1595 C C . TYR A 1 199 ? -10.209 -4.814 22.093 1.00 95.25 199 TYR A C 1
ATOM 1597 O O . TYR A 1 199 ? -9.507 -5.601 21.441 1.00 95.25 199 TYR A O 1
ATOM 1605 N N . LEU A 1 200 ? -10.315 -4.909 23.423 1.00 95.75 200 LEU A N 1
ATOM 1606 C CA . LEU A 1 200 ? -9.650 -5.940 24.228 1.00 95.75 200 LEU A CA 1
ATOM 1607 C C . LEU A 1 200 ? -10.259 -7.336 24.014 1.00 95.75 200 LEU A C 1
ATOM 1609 O O . LEU A 1 200 ? -9.521 -8.319 23.933 1.00 95.75 200 LEU A O 1
ATOM 1613 N N . THR A 1 201 ? -11.582 -7.455 23.894 1.00 96.56 201 THR A N 1
ATOM 1614 C CA . THR A 1 201 ? -12.254 -8.754 23.706 1.00 96.56 201 THR A CA 1
ATOM 1615 C C . THR A 1 201 ? -11.951 -9.351 22.332 1.00 96.56 201 THR A C 1
ATOM 1617 O O . THR A 1 201 ? -11.600 -10.532 22.241 1.00 96.56 201 THR A O 1
ATOM 1620 N N . VAL A 1 202 ? -12.008 -8.547 21.261 1.00 95.88 202 VAL A N 1
ATOM 1621 C CA . VAL A 1 202 ? -11.672 -9.001 19.899 1.00 95.88 202 VAL A CA 1
ATOM 1622 C C . VAL A 1 202 ? -10.203 -9.429 19.819 1.00 95.88 202 VAL A C 1
ATOM 1624 O O . VAL A 1 202 ? -9.923 -10.545 19.382 1.00 95.88 202 VAL A O 1
ATOM 1627 N N . SER A 1 203 ? -9.262 -8.610 20.306 1.00 94.06 203 SER A N 1
ATOM 1628 C CA . SER A 1 203 ? -7.829 -8.953 20.272 1.00 94.06 203 SER A CA 1
ATOM 1629 C C . SER A 1 203 ? -7.495 -10.234 21.045 1.00 94.06 203 SER A C 1
ATOM 1631 O O . SER A 1 203 ? -6.803 -11.103 20.507 1.00 94.06 203 SER A O 1
ATOM 1633 N N . ARG A 1 204 ? -8.026 -10.408 22.266 1.00 95.75 204 ARG A N 1
ATOM 1634 C CA . ARG A 1 204 ? -7.849 -11.648 23.047 1.00 95.75 204 ARG A CA 1
ATOM 1635 C C . ARG A 1 204 ? -8.452 -12.861 22.337 1.00 95.75 204 ARG A C 1
ATOM 1637 O O . ARG A 1 204 ? -7.796 -13.898 22.287 1.00 95.75 204 ARG A O 1
ATOM 1644 N N . SER A 1 205 ? -9.640 -12.721 21.748 1.00 95.88 205 SER A N 1
ATOM 1645 C CA . SER A 1 205 ? -10.301 -13.810 21.012 1.00 95.88 205 SER A CA 1
ATOM 1646 C C . SER A 1 205 ? -9.480 -14.279 19.806 1.00 95.88 205 SER A C 1
ATOM 1648 O O . SER A 1 205 ? -9.325 -15.477 19.576 1.00 95.88 205 SER A O 1
ATOM 1650 N N . LEU A 1 206 ? -8.893 -13.339 19.057 1.00 94.81 206 LEU A N 1
ATOM 1651 C CA . LEU A 1 206 ? -8.038 -13.650 17.909 1.00 94.81 206 LEU A CA 1
ATOM 1652 C C . LEU A 1 206 ? -6.730 -14.334 18.328 1.00 94.81 206 LEU A C 1
ATOM 1654 O O . LEU A 1 206 ? -6.339 -15.305 17.686 1.00 94.81 206 LEU A O 1
ATOM 1658 N N . LEU A 1 207 ? -6.086 -13.877 19.410 1.00 92.25 207 LEU A N 1
ATOM 1659 C CA . LEU A 1 207 ? -4.849 -14.479 19.929 1.00 92.25 207 LEU A CA 1
ATOM 1660 C C . LEU A 1 207 ? -5.061 -15.881 20.517 1.00 92.25 207 LEU A C 1
ATOM 1662 O O . LEU A 1 207 ? -4.198 -16.742 20.360 1.00 92.25 207 LEU A O 1
ATOM 1666 N N . GLN A 1 208 ? -6.195 -16.125 21.178 1.00 92.38 208 GLN A N 1
ATOM 1667 C CA . GLN A 1 208 ? -6.535 -17.452 21.706 1.00 92.38 208 GLN A CA 1
ATOM 1668 C C . GLN A 1 208 ? -7.096 -18.396 20.629 1.00 92.38 208 GLN A C 1
ATOM 1670 O O . GLN A 1 208 ? -7.093 -19.608 20.823 1.00 92.38 208 GLN A O 1
ATOM 1675 N N . GLY A 1 209 ? -7.566 -17.865 19.495 1.00 89.62 209 GLY A N 1
ATOM 1676 C CA . GLY A 1 209 ? -8.219 -18.637 18.433 1.00 89.62 209 GLY A CA 1
ATOM 1677 C C . GLY A 1 209 ? -9.660 -19.052 18.741 1.00 89.62 209 GLY A C 1
ATOM 1678 O O . GLY A 1 209 ? -10.245 -19.817 17.978 1.00 89.62 209 GLY A O 1
ATOM 1679 N N . GLN A 1 210 ? -10.232 -18.558 19.839 1.00 91.00 210 GLN A N 1
ATOM 1680 C CA . GLN A 1 210 ? -11.584 -18.859 20.307 1.00 91.00 210 GLN A CA 1
ATOM 1681 C C . GLN A 1 210 ? -12.207 -17.608 20.950 1.00 91.00 210 GLN A C 1
ATOM 1683 O O . GLN A 1 210 ? -11.463 -16.792 21.496 1.00 91.00 210 GLN A O 1
ATOM 1688 N N . PRO A 1 211 ? -13.540 -17.423 20.903 1.00 90.31 211 PRO A N 1
ATOM 1689 C CA . PRO A 1 211 ? -14.193 -16.272 21.522 1.00 90.31 211 PRO A CA 1
ATOM 1690 C C . PRO A 1 211 ? -13.938 -16.190 23.032 1.00 90.31 211 PRO A C 1
ATOM 1692 O O . PRO A 1 211 ? -14.084 -17.179 23.747 1.00 90.31 211 PRO A O 1
ATOM 1695 N N . VAL A 1 212 ? -13.602 -14.992 23.504 1.00 93.00 212 VAL A N 1
ATOM 1696 C CA . VAL A 1 212 ? -13.501 -14.637 24.926 1.00 93.00 212 VAL A CA 1
ATOM 1697 C C . VAL A 1 212 ? -14.731 -13.811 25.315 1.00 93.00 212 VAL A C 1
ATOM 1699 O O . VAL A 1 212 ? -15.273 -13.075 24.490 1.00 93.00 212 VAL A O 1
ATOM 1702 N N . GLU A 1 213 ? -15.186 -13.944 26.558 1.00 89.88 213 GLU A N 1
ATOM 1703 C CA . GLU A 1 213 ? -16.307 -13.168 27.097 1.00 89.88 213 GLU A CA 1
ATOM 1704 C C . GLU A 1 213 ? -15.936 -11.681 27.262 1.00 89.88 213 GLU A C 1
ATOM 1706 O O . GLU A 1 213 ? -14.797 -11.352 27.606 1.00 89.88 213 GLU A O 1
ATOM 1711 N N . SER A 1 214 ? -16.889 -10.787 26.984 1.00 91.19 214 SER A N 1
ATOM 1712 C CA . SER A 1 214 ? -16.754 -9.345 27.216 1.00 91.19 214 SER A CA 1
ATOM 1713 C C . SER A 1 214 ? -17.157 -8.988 28.646 1.00 91.19 214 SER A C 1
ATOM 1715 O O . SER A 1 214 ? -18.116 -9.547 29.176 1.00 91.19 214 SER A O 1
ATOM 1717 N N . SER A 1 215 ? -16.473 -8.022 29.258 1.00 90.69 215 SER A N 1
ATOM 1718 C CA . SER A 1 215 ? -16.834 -7.517 30.593 1.00 90.69 215 SER A CA 1
ATOM 1719 C C . SER A 1 215 ? -18.059 -6.590 30.559 1.00 90.69 215 SER A C 1
ATOM 1721 O O . SER A 1 215 ? -18.689 -6.350 31.589 1.00 90.69 215 SER A O 1
ATOM 1723 N N . LEU A 1 216 ? -18.380 -6.048 29.381 1.00 92.06 216 LEU A N 1
ATOM 1724 C CA . LEU A 1 216 ? -19.448 -5.085 29.118 1.00 92.06 216 LEU A CA 1
ATOM 1725 C C . LEU A 1 216 ? -20.394 -5.584 27.988 1.00 92.06 216 LEU A C 1
ATOM 1727 O O . LEU A 1 216 ? -20.126 -6.619 27.359 1.00 92.06 216 LEU A O 1
ATOM 1731 N N . PRO A 1 217 ? -21.557 -4.933 27.750 1.00 87.81 217 PRO A N 1
ATOM 1732 C CA . PRO A 1 217 ? -22.617 -5.494 26.905 1.00 87.81 217 PRO A CA 1
ATOM 1733 C C . PRO A 1 217 ? -22.422 -5.236 25.395 1.00 87.81 217 PRO A C 1
ATOM 1735 O O . PRO A 1 217 ? -23.230 -4.557 24.764 1.00 87.81 217 PRO A O 1
ATOM 1738 N N . GLN A 1 218 ? -21.383 -5.824 24.788 1.00 87.81 218 GLN A N 1
ATOM 1739 C CA . GLN A 1 218 ? -21.130 -5.748 23.333 1.00 87.81 218 GLN A CA 1
ATOM 1740 C C . GLN A 1 218 ? -20.816 -7.095 22.648 1.00 87.81 218 GLN A C 1
ATOM 1742 O O . GLN A 1 218 ? -20.293 -7.133 21.531 1.00 87.81 218 GLN A O 1
ATOM 1747 N N . GLY A 1 219 ? -21.171 -8.221 23.279 1.00 87.50 219 GLY A N 1
ATOM 1748 C CA . GLY A 1 219 ? -20.879 -9.572 22.775 1.00 87.50 219 GLY A CA 1
ATOM 1749 C C . GLY A 1 219 ? -21.395 -9.881 21.356 1.00 87.50 219 GLY A C 1
ATOM 1750 O O . GLY A 1 219 ? -20.747 -10.629 20.624 1.00 87.50 219 GLY A O 1
ATOM 1751 N N . ASP A 1 220 ? -22.511 -9.285 20.920 1.00 89.69 220 ASP A N 1
ATOM 1752 C CA . ASP A 1 220 ? -22.993 -9.416 19.533 1.00 89.69 220 ASP A CA 1
ATOM 1753 C C . ASP A 1 220 ? -22.081 -8.719 18.517 1.00 89.69 220 ASP A C 1
ATOM 1755 O O . ASP A 1 220 ? -21.779 -9.282 17.462 1.00 89.69 220 ASP A O 1
ATOM 1759 N N . GLN A 1 221 ? -21.573 -7.529 18.850 1.00 92.00 221 GLN A N 1
ATOM 1760 C CA . GLN A 1 221 ? -20.644 -6.788 17.995 1.00 92.00 221 GLN A CA 1
ATOM 1761 C C . GLN A 1 221 ? -19.289 -7.505 17.900 1.00 92.00 221 GLN A C 1
ATOM 1763 O O . GLN A 1 221 ? -18.730 -7.602 16.807 1.00 92.00 221 GLN A O 1
ATOM 1768 N N . VAL A 1 222 ? -18.807 -8.095 19.004 1.00 93.50 222 VAL A N 1
ATOM 1769 C CA . VAL A 1 222 ? -17.626 -8.983 19.007 1.00 93.50 222 VAL A CA 1
ATOM 1770 C C . VAL A 1 222 ? -17.824 -10.138 18.019 1.00 93.50 222 VAL A C 1
ATOM 1772 O O . VAL A 1 222 ? -16.978 -10.349 17.148 1.00 93.50 222 VAL A O 1
ATOM 1775 N N . ARG A 1 223 ? -18.951 -10.863 18.101 1.00 92.81 223 ARG A N 1
ATOM 1776 C CA . ARG A 1 223 ? -19.261 -11.982 17.191 1.00 92.81 223 ARG A CA 1
ATOM 1777 C C . ARG A 1 223 ? -19.303 -11.545 15.724 1.00 92.81 223 ARG A C 1
ATOM 1779 O O . ARG A 1 223 ? -18.714 -12.218 14.879 1.00 92.81 223 ARG A O 1
ATOM 1786 N N . ALA A 1 224 ? -19.946 -10.415 15.427 1.00 92.81 224 ALA A N 1
ATOM 1787 C CA . ALA A 1 224 ? -20.034 -9.878 14.070 1.00 92.81 224 ALA A CA 1
ATOM 1788 C C . ALA A 1 224 ? -18.652 -9.520 13.486 1.00 92.81 224 ALA A C 1
ATOM 1790 O O . ALA A 1 224 ? -18.357 -9.873 12.344 1.00 92.81 224 ALA A O 1
ATOM 1791 N N . ILE A 1 225 ? -17.777 -8.885 14.277 1.00 94.62 225 ILE A N 1
ATOM 1792 C CA . ILE A 1 225 ? -16.410 -8.537 13.856 1.00 94.62 225 ILE A CA 1
ATOM 1793 C C . ILE A 1 225 ? -15.568 -9.797 13.618 1.00 94.62 225 ILE A C 1
ATOM 1795 O O . ILE A 1 225 ? -14.878 -9.883 12.603 1.00 94.62 225 ILE A O 1
ATOM 1799 N N . LEU A 1 226 ? -15.645 -10.799 14.501 1.00 94.38 226 LEU A N 1
ATOM 1800 C CA . LEU A 1 226 ? -14.920 -12.063 14.321 1.00 94.38 226 LEU A CA 1
ATOM 1801 C C . LEU A 1 226 ? -15.369 -12.807 13.049 1.00 94.38 226 LEU A C 1
ATOM 1803 O O . LEU A 1 226 ? -14.523 -13.325 12.319 1.00 94.38 226 LEU A O 1
ATOM 1807 N N . ALA A 1 227 ? -16.667 -12.800 12.731 1.00 92.88 227 ALA A N 1
ATOM 1808 C CA . ALA A 1 227 ? -17.186 -13.358 11.481 1.00 92.88 227 ALA A CA 1
ATOM 1809 C C . ALA A 1 227 ? -16.706 -12.575 10.240 1.00 92.88 227 ALA A C 1
ATOM 1811 O O . ALA A 1 227 ? -16.317 -13.179 9.239 1.00 92.88 227 ALA A O 1
ATOM 1812 N N . ALA A 1 228 ? -16.659 -11.240 10.304 1.00 92.44 228 ALA A N 1
ATOM 1813 C CA . ALA A 1 228 ? -16.140 -10.408 9.215 1.00 92.44 228 ALA A CA 1
ATOM 1814 C C . ALA A 1 228 ? -14.633 -10.635 8.965 1.00 92.44 228 ALA A C 1
ATOM 1816 O O . ALA A 1 228 ? -14.205 -10.742 7.813 1.00 92.44 228 ALA A O 1
ATOM 1817 N N . ILE A 1 229 ? -13.846 -10.819 10.033 1.00 92.31 229 ILE A N 1
ATOM 1818 C CA . ILE A 1 229 ? -12.432 -11.220 9.957 1.00 92.31 229 ILE A CA 1
ATOM 1819 C C . ILE A 1 229 ? -12.280 -12.588 9.277 1.00 92.31 229 ILE A C 1
ATOM 1821 O O . ILE A 1 229 ? -11.392 -12.758 8.446 1.00 92.31 229 ILE A O 1
ATOM 1825 N N . GLN A 1 230 ? -13.150 -13.559 9.574 1.00 89.81 230 GLN A N 1
ATOM 1826 C CA . GLN A 1 230 ? -13.136 -14.868 8.905 1.00 89.81 230 GLN A CA 1
ATOM 1827 C C . GLN A 1 230 ? -13.533 -14.790 7.421 1.00 89.81 230 GLN A C 1
ATOM 1829 O O . GLN A 1 230 ? -13.034 -15.578 6.618 1.00 89.81 230 GLN A O 1
ATOM 1834 N N . ALA A 1 231 ? -14.380 -13.829 7.037 1.00 90.50 231 ALA A N 1
ATOM 1835 C CA . ALA A 1 231 ? -14.797 -13.626 5.649 1.00 90.50 231 ALA A CA 1
ATOM 1836 C C . ALA A 1 231 ? -13.692 -13.043 4.742 1.00 90.50 231 ALA A C 1
ATOM 1838 O O . ALA A 1 231 ? -13.792 -13.168 3.522 1.00 90.50 231 ALA A O 1
ATOM 1839 N N . LEU A 1 232 ? -12.645 -12.424 5.311 1.00 89.38 232 LEU A N 1
ATOM 1840 C CA . LEU A 1 232 ? -11.442 -11.952 4.600 1.00 89.38 232 LEU A CA 1
ATOM 1841 C C . LEU A 1 232 ? -11.717 -11.031 3.390 1.00 89.38 232 LEU A C 1
ATOM 1843 O O . LEU A 1 232 ? -10.973 -11.036 2.406 1.00 89.38 232 LEU A O 1
ATOM 1847 N N . ARG A 1 233 ? -12.785 -10.228 3.453 1.00 85.81 233 ARG A N 1
ATOM 1848 C CA . ARG A 1 233 ? -13.184 -9.296 2.388 1.00 85.81 233 ARG A CA 1
ATOM 1849 C C . ARG A 1 233 ? -12.641 -7.890 2.626 1.00 85.81 233 ARG A C 1
ATOM 1851 O O . ARG A 1 233 ? -12.800 -7.341 3.710 1.00 85.81 233 ARG A O 1
ATOM 1858 N N . LEU A 1 234 ? -12.098 -7.273 1.579 1.00 81.75 234 LEU A N 1
ATOM 1859 C CA . LEU A 1 234 ? -11.912 -5.824 1.545 1.00 81.75 234 LEU A CA 1
ATOM 1860 C C . LEU A 1 234 ? -13.290 -5.149 1.606 1.00 81.75 234 LEU A C 1
ATOM 1862 O O . LEU A 1 234 ? -14.089 -5.320 0.682 1.00 81.75 234 LEU A O 1
ATOM 1866 N N . GLN A 1 235 ? -13.568 -4.396 2.672 1.00 80.81 235 GLN A N 1
ATOM 1867 C CA . GLN A 1 235 ? -14.647 -3.413 2.652 1.00 80.81 235 GLN A CA 1
ATOM 1868 C C . GLN A 1 235 ? -14.143 -2.175 1.914 1.00 80.81 235 GLN A C 1
ATOM 1870 O O . GLN A 1 235 ? -13.141 -1.572 2.291 1.00 80.81 235 GLN A O 1
ATOM 1875 N N . ASP A 1 236 ? -14.839 -1.811 0.847 1.00 67.75 236 ASP A N 1
ATOM 1876 C CA . ASP A 1 236 ? -14.599 -0.577 0.110 1.00 67.75 236 ASP A CA 1
ATOM 1877 C C . ASP A 1 236 ? -15.382 0.557 0.799 1.00 67.75 236 ASP A C 1
ATOM 1879 O O . ASP A 1 236 ? -16.593 0.385 0.977 1.00 67.75 236 ASP A O 1
ATOM 1883 N N . PRO A 1 237 ? -14.770 1.714 1.144 1.00 64.50 237 PRO A N 1
ATOM 1884 C CA . PRO A 1 237 ? -15.516 2.903 1.572 1.00 64.50 237 PRO A CA 1
ATOM 1885 C C . PRO A 1 237 ? -16.669 3.247 0.622 1.00 64.50 237 PRO A C 1
ATOM 1887 O O . PRO A 1 237 ? -17.701 3.757 1.050 1.00 64.50 237 PRO A O 1
ATOM 1890 N N . LEU A 1 238 ? -16.506 2.914 -0.664 1.00 58.09 238 LEU A N 1
ATOM 1891 C CA . LEU A 1 238 ? -17.475 3.164 -1.722 1.00 58.09 238 LEU A CA 1
ATOM 1892 C C . LEU A 1 238 ? -18.395 1.961 -2.018 1.00 58.09 238 LEU A C 1
ATOM 1894 O O . LEU A 1 238 ? -19.193 1.989 -2.947 1.00 58.09 238 LEU A O 1
ATOM 1898 N N . GLY A 1 239 ? -18.319 0.883 -1.238 1.00 60.69 239 GLY A N 1
ATOM 1899 C CA . GLY A 1 239 ? -19.232 -0.256 -1.362 1.00 60.69 239 GLY A CA 1
ATOM 1900 C C . GLY A 1 239 ? -20.523 -0.112 -0.550 1.00 60.69 239 GLY A C 1
ATOM 1901 O O . GLY A 1 239 ? -21.353 -1.017 -0.587 1.00 60.69 239 GLY A O 1
ATOM 1902 N N . GLY A 1 240 ? -20.642 0.937 0.277 1.00 65.94 240 GLY A N 1
ATOM 1903 C CA . GLY A 1 240 ? -21.618 1.025 1.377 1.00 65.94 240 GLY A CA 1
ATOM 1904 C C . GLY A 1 240 ? -21.359 0.030 2.528 1.00 65.94 240 GLY A C 1
ATOM 1905 O O . GLY A 1 240 ? -21.984 0.109 3.586 1.00 65.94 240 GLY A O 1
ATOM 1906 N N . GLU A 1 241 ? -20.417 -0.899 2.341 1.00 76.19 241 GLU A N 1
ATOM 1907 C CA . GLU A 1 241 ? -19.971 -1.880 3.326 1.00 76.19 241 GLU A CA 1
ATOM 1908 C C . GLU A 1 241 ? -19.053 -1.195 4.345 1.00 76.19 241 GLU A C 1
ATOM 1910 O O . GLU A 1 241 ? -17.920 -0.839 4.042 1.00 76.19 241 GLU A O 1
ATOM 1915 N N . SER A 1 242 ? -19.540 -1.017 5.573 1.00 85.38 242 SER A N 1
ATOM 1916 C CA . SER A 1 242 ? -18.766 -0.396 6.650 1.00 85.38 242 SER A CA 1
ATOM 1917 C C . SER A 1 242 ? -19.118 -0.997 8.008 1.00 85.38 242 SER A C 1
ATOM 1919 O O . SER A 1 242 ? -20.298 -1.137 8.341 1.00 85.38 242 SER A O 1
ATOM 1921 N N . THR A 1 243 ? -18.105 -1.250 8.821 1.00 89.38 243 THR A N 1
ATOM 1922 C CA . THR A 1 243 ? -18.213 -1.746 10.193 1.00 89.38 243 THR A CA 1
ATOM 1923 C C . THR A 1 243 ? -18.397 -0.578 11.174 1.00 89.38 243 THR A C 1
ATOM 1925 O O . THR A 1 243 ? -17.603 0.365 11.132 1.00 89.38 243 THR A O 1
ATOM 1928 N N . PRO A 1 244 ? -19.411 -0.593 12.061 1.00 90.50 244 PRO A N 1
ATOM 1929 C CA . PRO A 1 244 ? -19.525 0.384 13.144 1.00 90.50 244 PRO A CA 1
ATOM 1930 C C . PRO A 1 244 ? -18.434 0.140 14.195 1.00 90.50 244 PRO A C 1
ATOM 1932 O O . PRO A 1 244 ? -18.337 -0.968 14.727 1.00 90.50 244 PRO A O 1
ATOM 1935 N N . LEU A 1 245 ? -17.637 1.164 14.505 1.00 89.81 245 LEU A N 1
ATOM 1936 C CA . LEU A 1 245 ? -16.599 1.137 15.542 1.00 89.81 245 LEU A CA 1
ATOM 1937 C C . LEU A 1 245 ? -16.500 2.507 16.217 1.00 89.81 245 LEU A C 1
ATOM 1939 O O . LEU A 1 245 ? -16.458 3.525 15.528 1.00 89.81 245 LEU A O 1
ATOM 1943 N N . TYR A 1 246 ? -16.437 2.511 17.551 1.00 93.00 246 TYR A N 1
ATOM 1944 C CA . TYR A 1 246 ? -16.083 3.674 18.379 1.00 93.00 246 TYR A CA 1
ATOM 1945 C C . TYR A 1 246 ? -16.949 4.921 18.113 1.00 93.00 246 TYR A C 1
ATOM 1947 O O . TYR A 1 246 ? -16.473 6.047 18.038 1.00 93.00 246 TYR A O 1
ATOM 1955 N N . GLY A 1 247 ? -18.252 4.712 17.889 1.00 85.88 247 GLY A N 1
ATOM 1956 C CA . GLY A 1 247 ? -19.212 5.759 17.503 1.00 85.88 247 GLY A CA 1
ATOM 1957 C C . GLY A 1 247 ? -19.206 6.152 16.017 1.00 85.88 247 GLY A C 1
ATOM 1958 O O . GLY A 1 247 ? -20.187 6.726 15.549 1.00 85.88 247 GLY A O 1
ATOM 1959 N N . GLY A 1 248 ? -18.165 5.797 15.262 1.00 87.75 248 GLY A N 1
ATOM 1960 C CA . GLY A 1 248 ? -18.043 6.038 13.824 1.00 87.75 248 GLY A CA 1
ATOM 1961 C C . GLY A 1 248 ? -18.330 4.814 12.944 1.00 87.75 248 GLY A C 1
ATOM 1962 O O . GLY A 1 248 ? -18.838 3.775 13.383 1.00 87.75 248 GLY A O 1
ATOM 1963 N N . ARG A 1 249 ? -17.978 4.934 11.658 1.00 87.31 249 ARG A N 1
ATOM 1964 C CA . ARG A 1 249 ? -18.042 3.855 10.656 1.00 87.31 249 ARG A CA 1
ATOM 1965 C C . ARG A 1 249 ? -16.680 3.697 9.974 1.00 87.31 249 ARG A C 1
ATOM 1967 O O . ARG A 1 249 ? -15.978 4.681 9.735 1.00 87.31 249 ARG A O 1
ATOM 1974 N N . ARG A 1 250 ? -16.277 2.458 9.688 1.00 86.12 250 ARG A N 1
ATOM 1975 C CA . ARG A 1 250 ? -14.978 2.109 9.082 1.00 86.12 250 ARG A CA 1
ATOM 1976 C C . ARG A 1 250 ? -15.167 1.129 7.935 1.00 86.12 250 ARG A C 1
ATOM 1978 O O . ARG A 1 250 ? -15.852 0.128 8.104 1.00 86.12 250 ARG A O 1
ATOM 1985 N N . ALA A 1 251 ? -14.528 1.379 6.801 1.00 86.19 251 ALA A N 1
ATOM 1986 C CA . ALA A 1 251 ? -14.352 0.371 5.764 1.00 86.19 251 ALA A CA 1
ATOM 1987 C C . ALA A 1 251 ? -13.013 -0.332 6.017 1.00 86.19 251 ALA A C 1
ATOM 1989 O O . ALA A 1 251 ? -11.951 0.249 5.812 1.00 86.19 251 ALA A O 1
ATOM 1990 N N . ILE A 1 252 ? -13.080 -1.542 6.569 1.00 88.38 252 ILE A N 1
ATOM 1991 C CA . ILE A 1 252 ? -11.917 -2.303 7.032 1.00 88.38 252 ILE A CA 1
ATOM 1992 C C . ILE A 1 252 ? -11.484 -3.293 5.947 1.00 88.38 252 ILE A C 1
ATOM 1994 O O . ILE A 1 252 ? -12.293 -4.092 5.465 1.00 88.38 252 ILE A O 1
ATOM 1998 N N . ASP A 1 253 ? -10.194 -3.313 5.602 1.00 87.00 253 ASP A N 1
ATOM 1999 C CA . ASP A 1 253 ? -9.662 -4.377 4.745 1.00 87.00 253 ASP A CA 1
ATOM 2000 C C . ASP A 1 253 ? -9.454 -5.680 5.534 1.00 87.00 253 ASP A C 1
ATOM 2002 O O . ASP A 1 253 ? -8.345 -6.008 5.976 1.00 87.00 253 ASP A O 1
ATOM 2006 N N . TYR A 1 254 ? -10.525 -6.465 5.691 1.00 90.75 254 TYR A N 1
ATOM 2007 C CA . TYR A 1 254 ? -10.431 -7.760 6.361 1.00 90.75 254 TYR A CA 1
ATOM 2008 C C . TYR A 1 254 ? -9.571 -8.774 5.595 1.00 90.75 254 TYR A C 1
ATOM 2010 O O . TYR A 1 254 ? -9.122 -9.750 6.196 1.00 90.75 254 TYR A O 1
ATOM 2018 N N . SER A 1 255 ? -9.256 -8.559 4.310 1.00 86.94 255 SER A N 1
ATOM 2019 C CA . SER A 1 255 ? -8.384 -9.480 3.565 1.00 86.94 255 SER A CA 1
ATOM 2020 C C . SER A 1 255 ? -6.974 -9.559 4.164 1.00 86.94 255 SER A C 1
ATOM 2022 O O . SER A 1 255 ? -6.317 -10.605 4.076 1.00 86.94 255 SER A O 1
ATOM 2024 N N . GLN A 1 256 ? -6.522 -8.496 4.842 1.00 87.38 256 GLN A N 1
ATOM 2025 C CA . GLN A 1 256 ? -5.213 -8.432 5.499 1.00 87.38 256 GLN A CA 1
ATOM 2026 C C . GLN A 1 256 ? -5.112 -9.317 6.747 1.00 87.38 256 GLN A C 1
ATOM 2028 O O . GLN A 1 256 ? -4.006 -9.633 7.170 1.00 87.38 256 GLN A O 1
ATOM 2033 N N . PHE A 1 257 ? -6.233 -9.805 7.288 1.00 91.00 257 PHE A N 1
ATOM 2034 C CA . PHE A 1 257 ? -6.241 -10.788 8.379 1.00 91.00 257 PHE A CA 1
ATOM 2035 C C . PHE A 1 257 ? -5.973 -12.223 7.898 1.00 91.00 257 PHE A C 1
ATOM 2037 O O . PHE A 1 257 ? -5.881 -13.141 8.716 1.00 91.00 257 PHE A O 1
ATOM 2044 N N . LYS A 1 258 ? -5.825 -12.447 6.583 1.00 88.81 258 LYS A N 1
ATOM 2045 C CA . LYS A 1 258 ? -5.421 -13.740 6.019 1.00 88.81 258 LYS A CA 1
ATOM 2046 C C . LYS A 1 258 ? -3.950 -13.993 6.373 1.00 88.81 258 LYS A C 1
ATOM 2048 O O . LYS A 1 258 ? -3.116 -13.256 5.845 1.00 88.81 258 LYS A O 1
ATOM 2053 N N . PRO A 1 259 ? -3.608 -15.024 7.175 1.00 84.31 259 PRO A N 1
ATOM 2054 C CA . PRO A 1 259 ? -2.216 -15.364 7.450 1.00 84.31 259 PRO A CA 1
ATOM 2055 C C . PRO A 1 259 ? -1.475 -15.687 6.151 1.00 84.31 259 PRO A C 1
ATOM 2057 O O . PRO A 1 259 ? -2.011 -16.358 5.265 1.00 84.31 259 PRO A O 1
ATOM 2060 N N . ARG A 1 260 ? -0.252 -15.173 6.031 1.00 78.25 260 ARG A N 1
ATOM 2061 C CA . ARG A 1 260 ? 0.622 -15.276 4.852 1.00 78.25 260 ARG A CA 1
ATOM 2062 C C . ARG A 1 260 ? 2.035 -15.619 5.324 1.00 78.25 260 ARG A C 1
ATOM 2064 O O . ARG A 1 260 ? 2.332 -15.467 6.505 1.00 78.25 260 ARG A O 1
ATOM 2071 N N . GLY A 1 261 ? 2.884 -16.099 4.422 1.00 73.25 261 GLY A N 1
ATOM 2072 C CA . GLY A 1 261 ? 4.249 -16.498 4.766 1.00 73.25 261 GLY A CA 1
ATOM 2073 C C . GLY A 1 261 ? 4.306 -17.560 5.864 1.00 73.25 261 GLY A C 1
ATOM 2074 O O . GLY A 1 261 ? 3.460 -18.465 5.912 1.00 73.25 261 GLY A O 1
ATOM 2075 N N . HIS A 1 262 ? 5.278 -17.447 6.771 1.00 72.06 262 HIS A N 1
ATOM 2076 C CA . HIS A 1 262 ? 5.478 -18.414 7.852 1.00 72.06 262 HIS A CA 1
ATOM 2077 C C . HIS A 1 262 ? 4.322 -18.484 8.847 1.00 72.06 262 HIS A C 1
ATOM 2079 O O . HIS A 1 262 ? 4.119 -19.539 9.448 1.00 72.06 262 HIS A O 1
ATOM 2085 N N . TYR A 1 263 ? 3.496 -17.437 8.959 1.00 80.25 263 TYR A N 1
ATOM 2086 C CA . TYR A 1 263 ? 2.335 -17.444 9.852 1.00 80.25 263 TYR A CA 1
ATOM 2087 C C . TYR A 1 263 ? 1.282 -18.501 9.495 1.00 80.25 263 TYR A C 1
ATOM 2089 O O . TYR A 1 263 ? 0.401 -18.792 10.296 1.00 80.25 263 TYR A O 1
ATOM 2097 N N . THR A 1 264 ? 1.364 -19.108 8.308 1.00 79.88 264 THR A N 1
ATOM 2098 C CA . THR A 1 264 ? 0.502 -20.230 7.906 1.00 79.88 264 THR A CA 1
ATOM 2099 C C . THR A 1 264 ? 0.848 -21.555 8.601 1.00 79.88 264 THR A C 1
ATOM 2101 O O . THR A 1 264 ? -0.013 -22.434 8.669 1.00 79.88 264 THR A O 1
ATOM 2104 N N . ARG A 1 265 ? 2.072 -21.700 9.138 1.00 73.81 265 ARG A N 1
ATOM 2105 C CA . ARG A 1 265 ? 2.674 -22.986 9.545 1.00 73.81 265 ARG A CA 1
ATOM 2106 C C . ARG A 1 265 ? 2.082 -23.623 10.803 1.00 73.81 265 ARG A C 1
ATOM 2108 O O . ARG A 1 265 ? 2.121 -24.845 10.915 1.00 73.81 265 ARG A O 1
ATOM 2115 N N . SER A 1 266 ? 1.558 -22.835 11.739 1.00 85.44 266 SER A N 1
ATOM 2116 C CA . SER A 1 266 ? 0.950 -23.332 12.980 1.00 85.44 266 SER A CA 1
ATOM 2117 C C . SER A 1 266 ? -0.318 -22.533 13.320 1.00 85.44 266 SER A C 1
ATOM 2119 O O . SER A 1 266 ? -0.372 -21.333 13.041 1.00 85.44 266 SER A O 1
ATOM 2121 N N . PRO A 1 267 ? -1.354 -23.140 13.936 1.00 87.44 267 PRO A N 1
ATOM 2122 C CA . PRO A 1 267 ? -2.528 -22.393 14.395 1.00 87.44 267 PRO A CA 1
ATOM 2123 C C . PRO A 1 267 ? -2.166 -21.264 15.368 1.00 87.44 267 PRO A C 1
ATOM 2125 O O . PRO A 1 267 ? -2.772 -20.198 15.319 1.00 87.44 267 PRO A O 1
ATOM 2128 N N . ALA A 1 268 ? -1.133 -21.463 16.197 1.00 86.75 268 ALA A N 1
ATOM 2129 C CA . ALA A 1 268 ? -0.633 -20.453 17.125 1.00 86.75 268 ALA A CA 1
ATOM 2130 C C . ALA A 1 268 ? -0.118 -19.204 16.386 1.00 86.75 268 ALA A C 1
ATOM 2132 O O . ALA A 1 268 ? -0.526 -18.091 16.718 1.00 86.75 268 ALA A O 1
ATOM 2133 N N . LEU A 1 269 ? 0.690 -19.378 15.331 1.00 83.06 269 LEU A N 1
ATOM 2134 C CA . LEU A 1 269 ? 1.148 -18.265 14.495 1.00 83.06 269 LEU A CA 1
ATOM 2135 C C . LEU A 1 269 ? 0.009 -17.603 13.707 1.00 83.06 269 LEU A C 1
ATOM 2137 O O . LEU A 1 269 ? -0.002 -16.380 13.577 1.00 83.06 269 LEU A O 1
ATOM 2141 N N . GLN A 1 270 ? -0.978 -18.365 13.224 1.00 90.25 270 GLN A N 1
ATOM 2142 C CA . GLN A 1 270 ? -2.152 -17.786 12.556 1.00 90.25 270 GLN A CA 1
ATOM 2143 C C . GLN A 1 270 ? -2.983 -16.906 13.505 1.00 90.25 270 GLN A C 1
ATOM 2145 O O . GLN A 1 270 ? -3.489 -15.857 13.101 1.00 90.25 270 GLN A O 1
ATOM 2150 N N . ASN A 1 271 ? -3.129 -17.329 14.761 1.00 92.88 271 ASN A N 1
ATOM 2151 C CA . ASN A 1 271 ? -3.837 -16.590 15.804 1.00 92.88 271 ASN A CA 1
ATOM 2152 C C . ASN A 1 271 ? -3.047 -15.343 16.231 1.00 92.88 271 ASN A C 1
ATOM 2154 O O . ASN A 1 271 ? -3.607 -14.246 16.287 1.00 92.88 271 ASN A O 1
ATOM 2158 N N . TYR A 1 272 ? -1.731 -15.486 16.424 1.00 90.81 272 TYR A N 1
ATOM 2159 C CA . TYR A 1 272 ? -0.816 -14.374 16.686 1.00 90.81 272 TYR A CA 1
ATOM 2160 C C . TYR A 1 272 ? -0.882 -13.305 15.588 1.00 90.81 272 TYR A C 1
ATOM 2162 O O . TYR A 1 272 ? -1.106 -12.132 15.889 1.00 90.81 272 TYR A O 1
ATOM 2170 N N . PHE A 1 273 ? -0.796 -13.718 14.318 1.00 90.88 273 PHE A N 1
ATOM 2171 C CA . PHE A 1 273 ? -0.916 -12.841 13.154 1.00 90.88 273 PHE A CA 1
ATOM 2172 C C . PHE A 1 273 ? -2.226 -12.041 13.172 1.00 90.88 273 PHE A C 1
ATOM 2174 O O . PHE A 1 273 ? -2.201 -10.815 13.098 1.00 90.88 273 PHE A O 1
ATOM 2181 N N . ARG A 1 274 ? -3.380 -12.707 13.328 1.00 93.81 274 ARG A N 1
ATOM 2182 C CA . ARG A 1 274 ? -4.693 -12.030 13.350 1.00 93.81 274 ARG A CA 1
ATOM 2183 C C . ARG A 1 274 ? -4.836 -11.070 14.532 1.00 93.81 274 ARG A C 1
ATOM 2185 O O . ARG A 1 274 ? -5.350 -9.967 14.358 1.00 93.81 274 ARG A O 1
ATOM 2192 N N . GLY A 1 275 ? -4.381 -11.478 15.716 1.00 93.19 275 GLY A N 1
ATOM 2193 C CA . GLY A 1 275 ? -4.427 -10.649 16.918 1.00 93.19 275 GLY A CA 1
ATOM 2194 C C . GLY A 1 275 ? -3.549 -9.404 16.806 1.00 93.19 275 GLY A C 1
ATOM 2195 O O . GLY A 1 275 ? -4.005 -8.308 17.126 1.00 93.19 275 GLY A O 1
ATOM 2196 N N . LEU A 1 276 ? -2.324 -9.538 16.289 1.00 91.50 276 LEU A N 1
ATOM 2197 C CA . LEU A 1 276 ? -1.433 -8.392 16.106 1.00 91.50 276 LEU A CA 1
ATOM 2198 C C . LEU A 1 276 ? -1.893 -7.478 14.958 1.00 91.50 276 LEU A C 1
ATOM 2200 O O . LEU A 1 276 ? -1.820 -6.259 15.103 1.00 91.50 276 LEU A O 1
ATOM 2204 N N . MET A 1 277 ? -2.469 -8.032 13.882 1.00 91.38 277 MET A N 1
ATOM 2205 C CA . MET A 1 277 ? -3.131 -7.244 12.833 1.00 91.38 277 MET A CA 1
ATOM 2206 C C . MET A 1 277 ? -4.259 -6.369 13.397 1.00 91.38 277 MET A C 1
ATOM 2208 O O . MET A 1 277 ? -4.319 -5.190 13.064 1.00 91.38 277 MET A O 1
ATOM 2212 N N . TRP A 1 278 ? -5.109 -6.885 14.294 1.00 94.12 278 TRP A N 1
ATOM 2213 C CA . TRP A 1 278 ? -6.146 -6.071 14.950 1.00 94.12 278 TRP A CA 1
ATOM 2214 C C . TRP A 1 278 ? -5.563 -4.917 15.787 1.00 94.12 278 TRP A C 1
ATOM 2216 O O . TRP A 1 278 ? -6.102 -3.811 15.780 1.00 94.12 278 TRP A O 1
ATOM 2226 N N . LEU A 1 279 ? -4.451 -5.163 16.487 1.00 92.06 279 LEU A N 1
ATOM 2227 C CA . LEU A 1 279 ? -3.808 -4.207 17.402 1.00 92.06 279 LEU A CA 1
ATOM 2228 C C . LEU A 1 279 ? -2.901 -3.170 16.710 1.00 92.06 279 LEU A C 1
ATOM 2230 O O . LEU A 1 279 ? -2.477 -2.202 17.354 1.00 92.06 279 LEU A O 1
ATOM 2234 N N . GLY A 1 280 ? -2.549 -3.410 15.443 1.00 87.06 280 GLY A N 1
ATOM 2235 C CA . GLY A 1 280 ? -1.586 -2.617 14.673 1.00 87.06 280 GLY A CA 1
ATOM 2236 C C . GLY A 1 280 ? -2.103 -2.052 13.347 1.00 87.06 280 GLY A C 1
ATOM 2237 O O . GLY A 1 280 ? -1.429 -1.201 12.761 1.00 87.06 280 GLY A O 1
ATOM 2238 N N . ARG A 1 281 ? -3.280 -2.468 12.858 1.00 88.56 281 ARG A N 1
ATOM 2239 C CA . ARG A 1 281 ? -3.864 -1.952 11.610 1.00 88.56 281 ARG A CA 1
ATOM 2240 C C . ARG A 1 281 ? -4.570 -0.611 11.816 1.00 88.56 281 ARG A C 1
ATOM 2242 O O . ARG A 1 281 ? -5.237 -0.373 12.818 1.00 88.56 281 ARG A O 1
ATOM 2249 N N . ALA A 1 282 ? -4.392 0.284 10.849 1.00 80.19 282 ALA A N 1
ATOM 2250 C CA . ALA A 1 282 ? -4.877 1.657 10.920 1.00 80.19 282 ALA A CA 1
ATOM 2251 C C . ALA A 1 282 ? -6.418 1.746 10.981 1.00 80.19 282 ALA A C 1
ATOM 2253 O O . ALA A 1 282 ? -6.957 2.430 11.848 1.00 80.19 282 ALA A O 1
ATOM 2254 N N . ASP A 1 283 ? -7.118 0.938 10.172 1.00 83.38 283 ASP A N 1
ATOM 2255 C CA . ASP A 1 283 ? -8.589 0.843 10.125 1.00 83.38 283 ASP A CA 1
ATOM 2256 C C . ASP A 1 283 ? -9.263 0.469 11.468 1.00 83.38 283 ASP A C 1
ATOM 2258 O O . ASP A 1 283 ? -10.471 0.664 11.615 1.00 83.38 283 ASP A O 1
ATOM 2262 N N . THR A 1 284 ? -8.517 -0.107 12.423 1.00 86.94 284 THR A N 1
ATOM 2263 C CA . THR A 1 284 ? -9.022 -0.638 13.708 1.00 86.94 284 THR A CA 1
ATOM 2264 C C . THR A 1 284 ? -8.517 0.127 14.939 1.00 86.94 284 THR A C 1
ATOM 2266 O O . THR A 1 284 ? -8.934 -0.185 16.058 1.00 86.94 284 THR A O 1
ATOM 2269 N N . GLY A 1 285 ? -7.636 1.119 14.747 1.00 88.62 285 GLY A N 1
ATOM 2270 C CA . GLY A 1 285 ? -7.104 1.984 15.806 1.00 88.62 285 GLY A CA 1
ATOM 2271 C C . GLY A 1 285 ? -8.015 3.166 16.161 1.00 88.62 285 GLY A C 1
ATOM 2272 O O . GLY A 1 285 ? -9.060 3.368 15.545 1.00 88.62 285 GLY A O 1
ATOM 2273 N N . PHE A 1 286 ? -7.591 3.963 17.147 1.00 92.81 286 PHE A N 1
ATOM 2274 C CA . PHE A 1 286 ? -8.324 5.150 17.603 1.00 92.81 286 PHE A CA 1
ATOM 2275 C C . PHE A 1 286 ? -7.825 6.417 16.897 1.00 92.81 286 PHE A C 1
ATOM 2277 O O . PHE A 1 286 ? -6.623 6.704 16.902 1.00 92.81 286 PHE A O 1
ATOM 2284 N N . PHE A 1 287 ? -8.746 7.189 16.322 1.00 89.88 287 PHE A N 1
ATOM 2285 C CA . PHE A 1 287 ? -8.468 8.443 15.625 1.00 89.88 287 PHE A CA 1
ATOM 2286 C C . PHE A 1 287 ? -8.407 9.585 16.648 1.00 89.88 287 PHE A C 1
ATOM 2288 O O . PHE A 1 287 ? -9.399 9.907 17.291 1.00 89.88 287 PHE A O 1
ATOM 2295 N N . VAL A 1 288 ? -7.226 10.181 16.844 1.00 89.56 288 VAL A N 1
ATOM 2296 C CA . VAL A 1 288 ? -6.957 11.095 17.979 1.00 89.56 288 VAL A CA 1
ATOM 2297 C C . VAL A 1 288 ? -7.007 12.587 17.635 1.00 89.56 288 VAL A C 1
ATOM 2299 O O . VAL A 1 288 ? -6.968 13.427 18.535 1.00 89.56 288 VAL A O 1
ATOM 2302 N N . LEU A 1 289 ? -7.098 12.925 16.348 1.00 87.44 289 LEU A N 1
ATOM 2303 C CA . LEU A 1 289 ? -7.363 14.274 15.840 1.00 87.44 289 LEU A CA 1
ATOM 2304 C C . LEU A 1 289 ? -8.454 14.191 14.757 1.00 87.44 289 LEU A C 1
ATOM 2306 O O . LEU A 1 289 ? -8.574 13.136 14.125 1.00 87.44 289 LEU A O 1
ATOM 2310 N N . PRO A 1 290 ? -9.206 15.279 14.502 1.00 83.81 290 PRO A N 1
ATOM 2311 C CA . PRO A 1 290 ? -10.162 15.336 13.400 1.00 83.81 290 PRO A CA 1
ATOM 2312 C C . PRO A 1 290 ? -9.516 14.948 12.065 1.00 83.81 290 PRO A C 1
ATOM 2314 O O . PRO A 1 290 ? -8.453 15.466 11.710 1.00 83.81 290 PRO A O 1
ATOM 2317 N N . ALA A 1 291 ? -10.156 14.045 11.321 1.00 83.00 291 ALA A N 1
ATOM 2318 C CA . ALA A 1 291 ? -9.759 13.734 9.954 1.00 83.00 291 ALA A CA 1
ATOM 2319 C C . ALA A 1 291 ? -10.188 14.864 8.999 1.00 83.00 291 ALA A C 1
ATOM 2321 O O . ALA A 1 291 ? -11.167 15.569 9.247 1.00 83.00 291 ALA A O 1
ATOM 2322 N N . ASP A 1 292 ? -9.481 15.021 7.876 1.00 82.38 292 ASP A N 1
ATOM 2323 C CA . ASP A 1 292 ? -9.956 15.879 6.785 1.00 82.38 292 ASP A CA 1
ATOM 2324 C C . ASP A 1 292 ? -11.272 15.301 6.241 1.00 82.38 292 ASP A C 1
ATOM 2326 O O . ASP A 1 292 ? -11.339 14.117 5.898 1.00 82.38 292 ASP A O 1
ATOM 2330 N N . SER A 1 293 ? -12.317 16.126 6.142 1.00 78.31 293 SER A N 1
ATOM 2331 C CA . SER A 1 293 ? -13.637 15.714 5.645 1.00 78.31 293 SER A CA 1
ATOM 2332 C C . SER A 1 293 ? -13.605 15.106 4.236 1.00 78.31 293 SER A C 1
ATOM 2334 O O . SER A 1 293 ? -14.463 14.292 3.907 1.00 78.31 293 SER A O 1
ATOM 2336 N N . ARG A 1 294 ? -12.597 15.456 3.423 1.00 75.81 294 ARG A N 1
ATOM 2337 C CA . ARG A 1 294 ? -12.375 14.914 2.071 1.00 75.81 294 ARG A CA 1
ATOM 2338 C C . ARG A 1 294 ? -11.745 13.520 2.076 1.00 75.81 294 ARG A C 1
ATOM 2340 O O . ARG A 1 294 ? -11.644 12.910 1.029 1.00 75.81 294 ARG A O 1
ATOM 2347 N N . SER A 1 295 ? -11.317 12.989 3.224 1.00 76.94 295 SER A N 1
ATOM 2348 C CA . SER A 1 295 ? -10.711 11.647 3.308 1.00 76.94 295 SER A CA 1
ATOM 2349 C C . SER A 1 295 ? -11.715 10.495 3.163 1.00 76.94 295 SER A C 1
ATOM 2351 O O . SER A 1 295 ? -11.304 9.348 2.976 1.00 76.94 295 SER A O 1
ATOM 2353 N N . GLY A 1 296 ? -13.019 10.775 3.283 1.00 76.31 296 GLY A N 1
ATOM 2354 C CA . GLY A 1 296 ? -14.084 9.767 3.346 1.00 76.31 296 GLY A CA 1
ATOM 2355 C C . GLY A 1 296 ? -14.197 9.043 4.697 1.00 76.31 296 GLY A C 1
ATOM 2356 O O . GLY A 1 296 ? -15.069 8.190 4.866 1.00 76.31 296 GLY A O 1
ATOM 2357 N N . VAL A 1 297 ? -13.345 9.369 5.675 1.00 82.56 297 VAL A N 1
ATOM 2358 C CA . VAL A 1 297 ? -13.373 8.773 7.018 1.00 82.56 297 VAL A CA 1
ATOM 2359 C C . VAL A 1 297 ? -14.505 9.380 7.853 1.00 82.56 297 VAL A C 1
ATOM 2361 O O . VAL A 1 297 ? -14.622 10.596 7.965 1.00 82.56 297 VAL A O 1
ATOM 2364 N N . GLN A 1 298 ? -15.318 8.526 8.483 1.00 84.06 298 GLN A N 1
ATOM 2365 C CA . GLN A 1 298 ? -16.410 8.924 9.382 1.00 84.06 298 GLN A CA 1
ATOM 2366 C C . GLN A 1 298 ? -16.099 8.494 10.824 1.00 84.06 298 GLN A C 1
ATOM 2368 O O . GLN A 1 298 ? -16.505 7.416 11.269 1.00 84.06 298 GLN A O 1
ATOM 2373 N N . ASN A 1 299 ? -15.330 9.308 11.546 1.00 86.62 299 ASN A N 1
ATOM 2374 C CA . ASN A 1 299 ? -14.851 9.039 12.908 1.00 86.62 299 ASN A CA 1
ATOM 2375 C C . ASN A 1 299 ? -15.451 9.998 13.955 1.00 86.62 299 ASN A C 1
ATOM 2377 O O . ASN A 1 299 ? -15.997 11.039 13.601 1.00 86.62 299 ASN A O 1
ATOM 2381 N N . ASP A 1 300 ? -15.327 9.641 15.235 1.00 90.81 300 ASP A N 1
ATOM 2382 C CA . ASP A 1 300 ? -15.631 10.516 16.376 1.00 90.81 300 ASP A CA 1
ATOM 2383 C C . ASP A 1 300 ? -14.324 10.708 17.157 1.00 90.81 300 ASP A C 1
ATOM 2385 O O . ASP A 1 300 ? -14.035 10.003 18.123 1.00 90.81 300 ASP A O 1
ATOM 2389 N N . ASP A 1 301 ? -13.481 11.639 16.694 1.00 88.81 301 ASP A N 1
ATOM 2390 C CA . ASP A 1 301 ? -12.146 11.881 17.265 1.00 88.81 301 ASP A CA 1
ATOM 2391 C C . ASP A 1 301 ? -12.179 12.247 18.755 1.00 88.81 301 ASP A C 1
ATOM 2393 O O . ASP A 1 301 ? -11.237 11.965 19.500 1.00 88.81 301 ASP A O 1
ATOM 2397 N N . ALA A 1 302 ? -13.274 12.855 19.214 1.00 91.69 302 ALA A N 1
ATOM 2398 C CA . ALA A 1 302 ? -13.446 13.217 20.609 1.00 91.69 302 ALA A CA 1
ATOM 2399 C C . ALA A 1 302 ? -13.781 11.995 21.477 1.00 91.69 302 ALA A C 1
ATOM 2401 O O . ALA A 1 302 ? -13.397 11.954 22.649 1.00 91.69 302 ALA A O 1
ATOM 2402 N N . ARG A 1 303 ? -14.523 11.015 20.951 1.00 94.06 303 ARG A N 1
ATOM 2403 C CA . ARG A 1 303 ? -14.782 9.728 21.612 1.00 94.06 303 ARG A CA 1
ATOM 2404 C C . ARG A 1 303 ? -13.536 8.844 21.581 1.00 94.06 303 ARG A C 1
ATOM 2406 O O . ARG A 1 303 ? -13.061 8.441 22.637 1.00 94.06 303 ARG A O 1
ATOM 2413 N N . GLU A 1 304 ? -12.923 8.682 20.419 1.00 94.25 304 GLU A N 1
ATOM 2414 C CA . GLU A 1 304 ? -11.766 7.806 20.211 1.00 94.25 304 GLU A CA 1
ATOM 2415 C C . GLU A 1 304 ? -10.513 8.260 20.986 1.00 94.25 304 GLU A C 1
ATOM 2417 O O . GLU A 1 304 ? -9.760 7.436 21.511 1.00 94.25 304 GLU A O 1
ATOM 2422 N N . LEU A 1 305 ? -10.309 9.571 21.177 1.00 94.25 305 LEU A N 1
ATOM 2423 C CA . LEU A 1 305 ? -9.254 10.077 22.064 1.00 94.25 305 LEU A CA 1
ATOM 2424 C C . LEU A 1 305 ? -9.507 9.751 23.553 1.00 94.25 305 LEU A C 1
ATOM 2426 O O . LEU A 1 305 ? -8.549 9.575 24.312 1.00 94.25 305 LEU A O 1
ATOM 2430 N N . ARG A 1 306 ? -10.770 9.643 23.989 1.00 95.69 306 ARG A N 1
ATOM 2431 C CA . ARG A 1 306 ? -11.109 9.176 25.348 1.00 95.69 306 ARG A CA 1
ATOM 2432 C C . ARG A 1 306 ? -10.868 7.673 25.477 1.00 95.69 306 ARG A C 1
ATOM 2434 O O . ARG A 1 306 ? -10.314 7.261 26.493 1.00 95.69 306 ARG A O 1
ATOM 2441 N N . ASP A 1 307 ? -11.197 6.886 24.453 1.00 96.00 307 ASP A N 1
ATOM 2442 C CA . ASP A 1 307 ? -10.938 5.436 24.410 1.00 96.00 307 ASP A CA 1
ATOM 2443 C C . ASP A 1 307 ? -9.434 5.153 24.545 1.00 96.00 307 ASP A C 1
ATOM 2445 O O . ASP A 1 307 ? -9.004 4.373 25.399 1.00 96.00 307 ASP A O 1
ATOM 2449 N N . ALA A 1 308 ? -8.612 5.879 23.779 1.00 95.19 308 ALA A N 1
ATOM 2450 C CA . ALA A 1 308 ? -7.157 5.819 23.873 1.00 95.19 308 ALA A CA 1
ATOM 2451 C C . ALA A 1 308 ? -6.645 6.178 25.282 1.00 95.19 308 ALA A C 1
ATOM 2453 O O . ALA A 1 308 ? -5.782 5.482 25.822 1.00 95.19 308 ALA A O 1
ATOM 2454 N N . ALA A 1 309 ? -7.183 7.232 25.907 1.00 95.81 309 ALA A N 1
ATOM 2455 C CA . ALA A 1 309 ? -6.794 7.636 27.258 1.00 95.81 309 ALA A CA 1
ATOM 2456 C C . ALA A 1 309 ? -7.192 6.596 28.325 1.00 95.81 309 ALA A C 1
ATOM 2458 O O . ALA A 1 309 ? -6.378 6.275 29.192 1.00 95.81 309 ALA A O 1
ATOM 2459 N N . ILE A 1 310 ? -8.401 6.028 28.238 1.00 96.62 310 ILE A N 1
ATOM 2460 C CA . ILE A 1 310 ? -8.875 4.955 29.128 1.00 96.62 310 ILE A CA 1
ATOM 2461 C C . ILE A 1 310 ? -7.995 3.712 28.988 1.00 96.62 310 ILE A C 1
ATOM 2463 O O . ILE A 1 310 ? -7.562 3.153 29.994 1.00 96.62 310 ILE A O 1
ATOM 2467 N N . LEU A 1 311 ? -7.663 3.299 27.762 1.00 96.00 311 LEU A N 1
ATOM 2468 C CA . LEU A 1 311 ? -6.804 2.137 27.535 1.00 96.00 311 LEU A CA 1
ATOM 2469 C C . LEU A 1 311 ? -5.383 2.342 28.093 1.00 96.00 311 LEU A C 1
ATOM 2471 O O . LEU A 1 311 ? -4.804 1.412 28.655 1.00 96.00 311 LEU A O 1
ATOM 2475 N N . VAL A 1 312 ? -4.830 3.558 28.004 1.00 95.19 312 VAL A N 1
ATOM 2476 C CA . VAL A 1 312 ? -3.552 3.905 28.653 1.00 95.19 312 VAL A CA 1
ATOM 2477 C C . VAL A 1 312 ? -3.647 3.815 30.176 1.00 95.19 312 VAL A C 1
ATOM 2479 O O . VAL A 1 312 ? -2.748 3.258 30.804 1.00 95.19 312 VAL A O 1
ATOM 2482 N N . ASP A 1 313 ? -4.726 4.312 30.776 1.00 95.38 313 ASP A N 1
ATOM 2483 C CA . ASP A 1 313 ? -4.936 4.253 32.224 1.00 95.38 313 ASP A CA 1
ATOM 2484 C C . ASP A 1 313 ? -5.107 2.808 32.735 1.00 95.38 313 ASP A C 1
ATOM 2486 O O . ASP A 1 313 ? -4.500 2.425 33.736 1.00 95.38 313 ASP A O 1
ATOM 2490 N N . LEU A 1 314 ? -5.823 1.955 31.994 1.00 96.44 314 LEU A N 1
ATOM 2491 C CA . LEU A 1 314 ? -5.939 0.516 32.275 1.00 96.44 314 LEU A CA 1
ATOM 2492 C C . LEU A 1 314 ? -4.587 -0.215 32.145 1.00 96.44 314 LEU A C 1
ATOM 2494 O O . LEU A 1 314 ? -4.253 -1.076 32.965 1.00 96.44 314 LEU A O 1
ATOM 2498 N N . LEU A 1 315 ? -3.762 0.139 31.152 1.00 95.44 315 LEU A N 1
ATOM 2499 C CA . LEU A 1 315 ? -2.391 -0.379 31.005 1.00 95.44 315 LEU A CA 1
ATOM 2500 C C . LEU A 1 315 ? -1.481 0.031 32.177 1.00 95.44 315 LEU A C 1
ATOM 2502 O O . LEU A 1 315 ? -0.559 -0.712 32.525 1.00 95.44 315 LEU A O 1
ATOM 2506 N N . ILE A 1 316 ? -1.721 1.196 32.786 1.00 93.50 316 ILE A N 1
ATOM 2507 C CA . ILE A 1 316 ? -1.013 1.663 33.986 1.00 93.50 316 ILE A CA 1
ATOM 2508 C C . ILE A 1 316 ? -1.524 0.916 35.227 1.00 93.50 316 ILE A C 1
ATOM 2510 O O . ILE A 1 316 ? -0.711 0.341 35.949 1.00 93.50 316 ILE A O 1
ATOM 2514 N N . GLY A 1 317 ? -2.845 0.849 35.439 1.00 93.62 317 GLY A N 1
ATOM 2515 C CA . GLY A 1 317 ? -3.466 0.156 36.578 1.00 93.62 317 GLY A CA 1
ATOM 2516 C C . GLY A 1 317 ? -3.131 -1.339 36.642 1.00 93.62 317 GLY A C 1
ATOM 2517 O O . GLY A 1 317 ? -2.806 -1.862 37.704 1.00 93.62 317 GLY A O 1
ATOM 2518 N N . SER A 1 318 ? -3.081 -2.010 35.486 1.00 95.81 318 SER A N 1
ATOM 2519 C CA . SER A 1 318 ? -2.654 -3.417 35.366 1.00 95.81 318 SER A CA 1
ATOM 2520 C C . SER A 1 318 ? -1.132 -3.640 35.462 1.00 95.81 318 SER A C 1
ATOM 2522 O O . SER A 1 318 ? -0.665 -4.782 35.385 1.00 95.81 318 SER A O 1
ATOM 2524 N N . GLY A 1 319 ? -0.329 -2.575 35.574 1.00 93.50 319 GLY A N 1
ATOM 2525 C CA . GLY A 1 319 ? 1.137 -2.639 35.589 1.00 93.50 319 GLY A CA 1
ATOM 2526 C C . GLY A 1 319 ? 1.776 -3.114 34.274 1.00 93.50 319 GLY A C 1
ATOM 2527 O O . GLY A 1 319 ? 2.962 -3.449 34.254 1.00 93.50 319 GLY A O 1
ATOM 2528 N N . GLN A 1 320 ? 1.016 -3.170 33.174 1.00 94.31 320 GLN A N 1
ATOM 2529 C CA . GLN A 1 320 ? 1.468 -3.737 31.898 1.00 94.31 320 GLN A CA 1
ATOM 2530 C C . GLN A 1 320 ? 2.107 -2.724 30.943 1.00 94.31 320 GLN A C 1
ATOM 2532 O O . GLN A 1 320 ? 2.823 -3.132 30.027 1.00 94.31 320 GLN A O 1
ATOM 2537 N N . CYS A 1 321 ? 1.927 -1.419 31.170 1.00 89.75 321 CYS A N 1
ATOM 2538 C CA . CYS A 1 321 ? 2.480 -0.352 30.326 1.00 89.75 321 CYS A CA 1
ATOM 2539 C C . CYS A 1 321 ? 3.999 -0.515 30.081 1.00 89.75 321 CYS A C 1
ATOM 2541 O O . CYS A 1 321 ? 4.452 -0.500 28.936 1.00 89.75 321 CYS A O 1
ATOM 2543 N N . ASP A 1 322 ? 4.780 -0.808 31.128 1.00 87.12 322 ASP A N 1
ATOM 2544 C CA . ASP A 1 322 ? 6.229 -1.043 31.019 1.00 87.12 322 ASP A CA 1
ATOM 2545 C C . ASP A 1 322 ? 6.604 -2.381 30.351 1.00 87.12 322 ASP A C 1
ATOM 2547 O O . ASP A 1 322 ? 7.710 -2.512 29.819 1.00 87.12 322 ASP A O 1
ATOM 2551 N N . GLN A 1 323 ? 5.726 -3.389 30.380 1.00 88.38 323 GLN A N 1
ATOM 2552 C CA . GLN A 1 323 ? 5.950 -4.678 29.708 1.00 88.38 323 GLN A CA 1
ATOM 2553 C C . GLN A 1 323 ? 5.690 -4.560 28.205 1.00 88.38 323 GLN A C 1
ATOM 2555 O O . GLN A 1 323 ? 6.507 -5.013 27.401 1.00 88.38 323 GLN A O 1
ATOM 2560 N N . LEU A 1 324 ? 4.610 -3.875 27.827 1.00 89.19 324 LEU A N 1
ATOM 2561 C CA . LEU A 1 324 ? 4.311 -3.519 26.442 1.00 89.19 324 LEU A CA 1
ATOM 2562 C C . LEU A 1 324 ? 5.425 -2.652 25.836 1.00 89.19 324 LEU A C 1
ATOM 2564 O O . LEU A 1 324 ? 5.896 -2.910 24.732 1.00 89.19 324 LEU A O 1
ATOM 2568 N N . GLU A 1 325 ? 5.918 -1.670 26.588 1.00 87.62 325 GLU A N 1
ATOM 2569 C CA . GLU A 1 325 ? 7.029 -0.812 26.174 1.00 87.62 325 GLU A CA 1
ATOM 2570 C C . GLU A 1 325 ? 8.358 -1.597 26.016 1.00 87.62 325 GLU A C 1
ATOM 2572 O O . GLU A 1 325 ? 9.185 -1.261 25.165 1.00 87.62 325 GLU A O 1
ATOM 2577 N N . ARG A 1 326 ? 8.575 -2.692 26.768 1.00 87.31 326 ARG A N 1
ATOM 2578 C CA . ARG A 1 326 ? 9.707 -3.616 26.527 1.00 87.31 326 ARG A CA 1
ATOM 2579 C C . ARG A 1 326 ? 9.559 -4.369 25.202 1.00 87.31 326 ARG A C 1
ATOM 2581 O O . ARG A 1 326 ? 10.543 -4.437 24.470 1.00 87.31 326 ARG A O 1
ATOM 2588 N N . LEU A 1 327 ? 8.365 -4.881 24.885 1.00 87.31 327 LEU A N 1
ATOM 2589 C CA . LEU A 1 327 ? 8.083 -5.530 23.595 1.00 87.31 327 LEU A CA 1
ATOM 2590 C C . LEU A 1 327 ? 8.265 -4.554 22.425 1.00 87.31 327 LEU A C 1
ATOM 2592 O O . LEU A 1 327 ? 8.962 -4.882 21.466 1.00 87.31 327 LEU A O 1
ATOM 2596 N N . ASN A 1 328 ? 7.746 -3.326 22.548 1.00 84.69 328 ASN A N 1
ATOM 2597 C CA . ASN A 1 328 ? 7.949 -2.265 21.558 1.00 84.69 328 ASN A CA 1
ATOM 2598 C C . ASN A 1 328 ? 9.434 -2.038 21.263 1.00 84.69 328 ASN A C 1
ATOM 2600 O O . ASN A 1 328 ? 9.816 -2.058 20.100 1.00 84.69 328 ASN A O 1
ATOM 2604 N N . ARG A 1 329 ? 10.299 -1.921 22.279 1.00 84.69 329 ARG A N 1
ATOM 2605 C CA . ARG A 1 329 ? 11.747 -1.746 22.056 1.00 84.69 329 ARG A CA 1
ATOM 2606 C C . ARG A 1 329 ? 12.432 -2.931 21.364 1.00 84.69 329 ARG A C 1
ATOM 2608 O O . ARG A 1 329 ? 13.467 -2.728 20.730 1.00 84.69 329 ARG A O 1
ATOM 2615 N N . CYS A 1 330 ? 11.900 -4.148 21.481 1.00 84.69 330 CYS A N 1
ATOM 2616 C CA . CYS A 1 330 ? 12.381 -5.295 20.707 1.00 84.69 330 CYS A CA 1
ATOM 2617 C C . CYS A 1 330 ? 11.971 -5.162 19.235 1.00 84.69 330 CYS A C 1
ATOM 2619 O O . CYS A 1 330 ? 12.835 -5.223 18.362 1.00 84.69 330 CYS A O 1
ATOM 2621 N N . TRP A 1 331 ? 10.692 -4.892 18.958 1.00 83.88 331 TRP A N 1
ATOM 2622 C CA . TRP A 1 331 ? 10.194 -4.666 17.596 1.00 83.88 331 TRP A CA 1
ATOM 2623 C C . TRP A 1 331 ? 10.861 -3.458 16.914 1.00 83.88 331 TRP A C 1
ATOM 2625 O O . TRP A 1 331 ? 11.200 -3.533 15.736 1.00 83.88 331 TRP A O 1
ATOM 2635 N N . GLU A 1 332 ? 11.152 -2.389 17.660 1.00 83.12 332 GLU A N 1
ATOM 2636 C CA . GLU A 1 332 ? 11.860 -1.199 17.165 1.00 83.12 332 GLU A CA 1
ATOM 2637 C C . GLU A 1 332 ? 13.306 -1.483 16.742 1.00 83.12 332 GLU A C 1
ATOM 2639 O O . GLU A 1 332 ? 13.798 -0.878 15.792 1.00 83.12 332 GLU A O 1
ATOM 2644 N N . ARG A 1 333 ? 13.985 -2.432 17.400 1.00 84.44 333 ARG A N 1
ATOM 2645 C CA . ARG A 1 333 ? 15.327 -2.883 16.993 1.00 84.44 333 ARG A CA 1
ATOM 2646 C C . ARG A 1 333 ? 15.304 -3.871 15.832 1.00 84.44 333 ARG A C 1
ATOM 2648 O O . ARG A 1 333 ? 16.293 -3.954 15.115 1.00 84.44 333 ARG A O 1
ATOM 2655 N N . LEU A 1 334 ? 14.220 -4.621 15.651 1.00 82.81 334 LEU A N 1
ATOM 2656 C CA . LEU A 1 334 ? 14.096 -5.578 14.551 1.00 82.81 334 LEU A CA 1
ATOM 2657 C C . LEU A 1 334 ? 13.660 -4.889 13.249 1.00 82.81 334 LEU A C 1
ATOM 2659 O O . LEU A 1 334 ? 14.323 -5.059 12.232 1.00 82.81 334 LEU A O 1
ATOM 2663 N N . VAL A 1 335 ? 12.587 -4.090 13.290 1.00 82.81 335 VAL A N 1
ATOM 2664 C CA . VAL A 1 335 ? 11.878 -3.618 12.083 1.00 82.81 335 VAL A CA 1
ATOM 2665 C C . VAL A 1 335 ? 11.904 -2.097 11.902 1.00 82.81 335 VAL A C 1
ATOM 2667 O O . VAL A 1 335 ? 12.005 -1.634 10.775 1.00 82.81 335 VAL A O 1
ATOM 2670 N N . GLY A 1 336 ? 11.811 -1.313 12.980 1.00 81.88 336 GLY A N 1
ATOM 2671 C CA . GLY A 1 336 ? 11.783 0.155 12.899 1.00 81.88 336 GLY A CA 1
ATOM 2672 C C . GLY A 1 336 ? 10.819 0.811 13.890 1.00 81.88 336 GLY A C 1
ATOM 2673 O O . GLY A 1 336 ? 10.118 0.137 14.645 1.00 81.88 336 GLY A O 1
ATOM 2674 N N . ILE A 1 337 ? 10.785 2.145 13.917 1.00 83.94 337 ILE A N 1
ATOM 2675 C CA . ILE A 1 337 ? 9.963 2.926 14.862 1.00 83.94 337 ILE A CA 1
ATOM 2676 C C . ILE A 1 337 ? 8.455 2.827 14.569 1.00 83.94 337 ILE A C 1
ATOM 2678 O O . ILE A 1 337 ? 8.052 2.571 13.440 1.00 83.94 337 ILE A O 1
ATOM 2682 N N . SER A 1 338 ? 7.603 3.043 15.578 1.00 83.62 338 SER A N 1
ATOM 2683 C CA . SER A 1 338 ? 6.146 3.186 15.371 1.00 83.62 338 SER A CA 1
ATOM 2684 C C . SER A 1 338 ? 5.833 4.410 14.500 1.00 83.62 338 SER A C 1
ATOM 2686 O O . SER A 1 338 ? 6.336 5.490 14.794 1.00 83.62 338 SER A O 1
ATOM 2688 N N . ASP A 1 339 ? 4.962 4.267 13.495 1.00 81.81 339 ASP A N 1
ATOM 2689 C CA . ASP A 1 339 ? 4.427 5.394 12.697 1.00 81.81 339 ASP A CA 1
ATOM 2690 C C . ASP A 1 339 ? 3.119 5.970 13.294 1.00 81.81 339 ASP A C 1
ATOM 2692 O O . ASP A 1 339 ? 2.337 6.620 12.606 1.00 81.81 339 ASP A O 1
ATOM 2696 N N . ASN A 1 340 ? 2.823 5.648 14.561 1.00 87.38 340 ASN A N 1
ATOM 2697 C CA . ASN A 1 340 ? 1.555 5.937 15.245 1.00 87.38 340 ASN A CA 1
ATOM 2698 C C . ASN A 1 340 ? 1.801 6.239 16.740 1.00 87.38 340 ASN A C 1
ATOM 2700 O O . ASN A 1 340 ? 2.787 5.754 17.311 1.00 87.38 340 ASN A O 1
ATOM 2704 N N . LEU A 1 341 ? 0.896 6.990 17.384 1.00 89.50 341 LEU A N 1
ATOM 2705 C CA . LEU A 1 341 ? 0.997 7.395 18.794 1.00 89.50 341 LEU A CA 1
ATOM 2706 C C . LEU A 1 341 ? 0.973 6.188 19.740 1.00 89.50 341 LEU A C 1
ATOM 2708 O O . LEU A 1 341 ? 0.057 5.363 19.689 1.00 89.50 341 LEU A O 1
ATOM 2712 N N . ARG A 1 342 ? 1.959 6.125 20.642 1.00 89.38 342 ARG A N 1
ATOM 2713 C CA . ARG A 1 342 ? 2.138 5.025 21.600 1.00 89.38 342 ARG A CA 1
ATOM 2714 C C . ARG A 1 342 ? 1.504 5.326 22.969 1.00 89.38 342 ARG A C 1
ATOM 2716 O O . ARG A 1 342 ? 1.460 6.488 23.390 1.00 89.38 342 ARG A O 1
ATOM 2723 N N . PRO A 1 343 ? 1.130 4.290 23.750 1.00 90.94 343 PRO A N 1
ATOM 2724 C CA . PRO A 1 343 ? 0.650 4.434 25.130 1.00 90.94 343 PRO A CA 1
ATOM 2725 C C . PRO A 1 343 ? 1.535 5.303 26.035 1.00 90.94 343 PRO A C 1
ATOM 2727 O O . PRO A 1 343 ? 1.040 6.136 26.794 1.00 90.94 343 PRO A O 1
ATOM 2730 N N . THR A 1 344 ? 2.856 5.157 25.928 1.00 89.69 344 THR A N 1
ATOM 2731 C CA . THR A 1 344 ? 3.834 5.900 26.736 1.00 89.69 344 THR A CA 1
ATOM 2732 C C . THR A 1 344 ? 3.974 7.371 26.335 1.00 89.69 344 THR A C 1
ATOM 2734 O O . THR A 1 344 ? 4.375 8.187 27.165 1.00 89.69 344 THR A O 1
ATOM 2737 N N . GLU A 1 345 ? 3.609 7.739 25.106 1.00 90.19 345 GLU A N 1
ATOM 2738 C CA . GLU A 1 345 ? 3.598 9.124 24.620 1.00 90.19 345 GLU A CA 1
ATOM 2739 C C . GLU A 1 345 ? 2.320 9.844 25.046 1.00 90.19 345 GLU A C 1
ATOM 2741 O O . GLU A 1 345 ? 2.397 10.945 25.597 1.00 90.19 345 GLU A O 1
ATOM 2746 N N . LEU A 1 346 ? 1.161 9.190 24.895 1.00 91.75 346 LEU A N 1
ATOM 2747 C CA . LEU A 1 346 ? -0.116 9.723 25.375 1.00 91.75 346 LEU A CA 1
ATOM 2748 C C . LEU A 1 346 ? -0.103 9.911 26.902 1.00 91.75 346 LEU A C 1
ATOM 2750 O O . LEU A 1 346 ? -0.515 10.969 27.378 1.00 91.75 346 LEU A O 1
ATOM 2754 N N . ARG A 1 347 ? 0.474 8.967 27.666 1.00 92.25 347 ARG A N 1
ATOM 2755 C CA . ARG A 1 347 ? 0.702 9.124 29.117 1.00 92.25 347 ARG A CA 1
ATOM 2756 C C . ARG A 1 347 ? 1.471 10.410 29.444 1.00 92.25 347 ARG A C 1
ATOM 2758 O O . ARG A 1 347 ? 1.004 11.217 30.242 1.00 92.25 347 ARG A O 1
ATOM 2765 N N . ARG A 1 348 ? 2.627 10.628 28.803 1.00 90.62 348 ARG A N 1
ATOM 2766 C CA . ARG A 1 348 ? 3.453 11.833 29.023 1.00 90.62 348 ARG A CA 1
ATOM 2767 C C . ARG A 1 348 ? 2.714 13.120 28.661 1.00 90.62 348 ARG A C 1
ATOM 2769 O O . ARG A 1 348 ? 2.963 14.154 29.277 1.00 90.62 348 ARG A O 1
ATOM 2776 N N . LEU A 1 349 ? 1.832 13.081 27.661 1.00 90.75 349 LEU A N 1
ATOM 2777 C CA . LEU A 1 349 ? 1.042 14.245 27.274 1.00 90.75 349 LEU A CA 1
ATOM 2778 C C . LEU A 1 349 ? -0.073 14.550 28.285 1.00 90.75 349 LEU A C 1
ATOM 2780 O O . LEU A 1 349 ? -0.236 15.713 28.649 1.00 90.75 349 LEU A O 1
ATOM 2784 N N . LEU A 1 350 ? -0.779 13.532 28.789 1.00 92.12 350 LEU A N 1
ATOM 2785 C CA . LEU A 1 350 ? -1.757 13.677 29.877 1.00 92.12 350 LEU A CA 1
ATOM 2786 C C . LEU A 1 350 ? -1.100 14.256 31.142 1.00 92.12 350 LEU A C 1
ATOM 2788 O O . LEU A 1 350 ? -1.616 15.211 31.721 1.00 92.12 350 LEU A O 1
ATOM 2792 N N . GLU A 1 351 ? 0.085 13.755 31.511 1.00 91.94 351 GLU A N 1
ATOM 2793 C CA . GLU A 1 351 ? 0.904 14.277 32.617 1.00 91.94 351 GLU A CA 1
ATOM 2794 C C . GLU A 1 351 ? 1.317 15.743 32.394 1.00 91.94 351 GLU A C 1
ATOM 2796 O O . GLU A 1 351 ? 1.167 16.580 33.288 1.00 91.94 351 GLU A O 1
ATOM 2801 N N . ARG A 1 352 ? 1.798 16.080 31.188 1.00 90.31 352 ARG A N 1
ATOM 2802 C CA . ARG A 1 352 ? 2.212 17.442 30.806 1.00 90.31 352 ARG A CA 1
ATOM 2803 C C . ARG A 1 352 ? 1.051 18.434 30.837 1.00 90.31 352 ARG A C 1
ATOM 2805 O O . ARG A 1 352 ? 1.214 19.540 31.351 1.00 90.31 352 ARG A O 1
ATOM 2812 N N . GLU A 1 353 ? -0.105 18.058 30.297 1.00 91.31 353 GLU A N 1
ATOM 2813 C CA . GLU A 1 353 ? -1.308 18.896 30.312 1.00 91.31 353 GLU A CA 1
ATOM 2814 C C . GLU A 1 353 ? -2.040 18.858 31.668 1.00 91.31 353 GLU A C 1
ATOM 2816 O O . GLU A 1 353 ? -2.910 19.697 31.914 1.00 91.31 353 GLU A O 1
ATOM 2821 N N . ARG A 1 354 ? -1.644 17.965 32.585 1.00 91.75 354 ARG A N 1
ATOM 2822 C CA . ARG A 1 354 ? -2.265 17.754 33.903 1.00 91.75 354 ARG A CA 1
ATOM 2823 C C . ARG A 1 354 ? -3.758 17.423 33.788 1.00 91.75 354 ARG A C 1
ATOM 2825 O O . ARG A 1 354 ? -4.584 18.038 34.457 1.00 91.75 354 ARG A O 1
ATOM 2832 N N . LEU A 1 355 ? -4.090 16.489 32.897 1.00 93.19 355 LEU A N 1
ATOM 2833 C CA . LEU A 1 355 ? -5.457 16.020 32.655 1.00 93.19 355 LEU A CA 1
ATOM 2834 C C . LEU A 1 355 ? -5.659 14.623 33.250 1.00 93.19 355 LEU A C 1
ATOM 2836 O O . LEU A 1 355 ? -4.841 13.731 33.031 1.00 93.19 355 LEU A O 1
ATOM 2840 N N . THR A 1 356 ? -6.766 14.432 33.965 1.00 92.00 356 THR A N 1
ATOM 2841 C CA . THR A 1 356 ? -7.219 13.121 34.459 1.00 92.00 356 THR A CA 1
ATOM 2842 C C . THR A 1 356 ? -8.289 12.523 33.539 1.00 92.00 356 THR A C 1
ATOM 2844 O O . THR A 1 356 ? -8.876 13.240 32.730 1.00 92.00 356 THR A O 1
ATOM 2847 N N . LEU A 1 357 ? -8.618 11.230 33.678 1.00 89.50 357 LEU A N 1
ATOM 2848 C CA . LEU A 1 357 ? -9.761 10.648 32.951 1.00 89.50 357 LEU A CA 1
ATOM 2849 C C . LEU A 1 357 ? -11.079 11.384 33.243 1.00 89.50 357 LEU A C 1
ATOM 2851 O O . LEU A 1 357 ? -11.867 11.611 32.328 1.00 89.50 357 LEU A O 1
ATOM 2855 N N . ALA A 1 358 ? -11.299 11.808 34.492 1.00 89.00 358 ALA A N 1
ATOM 2856 C CA . ALA A 1 358 ? -12.495 12.554 34.882 1.00 89.00 358 ALA A CA 1
ATOM 2857 C C . ALA A 1 358 ? -12.607 13.903 34.146 1.00 89.00 358 ALA A C 1
ATOM 2859 O O . ALA A 1 358 ? -13.704 14.317 33.771 1.00 89.00 358 ALA A O 1
ATOM 2860 N N . ASP A 1 359 ? -11.480 14.565 33.860 1.00 91.50 359 ASP A N 1
ATOM 2861 C CA . ASP A 1 359 ? -11.471 15.796 33.066 1.00 91.50 359 ASP A CA 1
ATOM 2862 C C . ASP A 1 359 ? -11.937 15.576 31.626 1.00 91.50 359 ASP A C 1
ATOM 2864 O O . ASP A 1 359 ? -12.568 16.471 31.058 1.00 91.50 359 ASP A O 1
ATOM 2868 N N . LEU A 1 360 ? -11.643 14.414 31.031 1.00 92.31 360 LEU A N 1
ATOM 2869 C CA . LEU A 1 360 ? -11.941 14.105 29.627 1.00 92.31 360 LEU A CA 1
ATOM 2870 C C . LEU A 1 360 ? -13.432 13.851 29.353 1.00 92.31 360 LEU A C 1
ATOM 2872 O O . LEU A 1 360 ? -13.846 13.850 28.192 1.00 92.31 360 LEU A O 1
ATOM 2876 N N . ALA A 1 361 ? -14.269 13.742 30.389 1.00 90.88 361 ALA A N 1
ATOM 2877 C CA . ALA A 1 361 ? -15.719 13.865 30.228 1.00 90.88 361 ALA A CA 1
ATOM 2878 C C . ALA A 1 361 ? -16.111 15.241 29.641 1.00 90.88 361 ALA A C 1
ATOM 2880 O O . ALA A 1 361 ? -17.068 15.342 28.875 1.00 90.88 361 ALA A O 1
ATOM 2881 N N . ARG A 1 362 ? -15.336 16.300 29.924 1.00 92.25 362 ARG A N 1
ATOM 2882 C CA . ARG A 1 362 ? -15.584 17.666 29.436 1.00 92.25 362 ARG A CA 1
ATOM 2883 C C . ARG A 1 362 ? -14.937 17.897 28.066 1.00 92.25 362 ARG A C 1
ATOM 2885 O O . ARG A 1 362 ? -13.728 17.738 27.906 1.00 92.25 362 ARG A O 1
ATOM 2892 N N . THR A 1 363 ? -15.723 18.372 27.099 1.00 88.94 363 THR A N 1
ATOM 2893 C CA . THR A 1 363 ? -15.284 18.644 25.714 1.00 88.94 363 THR A CA 1
ATOM 2894 C C . THR A 1 363 ? -14.070 19.576 25.622 1.00 88.94 363 THR A C 1
ATOM 2896 O O . THR A 1 363 ? -13.184 19.343 24.803 1.00 88.94 363 THR A O 1
ATOM 2899 N N . ASP A 1 364 ? -13.964 20.592 26.483 1.00 90.69 364 ASP A N 1
ATOM 2900 C CA . ASP A 1 364 ? -12.824 21.523 26.459 1.00 90.69 364 ASP A CA 1
ATOM 2901 C C . ASP A 1 364 ? -11.496 20.862 26.862 1.00 90.69 364 ASP A C 1
ATOM 2903 O O . ASP A 1 364 ? -10.443 21.216 26.331 1.00 90.69 364 ASP A O 1
ATOM 2907 N N . SER A 1 365 ? -11.532 19.861 27.748 1.00 92.81 365 SER A N 1
ATOM 2908 C CA . SER A 1 365 ? -10.351 19.063 28.112 1.00 92.81 365 SER A CA 1
ATOM 2909 C C . SER A 1 365 ? -9.870 18.222 26.932 1.00 92.81 365 SER A C 1
ATOM 2911 O O . SER A 1 365 ? -8.670 18.153 26.676 1.00 92.81 365 SER A O 1
ATOM 2913 N N . VAL A 1 366 ? -10.810 17.628 26.187 1.00 92.25 366 VAL A N 1
ATOM 2914 C CA . VAL A 1 366 ? -10.527 16.848 24.973 1.00 92.25 366 VAL A CA 1
ATOM 2915 C C . VAL A 1 366 ? -9.907 17.748 23.904 1.00 92.25 366 VAL A C 1
ATOM 2917 O O . VAL A 1 366 ? -8.818 17.449 23.421 1.00 92.25 366 VAL A O 1
ATOM 2920 N N . ARG A 1 367 ? -10.504 18.917 23.626 1.00 91.25 367 ARG A N 1
ATOM 2921 C CA . ARG A 1 367 ? -9.926 19.918 22.708 1.00 91.25 367 ARG A CA 1
ATOM 2922 C C . ARG A 1 367 ? -8.533 20.372 23.139 1.00 91.25 367 ARG A C 1
ATOM 2924 O O . ARG A 1 367 ? -7.642 20.503 22.303 1.00 91.25 367 ARG A O 1
ATOM 2931 N N . ARG A 1 368 ? -8.309 20.599 24.439 1.00 91.81 368 ARG A N 1
ATOM 2932 C CA . ARG A 1 368 ? -6.985 20.960 24.964 1.00 91.81 368 ARG A CA 1
ATOM 2933 C C . ARG A 1 368 ? -5.962 19.844 24.728 1.00 91.81 368 ARG A C 1
ATOM 2935 O O . ARG A 1 368 ? -4.838 20.146 24.333 1.00 91.81 368 ARG A O 1
ATOM 2942 N N . LEU A 1 369 ? -6.346 18.580 24.919 1.00 92.31 369 LEU A N 1
ATOM 2943 C CA . LEU A 1 369 ? -5.490 17.424 24.645 1.00 92.31 369 LEU A CA 1
ATOM 2944 C C . LEU A 1 369 ? -5.178 17.289 23.144 1.00 92.31 369 LEU A C 1
ATOM 2946 O O . LEU A 1 369 ? -4.014 17.110 22.792 1.00 92.31 369 LEU A O 1
ATOM 2950 N N . GLN A 1 370 ? -6.162 17.490 22.261 1.00 91.50 370 GLN A N 1
ATOM 2951 C CA . GLN A 1 370 ? -5.973 17.540 20.801 1.00 91.50 370 GLN A CA 1
ATOM 2952 C C . GLN A 1 370 ? -5.006 18.659 20.381 1.00 91.50 370 GLN A C 1
ATOM 2954 O O . GLN A 1 370 ? -4.062 18.432 19.626 1.00 91.50 370 GLN A O 1
ATOM 2959 N N . GLN A 1 371 ? -5.160 19.864 20.938 1.00 89.69 371 GLN A N 1
ATOM 2960 C CA . GLN A 1 371 ? -4.209 20.963 20.732 1.00 89.69 371 GLN A CA 1
ATOM 2961 C C . GLN A 1 371 ? -2.818 20.659 21.316 1.00 89.69 371 GLN A C 1
ATOM 2963 O O . GLN A 1 371 ? -1.822 21.214 20.851 1.00 89.69 371 GLN A O 1
ATOM 2968 N N . GLY A 1 372 ? -2.732 19.835 22.362 1.00 89.75 372 GLY A N 1
ATOM 2969 C CA . GLY A 1 372 ? -1.478 19.324 22.915 1.00 89.75 372 GLY A CA 1
ATOM 2970 C C . GLY A 1 372 ? -0.785 18.353 21.956 1.00 89.75 372 GLY A C 1
ATOM 2971 O O . GLY A 1 372 ? 0.399 18.530 21.676 1.00 89.75 372 GLY A O 1
ATOM 2972 N N . LEU A 1 373 ? -1.534 17.393 21.399 1.00 88.31 373 LEU A N 1
ATOM 2973 C CA . LEU A 1 373 ? -1.070 16.432 20.389 1.00 88.31 373 LEU A CA 1
ATOM 2974 C C . LEU A 1 373 ? -0.527 17.155 19.150 1.00 88.31 373 LEU A C 1
ATOM 2976 O O . LEU A 1 373 ? 0.635 16.965 18.789 1.00 88.31 373 LEU A O 1
ATOM 2980 N N . ALA A 1 374 ? -1.330 18.055 18.571 1.00 86.00 374 ALA A N 1
ATOM 2981 C CA . ALA A 1 374 ? -0.959 18.827 17.388 1.00 86.00 374 ALA A CA 1
ATOM 2982 C C . ALA A 1 374 ? 0.302 19.684 17.617 1.00 86.00 374 ALA A C 1
ATOM 2984 O O . ALA A 1 374 ? 1.208 19.689 16.788 1.00 86.00 374 ALA A O 1
ATOM 2985 N N . ARG A 1 375 ? 0.416 20.364 18.772 1.00 85.19 375 ARG A N 1
ATOM 2986 C CA . ARG A 1 375 ? 1.607 21.169 19.117 1.00 85.19 375 ARG A CA 1
ATOM 2987 C C . ARG A 1 375 ? 2.849 20.340 19.437 1.00 85.19 375 ARG A C 1
ATOM 2989 O O . ARG A 1 375 ? 3.955 20.862 19.335 1.00 85.19 375 ARG A O 1
ATOM 2996 N N . ALA A 1 376 ? 2.688 19.091 19.861 1.00 78.50 376 ALA A N 1
ATOM 2997 C CA . ALA A 1 376 ? 3.806 18.190 20.119 1.00 78.50 376 ALA A CA 1
ATOM 2998 C C . ALA A 1 376 ? 4.339 17.512 18.845 1.00 78.50 376 ALA A C 1
ATOM 3000 O O . ALA A 1 376 ? 5.392 16.882 18.908 1.00 78.50 376 ALA A O 1
ATOM 3001 N N . GLY A 1 377 ? 3.628 17.619 17.713 1.00 69.94 377 GLY A N 1
ATOM 3002 C CA . GLY A 1 377 ? 3.956 16.880 16.491 1.00 69.94 377 GLY A CA 1
ATOM 3003 C C . GLY A 1 377 ? 3.804 15.364 16.654 1.00 69.94 377 GLY A C 1
ATOM 3004 O O . GLY A 1 377 ? 4.441 14.603 15.931 1.00 69.94 377 GLY A O 1
ATOM 3005 N N . PHE A 1 378 ? 3.004 14.914 17.626 1.00 65.38 378 PHE A N 1
ATOM 3006 C CA . PHE A 1 378 ? 2.735 13.495 17.839 1.00 65.38 378 PHE A CA 1
ATOM 3007 C C . PHE A 1 378 ? 1.603 13.010 16.930 1.00 65.38 378 PHE A C 1
ATOM 3009 O O . PHE A 1 378 ? 0.687 13.767 16.614 1.00 65.38 378 PHE A O 1
ATOM 3016 N N . ALA A 1 379 ? 1.657 11.726 16.563 1.00 58.09 379 ALA A N 1
ATOM 3017 C CA . ALA A 1 379 ? 0.684 11.028 15.717 1.00 58.09 379 ALA A CA 1
ATOM 3018 C C . ALA A 1 379 ? 0.595 11.345 14.193 1.00 58.09 379 ALA A C 1
ATOM 3020 O O . ALA A 1 379 ? -0.336 10.805 13.591 1.00 58.09 379 ALA A O 1
ATOM 3021 N N . PRO A 1 380 ? 1.477 12.121 13.513 1.00 65.44 380 PRO A N 1
ATOM 3022 C CA . PRO A 1 380 ? 1.408 12.224 12.055 1.00 65.44 380 PRO A CA 1
ATOM 3023 C C . PRO A 1 380 ? 1.863 10.904 11.416 1.00 65.44 380 PRO A C 1
ATOM 3025 O O . PRO A 1 380 ? 3.045 10.565 11.463 1.00 65.44 380 PRO A O 1
ATOM 3028 N N . GLN A 1 381 ? 0.932 10.164 10.808 1.00 76.94 381 GLN A N 1
ATOM 3029 C CA . GLN A 1 381 ? 1.281 9.008 9.981 1.00 76.94 381 GLN A CA 1
ATOM 3030 C C . GLN A 1 381 ? 2.035 9.494 8.736 1.00 76.94 381 GLN A C 1
ATOM 3032 O O . GLN A 1 381 ? 1.527 10.346 8.005 1.00 76.94 381 GLN A O 1
ATOM 3037 N N . GLN A 1 382 ? 3.215 8.939 8.460 1.00 78.25 382 GLN A N 1
ATOM 3038 C CA . GLN A 1 382 ? 3.970 9.261 7.242 1.00 78.25 382 GLN A CA 1
ATOM 3039 C C . GLN A 1 382 ? 3.671 8.292 6.094 1.00 78.25 382 GLN A C 1
ATOM 3041 O O . GLN A 1 382 ? 3.900 8.628 4.934 1.00 78.25 382 GLN A O 1
ATOM 3046 N N . ILE A 1 383 ? 3.150 7.100 6.401 1.00 80.12 383 ILE A N 1
ATOM 3047 C CA . ILE A 1 383 ? 2.739 6.100 5.410 1.00 80.12 383 ILE A CA 1
ATOM 3048 C C . ILE A 1 383 ? 1.219 5.950 5.475 1.00 80.12 383 ILE A C 1
ATOM 3050 O O . ILE A 1 383 ? 0.677 5.548 6.506 1.00 80.12 383 ILE A O 1
ATOM 3054 N N . ASN A 1 384 ? 0.526 6.214 4.364 1.00 81.38 384 ASN A N 1
ATOM 3055 C CA . ASN A 1 384 ? -0.890 5.875 4.247 1.00 81.38 384 ASN A CA 1
ATOM 3056 C C . ASN A 1 384 ? -1.057 4.348 4.184 1.00 81.38 384 ASN A C 1
ATOM 3058 O O . ASN A 1 384 ? -0.597 3.729 3.227 1.00 81.38 384 ASN A O 1
ATOM 3062 N N . SER A 1 385 ? -1.719 3.746 5.175 1.00 81.12 385 SER A N 1
ATOM 3063 C CA . SER A 1 385 ? -1.916 2.287 5.279 1.00 81.12 385 SER A CA 1
ATOM 3064 C C . SER A 1 385 ? -3.378 1.831 5.205 1.00 81.12 385 SER A C 1
ATOM 3066 O O . SER A 1 385 ? -3.715 0.727 5.641 1.00 81.12 385 SER A O 1
ATOM 3068 N N . GLN A 1 386 ? -4.244 2.696 4.682 1.00 80.44 386 GLN A N 1
ATOM 3069 C CA . GLN A 1 386 ? -5.692 2.517 4.613 1.00 80.44 386 GLN A CA 1
ATOM 3070 C C . GLN A 1 386 ? -6.251 3.115 3.313 1.00 80.44 386 GLN A C 1
ATOM 3072 O O . GLN A 1 386 ? -5.611 3.951 2.666 1.00 80.44 386 GLN A O 1
ATOM 3077 N N . VAL A 1 387 ? -7.452 2.690 2.917 1.00 75.38 387 VAL A N 1
ATOM 3078 C CA . VAL A 1 387 ? -8.149 3.287 1.769 1.00 75.38 387 VAL A CA 1
ATOM 3079 C C . VAL A 1 387 ? -8.796 4.595 2.223 1.00 75.38 387 VAL A C 1
ATOM 3081 O O . VAL A 1 387 ? -9.722 4.584 3.028 1.00 75.38 387 VAL A O 1
ATOM 3084 N N . ILE A 1 388 ? -8.305 5.714 1.693 1.00 78.75 388 ILE A N 1
ATOM 3085 C CA . ILE A 1 388 ? -8.903 7.048 1.835 1.00 78.75 388 ILE A CA 1
ATOM 3086 C C . ILE A 1 388 ? -9.064 7.684 0.456 1.00 78.75 388 ILE A C 1
ATOM 3088 O O . ILE A 1 388 ? -8.350 7.333 -0.493 1.00 78.75 388 ILE A O 1
ATOM 3092 N N . LEU A 1 389 ? -10.014 8.607 0.355 1.00 76.69 389 LEU A N 1
ATOM 3093 C CA . LEU A 1 389 ? -10.236 9.406 -0.844 1.00 76.69 389 LEU A CA 1
ATOM 3094 C C . LEU A 1 389 ? -9.057 10.367 -1.070 1.00 76.69 389 LEU A C 1
ATOM 3096 O O . LEU A 1 389 ? -8.464 10.902 -0.127 1.00 76.69 389 LEU A O 1
ATOM 3100 N N . GLY A 1 390 ? -8.656 10.503 -2.333 1.00 68.88 390 GLY A N 1
ATOM 3101 C CA . GLY A 1 390 ? -7.589 11.398 -2.766 1.00 68.88 390 GLY A CA 1
ATOM 3102 C C . GLY A 1 390 ? -8.098 12.801 -3.080 1.00 68.88 390 GLY A C 1
ATOM 3103 O O . GLY A 1 390 ? -9.282 13.014 -3.311 1.00 68.88 390 GLY A O 1
ATOM 3104 N N . ALA A 1 391 ? -7.183 13.770 -3.121 1.00 68.56 391 ALA A N 1
ATOM 3105 C CA . ALA A 1 391 ? -7.527 15.131 -3.517 1.00 68.56 391 ALA A CA 1
ATOM 3106 C C . ALA A 1 391 ? -8.000 15.179 -4.983 1.00 68.56 391 ALA A C 1
ATOM 3108 O O . ALA A 1 391 ? -7.426 14.510 -5.858 1.00 68.56 391 ALA A O 1
ATOM 3109 N N . LYS A 1 392 ? -9.009 16.015 -5.259 1.00 64.25 392 LYS A N 1
ATOM 3110 C CA . LYS A 1 392 ? -9.420 16.347 -6.628 1.00 64.25 392 LYS A CA 1
ATOM 3111 C C . LYS A 1 392 ? -8.288 17.055 -7.375 1.00 64.25 392 LYS A C 1
ATOM 3113 O O . LYS A 1 392 ? -7.412 17.684 -6.781 1.00 64.25 392 LYS A O 1
ATOM 3118 N N . ALA A 1 393 ? -8.294 16.955 -8.703 1.00 55.12 393 ALA A N 1
ATOM 3119 C CA . ALA A 1 393 ? -7.270 17.581 -9.534 1.00 55.12 393 ALA A CA 1
ATOM 3120 C C . ALA A 1 393 ? -7.276 19.113 -9.351 1.00 55.12 393 ALA A C 1
ATOM 3122 O O . ALA A 1 393 ? -8.245 19.773 -9.714 1.00 55.12 393 ALA A O 1
ATOM 3123 N N . GLY A 1 394 ? -6.186 19.658 -8.799 1.00 57.03 394 GLY A N 1
ATOM 3124 C CA . GLY A 1 394 ? -6.047 21.081 -8.462 1.00 57.03 394 GLY A CA 1
ATOM 3125 C C . GLY A 1 394 ? -6.174 21.409 -6.967 1.00 57.03 394 GLY A C 1
ATOM 3126 O O . GLY A 1 394 ? -5.892 22.541 -6.584 1.00 57.03 394 GLY A O 1
ATOM 3127 N N . GLU A 1 395 ? -6.540 20.447 -6.114 1.00 64.88 395 GLU A N 1
ATOM 3128 C CA . GLU A 1 395 ? -6.589 20.619 -4.656 1.00 64.88 395 GLU A CA 1
ATOM 3129 C C . GLU A 1 395 ? -5.312 20.136 -3.943 1.00 64.88 395 GLU A C 1
ATOM 3131 O O . GLU A 1 395 ? -4.541 19.330 -4.462 1.00 64.88 395 GLU A O 1
ATOM 3136 N N . SER A 1 396 ? -5.100 20.607 -2.708 1.00 69.25 396 SER A N 1
ATOM 3137 C CA . SER A 1 396 ? -4.009 20.151 -1.833 1.00 69.25 396 SER A CA 1
ATOM 3138 C C . SER A 1 396 ? -4.212 18.715 -1.329 1.00 69.25 396 SER A C 1
ATOM 3140 O O . SER A 1 396 ? -5.339 18.336 -0.994 1.00 69.25 396 SER A O 1
ATOM 3142 N N . GLU A 1 397 ? -3.105 17.963 -1.206 1.00 74.06 397 GLU A N 1
ATOM 3143 C CA . GLU A 1 397 ? -3.047 16.577 -0.705 1.00 74.06 397 GLU A CA 1
ATOM 3144 C C . GLU A 1 397 ? -3.843 16.410 0.604 1.00 74.06 397 GLU A C 1
ATOM 3146 O O . GLU A 1 397 ? -3.629 17.136 1.574 1.00 74.06 397 GLU A O 1
ATOM 3151 N N . VAL A 1 398 ? -4.752 15.431 0.641 1.00 79.69 398 VAL A N 1
ATOM 3152 C CA . VAL A 1 398 ? -5.498 15.054 1.853 1.00 79.69 398 VAL A CA 1
ATOM 3153 C C . VAL A 1 398 ? -4.547 14.326 2.819 1.00 79.69 398 VAL A C 1
ATOM 3155 O O . VAL A 1 398 ? -4.047 13.257 2.456 1.00 79.69 398 VAL A O 1
ATOM 3158 N N . PRO A 1 399 ? -4.255 14.844 4.025 1.00 81.50 399 PRO A N 1
ATOM 3159 C CA . PRO A 1 399 ? -3.300 14.206 4.930 1.00 81.50 399 PRO A CA 1
ATOM 3160 C C . PRO A 1 399 ? -3.858 12.898 5.528 1.00 81.50 399 PRO A C 1
ATOM 3162 O O . PRO A 1 399 ? -5.058 12.815 5.810 1.00 81.50 399 PRO A O 1
ATOM 3165 N N . PRO A 1 400 ? -3.014 11.879 5.781 1.00 83.31 400 PRO A N 1
ATOM 3166 C CA . PRO A 1 400 ? -3.401 10.719 6.580 1.00 83.31 400 PRO A CA 1
ATOM 3167 C C . PRO A 1 400 ? -3.884 11.127 7.992 1.00 83.31 400 PRO A C 1
ATOM 3169 O O . PRO A 1 400 ? -3.251 11.980 8.619 1.00 83.31 400 PRO A O 1
ATOM 3172 N N . PRO A 1 401 ? -4.963 10.524 8.531 1.00 85.56 401 PRO A N 1
ATOM 3173 C CA . PRO A 1 401 ? -5.466 10.840 9.874 1.00 85.56 401 PRO A CA 1
ATOM 3174 C C . PRO A 1 401 ? -4.461 10.532 10.997 1.00 85.56 401 PRO A C 1
ATOM 3176 O O . PRO A 1 401 ? -3.578 9.695 10.837 1.00 85.56 401 PRO A O 1
ATOM 3179 N N . ALA A 1 402 ? -4.609 11.152 12.167 1.00 88.44 402 ALA A N 1
ATOM 3180 C CA . ALA A 1 402 ? -3.741 10.878 13.315 1.00 88.44 402 ALA A CA 1
ATOM 3181 C C . ALA A 1 402 ? -4.255 9.692 14.148 1.00 88.44 402 ALA A C 1
ATOM 3183 O O . ALA A 1 402 ? -5.407 9.709 14.585 1.00 88.44 402 ALA A O 1
ATOM 3184 N N . LEU A 1 403 ? -3.404 8.692 14.415 1.00 88.69 403 LEU A N 1
ATOM 3185 C CA . LEU A 1 403 ? -3.803 7.438 15.075 1.00 88.69 403 LEU A CA 1
ATOM 3186 C C . LEU A 1 403 ? -3.036 7.122 16.362 1.00 88.69 403 LEU A C 1
ATOM 3188 O O . LEU A 1 403 ? -1.824 7.328 16.454 1.00 88.69 403 LEU A O 1
ATOM 3192 N N . PHE A 1 404 ? -3.750 6.509 17.308 1.00 91.94 404 PHE A N 1
ATOM 3193 C CA . PHE A 1 404 ? -3.212 5.793 18.464 1.00 91.94 404 PHE A CA 1
ATOM 3194 C C . PHE A 1 404 ? -3.334 4.279 18.271 1.00 91.94 404 PHE A C 1
ATOM 3196 O O . PHE A 1 404 ? -4.391 3.781 17.875 1.00 91.94 404 PHE A O 1
ATOM 3203 N N . GLN A 1 405 ? -2.268 3.538 18.597 1.00 89.00 405 GLN A N 1
ATOM 3204 C CA . GLN A 1 405 ? -2.238 2.077 18.488 1.00 89.00 405 GLN A CA 1
ATOM 3205 C C . GLN A 1 405 ? -1.381 1.422 19.580 1.00 89.00 405 GLN A C 1
ATOM 3207 O O . GLN A 1 405 ? -0.300 1.898 19.928 1.00 89.00 405 GLN A O 1
ATOM 3212 N N . VAL A 1 406 ? -1.836 0.269 20.080 1.00 85.38 406 VAL A N 1
ATOM 3213 C CA . VAL A 1 406 ? -1.127 -0.517 21.111 1.00 85.38 406 VAL A CA 1
ATOM 3214 C C . VAL A 1 406 ? 0.094 -1.231 20.527 1.00 85.38 406 VAL A C 1
ATOM 3216 O O . VAL A 1 406 ? 1.164 -1.230 21.136 1.00 85.38 406 VAL A O 1
ATOM 3219 N N . CYS A 1 407 ? -0.049 -1.810 19.331 1.00 83.19 407 CYS A N 1
ATOM 3220 C CA . CYS A 1 407 ? 1.017 -2.519 18.623 1.00 83.19 407 CYS A CA 1
ATOM 3221 C C . CYS A 1 407 ? 1.182 -1.971 17.202 1.00 83.19 407 CYS A C 1
ATOM 3223 O O . CYS A 1 407 ? 1.218 -2.732 16.239 1.00 83.19 407 CYS A O 1
ATOM 3225 N N . GLY A 1 408 ? 1.246 -0.643 17.079 1.00 81.44 408 GLY A N 1
ATOM 3226 C CA . GLY A 1 408 ? 1.212 0.028 15.784 1.00 81.44 408 GLY A CA 1
ATOM 3227 C C . GLY A 1 408 ? 2.285 -0.438 14.802 1.00 81.44 408 GLY A C 1
ATOM 3228 O O . GLY A 1 408 ? 3.429 -0.708 15.187 1.00 81.44 408 GLY A O 1
ATOM 3229 N N . GLN A 1 409 ? 1.900 -0.528 13.527 1.00 84.19 409 GLN A N 1
ATOM 3230 C CA . GLN A 1 409 ? 2.820 -0.886 12.451 1.00 84.19 409 GLN A CA 1
ATOM 3231 C C . GLN A 1 409 ? 3.967 0.130 12.327 1.00 84.19 409 GLN A C 1
ATOM 3233 O O . GLN A 1 409 ? 3.838 1.316 12.656 1.00 84.19 409 GLN A O 1
ATOM 3238 N N . ARG A 1 410 ? 5.119 -0.369 11.883 1.00 85.81 410 ARG A N 1
ATOM 3239 C CA . ARG A 1 410 ? 6.395 0.343 11.894 1.00 85.81 410 ARG A CA 1
ATOM 3240 C C . ARG A 1 410 ? 6.616 1.115 10.610 1.00 85.81 410 ARG A C 1
ATOM 3242 O O . ARG A 1 410 ? 6.359 0.603 9.519 1.00 85.81 410 ARG A O 1
ATOM 3249 N N . PHE A 1 411 ? 7.133 2.328 10.761 1.00 85.44 411 PHE A N 1
ATOM 3250 C CA . PHE A 1 411 ? 7.681 3.083 9.652 1.00 85.44 411 PHE A CA 1
ATOM 3251 C C . PHE A 1 411 ? 8.855 2.297 9.067 1.00 85.44 411 PHE A C 1
ATOM 3253 O O . PHE A 1 411 ? 9.821 2.008 9.774 1.00 85.44 411 PHE A O 1
ATOM 3260 N N . VAL A 1 412 ? 8.760 1.979 7.780 1.00 84.38 412 VAL A N 1
ATOM 3261 C CA . VAL A 1 412 ? 9.846 1.404 6.988 1.00 84.38 412 VAL A CA 1
ATOM 3262 C C . VAL A 1 412 ? 10.047 2.283 5.757 1.00 84.38 412 VAL A C 1
ATOM 3264 O O . VAL A 1 412 ? 9.082 2.644 5.075 1.00 84.38 412 VAL A O 1
ATOM 3267 N N . VAL A 1 413 ? 11.295 2.690 5.509 1.00 86.12 413 VAL A N 1
ATOM 3268 C CA . VAL A 1 413 ? 11.614 3.760 4.545 1.00 86.12 413 VAL A CA 1
ATOM 3269 C C . VAL A 1 413 ? 11.185 3.420 3.116 1.00 86.12 413 VAL A C 1
ATOM 3271 O O . VAL A 1 413 ? 10.758 4.295 2.370 1.00 86.12 413 VAL A O 1
ATOM 3274 N N . ASP A 1 414 ? 11.191 2.144 2.744 1.00 87.00 414 ASP A N 1
ATOM 3275 C CA . ASP A 1 414 ? 10.744 1.687 1.434 1.00 87.00 414 ASP A CA 1
ATOM 3276 C C . ASP A 1 414 ? 9.220 1.801 1.251 1.00 87.00 414 ASP A C 1
ATOM 3278 O O . ASP A 1 414 ? 8.781 2.237 0.193 1.00 87.00 414 ASP A O 1
ATOM 3282 N N . SER A 1 415 ? 8.389 1.521 2.265 1.00 85.75 415 SER A N 1
ATOM 3283 C CA . SER A 1 415 ? 6.943 1.803 2.168 1.00 85.75 415 SER A CA 1
ATOM 3284 C C . SER A 1 415 ? 6.653 3.301 2.035 1.00 85.75 415 SER A C 1
ATOM 3286 O O . SER A 1 415 ? 5.719 3.673 1.324 1.00 85.75 415 SER A O 1
ATOM 3288 N N . PHE A 1 416 ? 7.463 4.161 2.661 1.00 87.00 416 PHE A N 1
ATOM 3289 C CA . PHE A 1 416 ? 7.380 5.611 2.469 1.00 87.00 416 PHE A CA 1
ATOM 3290 C C . PHE A 1 416 ? 7.728 6.009 1.025 1.00 87.00 416 PHE A C 1
ATOM 3292 O O . PHE A 1 416 ? 6.931 6.700 0.386 1.00 87.00 416 PHE A O 1
ATOM 3299 N N . VAL A 1 417 ? 8.830 5.488 0.465 1.00 86.81 417 VAL A N 1
ATOM 3300 C CA . VAL A 1 417 ? 9.184 5.658 -0.960 1.00 86.81 417 VAL A CA 1
ATOM 3301 C C . VAL A 1 417 ? 8.028 5.224 -1.861 1.00 86.81 417 VAL A C 1
ATOM 3303 O O . VAL A 1 417 ? 7.580 6.008 -2.695 1.00 86.81 417 VAL A O 1
ATOM 3306 N N . LEU A 1 418 ? 7.493 4.014 -1.656 1.00 89.75 418 LEU A N 1
ATOM 3307 C CA . LEU A 1 418 ? 6.380 3.469 -2.441 1.00 89.75 418 LEU A CA 1
ATOM 3308 C C . LEU A 1 418 ? 5.124 4.356 -2.378 1.00 89.75 418 LEU A C 1
ATOM 3310 O O . LEU A 1 418 ? 4.411 4.441 -3.372 1.00 89.75 418 LEU A O 1
ATOM 3314 N N . SER A 1 419 ? 4.852 5.021 -1.246 1.00 85.75 419 SER A N 1
ATOM 3315 C CA . SER A 1 419 ? 3.718 5.953 -1.119 1.00 85.75 419 SER A CA 1
ATOM 3316 C C . SER A 1 419 ? 3.944 7.301 -1.814 1.00 85.75 419 SER A C 1
ATOM 3318 O O . SER A 1 419 ? 2.992 7.894 -2.305 1.00 85.75 419 SER A O 1
ATOM 3320 N N . LYS A 1 420 ? 5.192 7.774 -1.916 1.00 89.00 420 LYS A N 1
ATOM 3321 C CA . LYS A 1 420 ? 5.513 9.079 -2.521 1.00 89.00 420 LYS A CA 1
ATOM 3322 C C . LYS A 1 420 ? 5.787 9.016 -4.032 1.00 89.00 420 LYS A C 1
ATOM 3324 O O . LYS A 1 420 ? 5.941 10.057 -4.661 1.00 89.00 420 LYS A O 1
ATOM 3329 N N . VAL A 1 421 ? 5.771 7.821 -4.632 1.00 88.31 421 VAL A N 1
ATOM 3330 C CA . VAL A 1 421 ? 5.877 7.592 -6.091 1.00 88.31 421 VAL A CA 1
ATOM 3331 C C . VAL A 1 421 ? 4.567 7.099 -6.730 1.00 88.31 421 VAL A C 1
ATOM 3333 O O . VAL A 1 421 ? 4.594 6.508 -7.809 1.00 88.31 421 VAL A O 1
ATOM 3336 N N . VAL A 1 422 ? 3.418 7.336 -6.090 1.00 87.38 422 VAL A N 1
ATOM 3337 C CA . VAL A 1 422 ? 2.071 7.007 -6.602 1.00 87.38 422 VAL A CA 1
ATOM 3338 C C . VAL A 1 422 ? 1.110 8.197 -6.490 1.00 87.38 422 VAL A C 1
ATOM 3340 O O . VAL A 1 422 ? 1.491 9.282 -6.051 1.00 87.38 422 VAL A O 1
ATOM 3343 N N . TYR A 1 423 ? -0.129 8.010 -6.949 1.00 81.94 423 TYR A N 1
ATOM 3344 C CA . TYR A 1 423 ? -1.205 9.000 -6.885 1.00 81.94 423 TYR A CA 1
ATOM 3345 C C . TYR A 1 423 ? -1.454 9.550 -5.471 1.00 81.94 423 TYR A C 1
ATOM 3347 O O . TYR A 1 423 ? -1.290 8.848 -4.480 1.00 81.94 423 TYR A O 1
ATOM 3355 N N . ASP A 1 424 ? -1.939 10.795 -5.452 1.00 77.56 424 ASP A N 1
ATOM 3356 C CA . ASP A 1 424 ? -1.896 11.829 -4.414 1.00 77.56 424 ASP A CA 1
ATOM 3357 C C . ASP A 1 424 ? -0.608 12.657 -4.417 1.00 77.56 424 ASP A C 1
ATOM 3359 O O . ASP A 1 424 ? -0.684 13.882 -4.359 1.00 77.56 424 ASP A O 1
ATOM 3363 N N . SER A 1 425 ? 0.539 12.002 -4.580 1.00 82.06 425 SER A N 1
ATOM 3364 C CA . SER A 1 425 ? 1.856 12.628 -4.508 1.00 82.06 425 SER A CA 1
ATOM 3365 C C . SER A 1 425 ? 2.364 12.927 -5.910 1.00 82.06 425 SER A C 1
ATOM 3367 O O . SER A 1 425 ? 2.786 14.040 -6.196 1.00 82.06 425 SER A O 1
ATOM 3369 N N . VAL A 1 426 ? 2.252 11.953 -6.817 1.00 83.12 426 VAL A N 1
ATOM 3370 C CA . VAL A 1 426 ? 2.566 12.118 -8.238 1.00 83.12 426 VAL A CA 1
ATOM 3371 C C . VAL A 1 426 ? 1.378 12.775 -8.962 1.00 83.12 426 VAL A C 1
ATOM 3373 O O . VAL A 1 426 ? 0.271 12.223 -8.922 1.00 83.12 426 VAL A O 1
ATOM 3376 N N . PRO A 1 427 ? 1.583 13.909 -9.667 1.00 77.50 427 PRO A N 1
ATOM 3377 C CA . PRO A 1 427 ? 0.561 14.541 -10.496 1.00 77.50 427 PRO A CA 1
ATOM 3378 C C . PRO A 1 427 ? -0.029 13.608 -11.561 1.00 77.50 427 PRO A C 1
ATOM 3380 O O . PRO A 1 427 ? 0.578 12.624 -11.980 1.00 77.50 427 PRO A O 1
ATOM 3383 N N . LYS A 1 428 ? -1.226 13.942 -12.053 1.00 78.00 428 LYS A N 1
ATOM 3384 C CA . LYS A 1 428 ? -1.840 13.225 -13.177 1.00 78.00 428 LYS A CA 1
ATOM 3385 C C . LYS A 1 428 ? -0.982 13.404 -14.435 1.00 78.00 428 LYS A C 1
ATOM 3387 O O . LYS A 1 428 ? -0.885 14.519 -14.939 1.00 78.00 428 LYS A O 1
ATOM 3392 N N . SER A 1 429 ? -0.450 12.311 -14.982 1.00 75.38 429 SER A N 1
ATOM 3393 C CA . SER A 1 429 ? 0.157 12.310 -16.317 1.00 75.38 429 SER A CA 1
ATOM 3394 C C . SER A 1 429 ? -0.906 12.717 -17.346 1.00 75.38 429 SER A C 1
ATOM 3396 O O . SER A 1 429 ? -1.949 12.049 -17.416 1.00 75.38 429 SER A O 1
ATOM 3398 N N . PRO A 1 430 ? -0.679 13.754 -18.177 1.00 68.75 430 PRO A N 1
ATOM 3399 C CA . PRO A 1 430 ? -1.639 14.194 -19.188 1.00 68.75 430 PRO A CA 1
ATOM 3400 C C . PRO A 1 430 ? -1.991 13.100 -20.203 1.00 68.75 430 PRO A C 1
ATOM 3402 O O . PRO A 1 430 ? -3.076 13.122 -20.776 1.00 68.75 430 PRO A O 1
ATOM 3405 N N . ARG A 1 431 ? -1.083 12.136 -20.420 1.00 69.00 431 ARG A N 1
ATOM 3406 C CA . ARG A 1 431 ? -1.232 11.055 -21.410 1.00 69.00 431 ARG A CA 1
ATOM 3407 C C . ARG A 1 431 ? -1.682 9.723 -20.819 1.00 69.00 431 ARG A C 1
ATOM 3409 O O . ARG A 1 431 ? -2.277 8.919 -21.529 1.00 69.00 431 ARG A O 1
ATOM 3416 N N . HIS A 1 432 ? -1.365 9.457 -19.551 1.00 70.56 432 HIS A N 1
ATOM 3417 C CA . HIS A 1 432 ? -1.525 8.121 -18.962 1.00 70.56 432 HIS A CA 1
ATOM 3418 C C . HIS A 1 432 ? -2.348 8.092 -17.669 1.00 70.56 432 HIS A C 1
ATOM 3420 O O . HIS A 1 432 ? -2.635 7.009 -17.163 1.00 70.56 432 HIS A O 1
ATOM 3426 N N . GLY A 1 433 ? -2.778 9.250 -17.161 1.00 80.81 433 GLY A N 1
ATOM 3427 C CA . GLY A 1 433 ? -3.598 9.350 -15.958 1.00 80.81 433 GLY A CA 1
ATOM 3428 C C . GLY A 1 433 ? -2.780 9.226 -14.673 1.00 80.81 433 GLY A C 1
ATOM 3429 O O . GLY A 1 433 ? -1.678 9.757 -14.561 1.00 80.81 433 GLY A O 1
ATOM 3430 N N . PHE A 1 434 ? -3.342 8.559 -13.671 1.00 81.69 434 PHE A N 1
ATOM 3431 C CA . PHE A 1 434 ? -2.745 8.451 -12.342 1.00 81.69 434 PHE A CA 1
ATOM 3432 C C . PHE A 1 434 ? -1.846 7.209 -12.213 1.00 81.69 434 PHE A C 1
ATOM 3434 O O . PHE A 1 434 ? -2.257 6.103 -12.569 1.00 81.69 434 PHE A O 1
ATOM 3441 N N . ARG A 1 435 ? -0.640 7.365 -11.646 1.00 85.31 435 ARG A N 1
ATOM 3442 C CA . ARG A 1 435 ? 0.243 6.237 -11.297 1.00 85.31 435 ARG A CA 1
ATOM 3443 C C . ARG A 1 435 ? -0.294 5.546 -10.042 1.00 85.31 435 ARG A C 1
ATOM 3445 O O . ARG A 1 435 ? 0.031 5.942 -8.930 1.00 85.31 435 ARG A O 1
ATOM 3452 N N . LEU A 1 436 ? -1.146 4.535 -10.219 1.00 84.69 436 LEU A N 1
ATOM 3453 C CA . LEU A 1 436 ? -1.825 3.858 -9.102 1.00 84.69 436 LEU A CA 1
ATOM 3454 C C . LEU A 1 436 ? -1.029 2.712 -8.451 1.00 84.69 436 LEU A C 1
ATOM 3456 O O . LEU A 1 436 ? -1.497 2.115 -7.487 1.00 84.69 436 LEU A O 1
ATOM 3460 N N . MET A 1 437 ? 0.139 2.360 -8.992 1.00 85.50 437 MET A N 1
ATOM 3461 C CA . MET A 1 437 ? 0.957 1.251 -8.501 1.00 85.50 437 MET A CA 1
ATOM 3462 C C . MET A 1 437 ? 2.446 1.607 -8.630 1.00 85.50 437 MET A C 1
ATOM 3464 O O . MET A 1 437 ? 2.855 2.062 -9.704 1.00 85.50 437 MET A O 1
ATOM 3468 N N . PRO A 1 438 ? 3.259 1.408 -7.580 1.00 90.31 438 PRO A N 1
ATOM 3469 C CA . PRO A 1 438 ? 4.703 1.582 -7.642 1.00 90.31 438 PRO A CA 1
ATOM 3470 C C . PRO A 1 438 ? 5.385 0.300 -8.152 1.00 90.31 438 PRO A C 1
ATOM 3472 O O . PRO A 1 438 ? 4.755 -0.753 -8.289 1.00 90.31 438 PRO A O 1
ATOM 3475 N N . ARG A 1 439 ? 6.698 0.352 -8.386 1.00 85.88 439 ARG A N 1
ATOM 3476 C CA . ARG A 1 439 ? 7.536 -0.829 -8.649 1.00 85.88 439 ARG A CA 1
ATOM 3477 C C . ARG A 1 439 ? 8.571 -1.000 -7.542 1.00 85.88 439 ARG A C 1
ATOM 3479 O O . ARG A 1 439 ? 9.070 -0.021 -7.004 1.00 85.88 439 ARG A O 1
ATOM 3486 N N . GLY A 1 440 ? 9.014 -2.234 -7.292 1.00 83.31 440 GLY A N 1
ATOM 3487 C CA . GLY A 1 440 ? 10.174 -2.478 -6.416 1.00 83.31 440 GLY A CA 1
ATOM 3488 C C . GLY A 1 440 ? 11.443 -1.745 -6.876 1.00 83.31 440 GLY A C 1
ATOM 3489 O O . GLY A 1 440 ? 12.264 -1.344 -6.057 1.00 83.31 440 GLY A O 1
ATOM 3490 N N . LEU A 1 441 ? 11.574 -1.486 -8.184 1.00 90.25 441 LEU A N 1
ATOM 3491 C CA . LEU A 1 441 ? 12.649 -0.660 -8.738 1.00 90.25 441 LEU A CA 1
ATOM 3492 C C . LEU A 1 441 ? 12.664 0.769 -8.169 1.00 90.25 441 LEU A C 1
ATOM 3494 O O . LEU A 1 441 ? 13.749 1.329 -8.049 1.00 90.25 441 LEU A O 1
ATOM 3498 N N . ASP A 1 442 ? 11.518 1.340 -7.774 1.00 93.00 442 ASP A N 1
ATOM 3499 C CA . ASP A 1 442 ? 11.469 2.664 -7.134 1.00 93.00 442 ASP A CA 1
ATOM 3500 C C . ASP A 1 442 ? 12.219 2.657 -5.796 1.00 93.00 442 ASP A C 1
ATOM 3502 O O . ASP A 1 442 ? 12.941 3.601 -5.485 1.00 93.00 442 ASP A O 1
ATOM 3506 N N . VAL A 1 443 ? 12.115 1.560 -5.035 1.00 93.06 443 VAL A N 1
ATOM 3507 C CA . VAL A 1 443 ? 12.848 1.360 -3.775 1.00 93.06 443 VAL A CA 1
ATOM 3508 C C . VAL A 1 443 ? 14.343 1.228 -4.039 1.00 93.06 443 VAL A C 1
ATOM 3510 O O . VAL A 1 443 ? 15.140 1.879 -3.372 1.00 93.06 443 VAL A O 1
ATOM 3513 N N . ILE A 1 444 ? 14.748 0.433 -5.032 1.00 92.38 444 ILE A N 1
ATOM 3514 C CA . ILE A 1 444 ? 16.176 0.234 -5.331 1.00 92.38 444 ILE A CA 1
ATOM 3515 C C . ILE A 1 444 ? 16.816 1.505 -5.898 1.00 92.38 444 ILE A C 1
ATOM 3517 O O . ILE A 1 444 ? 17.949 1.839 -5.543 1.00 92.38 444 ILE A O 1
ATOM 3521 N N . ALA A 1 445 ? 16.070 2.265 -6.701 1.00 91.50 445 ALA A N 1
ATOM 3522 C CA . ALA A 1 445 ? 16.462 3.607 -7.090 1.00 91.50 445 ALA A CA 1
ATOM 3523 C C . ALA A 1 445 ? 16.547 4.532 -5.865 1.00 91.50 445 ALA A C 1
ATOM 3525 O O . ALA A 1 445 ? 17.538 5.245 -5.753 1.00 91.50 445 ALA A O 1
ATOM 3526 N N . ALA A 1 446 ? 15.594 4.509 -4.927 1.00 91.62 446 ALA A N 1
ATOM 3527 C CA . ALA A 1 446 ? 15.636 5.318 -3.702 1.00 91.62 446 ALA A CA 1
ATOM 3528 C C . ALA A 1 446 ? 16.816 4.981 -2.769 1.00 91.62 446 ALA A C 1
ATOM 3530 O O . ALA A 1 446 ? 17.415 5.893 -2.205 1.00 91.62 446 ALA A O 1
ATOM 3531 N N . LEU A 1 447 ? 17.235 3.711 -2.692 1.00 90.12 447 LEU A N 1
ATOM 3532 C CA . LEU A 1 447 ? 18.459 3.263 -2.000 1.00 90.12 447 LEU A CA 1
ATOM 3533 C C . LEU A 1 447 ? 19.768 3.741 -2.669 1.00 90.12 447 LEU A C 1
ATOM 3535 O O . LEU A 1 447 ? 20.860 3.376 -2.237 1.00 90.12 447 LEU A O 1
ATOM 3539 N N . GLY A 1 448 ? 19.675 4.548 -3.727 1.00 87.75 448 GLY A N 1
ATOM 3540 C CA . GLY A 1 448 ? 20.800 5.223 -4.368 1.00 87.75 448 GLY A CA 1
ATOM 3541 C C . GLY A 1 448 ? 21.298 4.557 -5.647 1.00 87.75 448 GLY A C 1
ATOM 3542 O O . GLY A 1 448 ? 21.935 5.246 -6.447 1.00 87.75 448 GLY A O 1
ATOM 3543 N N . ASN A 1 449 ? 20.949 3.289 -5.909 1.00 89.62 449 ASN A N 1
ATOM 3544 C CA . ASN A 1 449 ? 21.459 2.564 -7.075 1.00 89.62 449 ASN A CA 1
ATOM 3545 C C . ASN A 1 449 ? 21.123 3.336 -8.377 1.00 89.62 449 ASN A C 1
ATOM 3547 O O . ASN A 1 449 ? 19.944 3.602 -8.642 1.00 89.62 449 ASN A O 1
ATOM 3551 N N . PRO A 1 450 ? 22.127 3.762 -9.170 1.00 88.25 450 PRO A N 1
ATOM 3552 C CA . PRO A 1 450 ? 21.896 4.502 -10.406 1.00 88.25 450 PRO A CA 1
ATOM 3553 C C . PRO A 1 450 ? 21.365 3.605 -11.531 1.00 88.25 450 PRO A C 1
ATOM 3555 O O . PRO A 1 450 ? 20.559 4.072 -12.331 1.00 88.25 450 PRO A O 1
ATOM 3558 N N . ASP A 1 451 ? 21.736 2.322 -11.565 1.00 87.56 451 ASP A N 1
ATOM 3559 C CA . ASP A 1 451 ? 21.348 1.364 -12.609 1.00 87.56 451 ASP A CA 1
ATOM 3560 C C . ASP A 1 451 ? 19.845 1.015 -12.562 1.00 87.56 451 ASP A C 1
ATOM 3562 O O . ASP A 1 451 ? 19.278 0.537 -13.543 1.00 87.56 451 ASP A O 1
ATOM 3566 N N . ALA A 1 452 ? 19.153 1.324 -11.459 1.00 88.56 452 ALA A N 1
ATOM 3567 C CA . ALA A 1 452 ? 17.695 1.235 -11.379 1.00 88.56 452 ALA A CA 1
ATOM 3568 C C . ALA A 1 452 ? 16.967 2.372 -12.133 1.00 88.56 452 ALA A C 1
ATOM 3570 O O . ALA A 1 452 ? 15.821 2.185 -12.542 1.00 88.56 452 ALA A O 1
ATOM 3571 N N . ILE A 1 453 ? 17.603 3.534 -12.360 1.00 90.44 453 ILE A N 1
ATOM 3572 C CA . ILE A 1 453 ? 16.959 4.676 -13.040 1.00 90.44 453 ILE A CA 1
ATOM 3573 C C . ILE A 1 453 ? 16.706 4.383 -14.534 1.00 90.44 453 ILE A C 1
ATOM 3575 O O . ILE A 1 453 ? 15.574 4.593 -14.972 1.00 90.44 453 ILE A O 1
ATOM 3579 N N . PRO A 1 454 ? 17.662 3.848 -15.329 1.00 86.94 454 PRO A N 1
ATOM 3580 C CA . PRO A 1 454 ? 17.395 3.436 -16.710 1.00 86.94 454 PRO A CA 1
ATOM 3581 C C . PRO A 1 454 ? 16.289 2.380 -16.824 1.00 86.94 454 PRO A C 1
ATOM 3583 O O . PRO A 1 454 ? 15.457 2.459 -17.725 1.00 86.94 454 PRO A O 1
ATOM 3586 N N . LEU A 1 455 ? 16.224 1.435 -15.879 1.00 88.06 455 LEU A N 1
ATOM 3587 C CA . LEU A 1 455 ? 15.177 0.404 -15.827 1.00 88.06 455 LEU A CA 1
ATOM 3588 C C . LEU A 1 455 ? 13.784 0.985 -15.521 1.00 88.06 455 LEU A C 1
ATOM 3590 O O . LEU A 1 455 ? 12.771 0.404 -15.908 1.00 88.06 455 LEU A O 1
ATOM 3594 N N . LEU A 1 456 ? 13.730 2.145 -14.863 1.00 91.31 456 LEU A N 1
ATOM 3595 C CA . LEU A 1 456 ? 12.517 2.928 -14.640 1.00 91.31 456 LEU A CA 1
ATOM 3596 C C . LEU A 1 456 ? 12.241 3.963 -15.739 1.00 91.31 456 LEU A C 1
ATOM 3598 O O . LEU A 1 456 ? 11.195 4.598 -15.685 1.00 91.31 456 LEU A O 1
ATOM 3602 N N . ALA A 1 457 ? 13.118 4.170 -16.728 1.00 87.50 457 ALA A N 1
ATOM 3603 C CA . ALA A 1 457 ? 13.037 5.326 -17.632 1.00 87.50 457 ALA A CA 1
ATOM 3604 C C . ALA A 1 457 ? 11.699 5.434 -18.387 1.00 87.50 457 ALA A C 1
ATOM 3606 O O . ALA A 1 457 ? 11.143 6.526 -18.504 1.00 87.50 457 ALA A O 1
ATOM 3607 N N . SER A 1 458 ? 11.147 4.307 -18.843 1.00 85.62 458 SER A N 1
ATOM 3608 C CA . SER A 1 458 ? 9.834 4.252 -19.500 1.00 85.62 458 SER A CA 1
ATOM 3609 C C . SER A 1 458 ? 8.692 4.634 -18.554 1.00 85.62 458 SER A C 1
ATOM 3611 O O . SER A 1 458 ? 7.791 5.375 -18.937 1.00 85.62 458 SER A O 1
ATOM 3613 N N . ASP A 1 459 ? 8.753 4.193 -17.300 1.00 84.06 459 ASP A N 1
ATOM 3614 C CA . ASP A 1 459 ? 7.817 4.563 -16.240 1.00 84.06 459 ASP A CA 1
ATOM 3615 C C . ASP A 1 459 ? 7.972 6.042 -15.840 1.00 84.06 459 ASP A C 1
ATOM 3617 O O . ASP A 1 459 ? 6.974 6.739 -15.656 1.00 84.06 459 ASP A O 1
ATOM 3621 N N . LEU A 1 460 ? 9.207 6.539 -15.730 1.00 87.69 460 LEU A N 1
ATOM 3622 C CA . LEU A 1 460 ? 9.535 7.921 -15.366 1.00 87.69 460 LEU A CA 1
ATOM 3623 C C . LEU A 1 460 ? 9.028 8.913 -16.412 1.00 87.69 460 LEU A C 1
ATOM 3625 O O . LEU A 1 460 ? 8.519 9.967 -16.045 1.00 87.69 460 LEU A O 1
ATOM 3629 N N . GLN A 1 461 ? 9.107 8.552 -17.693 1.00 85.12 461 GLN A N 1
ATOM 3630 C CA . GLN A 1 461 ? 8.524 9.315 -18.799 1.00 85.12 461 GLN A CA 1
ATOM 3631 C C . GLN A 1 461 ? 6.996 9.175 -18.856 1.00 85.12 461 GLN A C 1
ATOM 3633 O O . GLN A 1 461 ? 6.297 10.162 -19.055 1.00 85.12 461 GLN A O 1
ATOM 3638 N N . ARG A 1 462 ? 6.456 7.965 -18.657 1.00 84.69 462 ARG A N 1
ATOM 3639 C CA . ARG A 1 462 ? 5.008 7.697 -18.707 1.00 84.69 462 ARG A CA 1
ATOM 3640 C C . ARG A 1 462 ? 4.233 8.436 -17.612 1.00 84.69 462 ARG A C 1
ATOM 3642 O O . ARG A 1 462 ? 3.126 8.918 -17.853 1.00 84.69 462 ARG A O 1
ATOM 3649 N N . TRP A 1 463 ? 4.791 8.482 -16.407 1.00 86.50 463 TRP A N 1
ATOM 3650 C CA . TRP A 1 463 ? 4.122 8.993 -15.209 1.00 86.50 463 TRP A CA 1
ATOM 3651 C C . TRP A 1 463 ? 4.716 10.303 -14.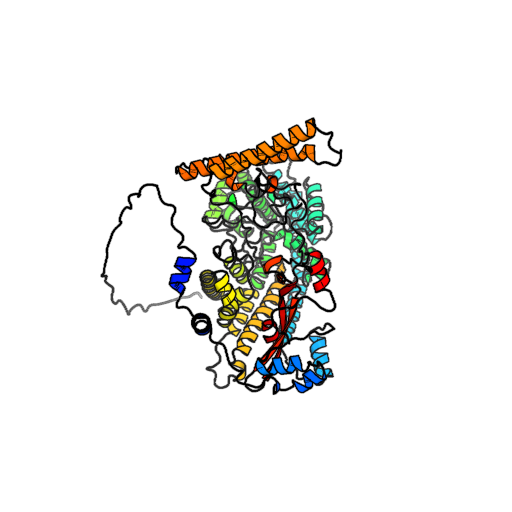676 1.00 86.50 463 TRP A C 1
ATOM 3653 O O . TRP A 1 463 ? 4.253 10.789 -13.652 1.00 86.50 463 TRP A O 1
ATOM 3663 N N . GLU A 1 464 ? 5.750 10.842 -15.331 1.00 87.38 464 GLU A N 1
ATOM 3664 C CA . GLU A 1 464 ? 6.384 12.146 -15.050 1.00 87.38 464 GLU A CA 1
ATOM 3665 C C . GLU A 1 464 ? 6.833 12.345 -13.583 1.00 87.38 464 GLU A C 1
ATOM 3667 O O . GLU A 1 464 ? 7.002 13.455 -13.083 1.00 87.38 464 GLU A O 1
ATOM 3672 N N . TYR A 1 465 ? 7.092 11.239 -12.878 1.00 90.50 465 TYR A N 1
ATOM 3673 C CA . TYR A 1 465 ? 7.348 11.215 -11.434 1.00 90.50 465 TYR A CA 1
ATOM 3674 C C . TYR A 1 465 ? 8.823 11.371 -11.035 1.00 90.50 465 TYR A C 1
ATOM 3676 O O . TYR A 1 465 ? 9.157 11.234 -9.859 1.00 90.50 465 TYR A O 1
ATOM 3684 N N . ALA A 1 466 ? 9.713 11.690 -11.979 1.00 89.06 466 ALA A N 1
ATOM 3685 C CA . ALA A 1 466 ? 11.149 11.824 -11.717 1.00 89.06 466 ALA A CA 1
ATOM 3686 C C . ALA A 1 466 ? 11.514 12.785 -10.560 1.00 89.06 466 ALA A C 1
ATOM 3688 O O . ALA A 1 466 ? 12.378 12.407 -9.766 1.00 89.06 466 ALA A O 1
ATOM 3689 N N . PRO A 1 467 ? 10.848 13.947 -10.364 1.00 87.38 467 PRO A N 1
ATOM 3690 C CA . PRO A 1 467 ? 11.092 14.796 -9.192 1.00 87.38 467 PRO A CA 1
ATOM 3691 C C . PRO A 1 467 ? 10.777 14.095 -7.862 1.00 87.38 467 PRO A C 1
ATOM 3693 O O . PRO A 1 467 ? 11.513 14.247 -6.891 1.00 87.38 467 PRO A O 1
ATOM 3696 N N . HIS A 1 468 ? 9.725 13.273 -7.830 1.00 88.88 468 HIS A N 1
ATOM 3697 C CA . HIS A 1 468 ? 9.306 12.521 -6.645 1.00 88.88 468 HIS A CA 1
ATOM 3698 C C . HIS A 1 468 ? 10.297 11.402 -6.320 1.00 88.88 468 HIS A C 1
ATOM 3700 O O . HIS A 1 468 ? 10.672 11.231 -5.163 1.00 88.88 468 HIS A O 1
ATOM 3706 N N . LEU A 1 469 ? 10.789 10.688 -7.341 1.00 89.56 469 LEU A N 1
ATOM 3707 C CA . LEU A 1 469 ? 11.836 9.682 -7.155 1.00 89.56 469 LEU A CA 1
ATOM 3708 C C . LEU A 1 469 ? 13.169 10.313 -6.710 1.00 89.56 469 LEU A C 1
ATOM 3710 O O . LEU A 1 469 ? 13.863 9.736 -5.876 1.00 89.56 469 LEU A O 1
ATOM 3714 N N . ALA A 1 470 ? 13.520 11.500 -7.215 1.00 85.62 470 ALA A N 1
ATOM 3715 C CA . ALA A 1 470 ? 14.704 12.239 -6.774 1.00 85.62 470 ALA A CA 1
ATOM 3716 C C . ALA A 1 470 ? 14.591 12.687 -5.303 1.00 85.62 470 ALA A C 1
ATOM 3718 O O . ALA A 1 470 ? 15.488 12.408 -4.509 1.00 85.62 470 ALA A O 1
ATOM 3719 N N . ALA A 1 471 ? 13.457 13.272 -4.905 1.00 83.50 471 ALA A N 1
ATOM 3720 C CA . ALA A 1 471 ? 13.197 13.628 -3.508 1.00 83.50 471 ALA A CA 1
ATOM 3721 C C . ALA A 1 471 ? 13.197 12.392 -2.584 1.00 83.50 471 ALA A C 1
ATOM 3723 O O . ALA A 1 471 ? 13.761 12.426 -1.490 1.00 83.50 471 ALA A O 1
ATOM 3724 N N . ALA A 1 472 ? 12.632 11.268 -3.041 1.00 86.44 472 ALA A N 1
ATOM 3725 C CA . ALA A 1 472 ? 12.649 10.001 -2.314 1.00 86.44 472 ALA A CA 1
ATOM 3726 C C . ALA A 1 472 ? 14.072 9.428 -2.146 1.00 86.44 472 ALA A C 1
ATOM 3728 O O . ALA A 1 472 ? 14.378 8.874 -1.088 1.00 86.44 472 ALA A O 1
ATOM 3729 N N . ARG A 1 473 ? 14.959 9.599 -3.142 1.00 89.56 473 ARG A N 1
ATOM 3730 C CA . ARG A 1 473 ? 16.395 9.260 -3.055 1.00 89.56 473 ARG A CA 1
ATOM 3731 C C . ARG A 1 473 ? 17.104 10.078 -1.981 1.00 89.56 473 ARG A C 1
ATOM 3733 O O . ARG A 1 473 ? 17.747 9.504 -1.105 1.00 89.56 473 ARG A O 1
ATOM 3740 N N . GLU A 1 474 ? 16.966 11.402 -2.025 1.00 84.50 474 GLU A N 1
ATOM 3741 C CA . GLU A 1 474 ? 17.595 12.303 -1.051 1.00 84.50 474 GLU A CA 1
ATOM 3742 C C . GLU A 1 474 ? 17.102 12.031 0.376 1.00 84.50 474 GLU A C 1
ATOM 3744 O O . GLU A 1 474 ? 17.912 11.892 1.295 1.00 84.50 474 GLU A O 1
ATOM 3749 N N . PHE A 1 475 ? 15.787 11.857 0.553 1.00 86.88 475 PHE A N 1
ATOM 3750 C CA . PHE A 1 475 ? 15.198 11.484 1.838 1.00 86.88 475 PHE A CA 1
ATOM 3751 C C . PHE A 1 475 ? 15.732 10.141 2.350 1.00 86.88 475 PHE A C 1
ATOM 3753 O O . PHE A 1 475 ? 16.126 10.045 3.509 1.00 86.88 475 PHE A O 1
ATOM 3760 N N . THR A 1 476 ? 15.779 9.108 1.502 1.00 87.56 476 THR A N 1
ATOM 3761 C CA . THR A 1 476 ? 16.232 7.763 1.901 1.00 87.56 476 THR A CA 1
ATOM 3762 C C . THR A 1 476 ? 17.699 7.773 2.328 1.00 87.56 476 THR A C 1
ATOM 3764 O O . THR A 1 476 ? 18.037 7.209 3.370 1.00 87.56 476 THR A O 1
ATOM 3767 N N . ALA A 1 477 ? 18.560 8.476 1.586 1.00 85.25 477 ALA A N 1
ATOM 3768 C CA . ALA A 1 477 ? 19.963 8.654 1.948 1.00 85.25 477 ALA A CA 1
ATOM 3769 C C . ALA A 1 477 ? 20.124 9.394 3.291 1.00 85.25 477 ALA A C 1
ATOM 3771 O O . ALA A 1 477 ? 20.861 8.934 4.165 1.00 85.25 477 ALA A O 1
ATOM 3772 N N . ALA A 1 478 ? 19.397 10.499 3.495 1.00 82.75 478 ALA A N 1
ATOM 3773 C CA . ALA A 1 478 ? 19.427 11.257 4.748 1.00 82.75 478 ALA A CA 1
ATOM 3774 C C . ALA A 1 478 ? 18.850 10.470 5.942 1.00 82.75 478 ALA A C 1
ATOM 3776 O O . ALA A 1 478 ? 19.352 10.585 7.063 1.00 82.75 478 ALA A O 1
ATOM 3777 N N . TYR A 1 479 ? 17.821 9.649 5.711 1.00 84.56 479 TYR A N 1
ATOM 3778 C CA . TYR A 1 479 ? 17.204 8.798 6.726 1.00 84.56 479 TYR A CA 1
ATOM 3779 C C . TYR A 1 479 ? 18.172 7.713 7.209 1.00 84.56 479 TYR A C 1
ATOM 3781 O O . TYR A 1 479 ? 18.436 7.633 8.411 1.00 84.56 479 TYR A O 1
ATOM 3789 N N . LEU A 1 480 ? 18.743 6.926 6.287 1.00 84.94 480 LEU A N 1
ATOM 3790 C CA . LEU A 1 480 ? 19.668 5.830 6.609 1.00 84.94 480 LEU A CA 1
ATOM 3791 C C . LEU A 1 480 ? 20.993 6.323 7.216 1.00 84.94 480 LEU A C 1
ATOM 3793 O O . LEU A 1 480 ? 21.581 5.624 8.036 1.00 84.94 480 LEU A O 1
ATOM 3797 N N . ALA A 1 481 ? 21.442 7.534 6.868 1.00 78.56 481 ALA A N 1
ATOM 3798 C CA . ALA A 1 481 ? 22.634 8.153 7.454 1.00 78.56 481 ALA A CA 1
ATOM 3799 C C . ALA A 1 481 ? 22.393 8.838 8.820 1.00 78.56 481 ALA A C 1
ATOM 3801 O O . ALA A 1 481 ? 23.354 9.274 9.457 1.00 78.56 481 ALA A O 1
ATOM 3802 N N . GLY A 1 482 ? 21.136 8.986 9.261 1.00 76.69 482 GLY A N 1
ATOM 3803 C CA . GLY A 1 482 ? 20.759 9.862 10.376 1.00 76.69 482 GLY A CA 1
ATOM 3804 C C . GLY A 1 482 ? 19.926 9.183 11.477 1.00 76.69 482 GLY A C 1
ATOM 3805 O O . GLY A 1 482 ? 20.487 8.502 12.344 1.00 76.69 482 GLY A O 1
ATOM 3806 N N . PRO A 1 483 ? 18.606 9.455 11.561 1.00 58.91 483 PRO A N 1
ATOM 3807 C CA . PRO A 1 483 ? 17.736 8.871 12.585 1.00 58.91 483 PRO A CA 1
ATOM 3808 C C . PRO A 1 483 ? 17.328 7.416 12.289 1.00 58.91 483 PRO A C 1
ATOM 3810 O O . PRO A 1 483 ? 17.044 6.681 13.236 1.00 58.91 483 PRO A O 1
ATOM 3813 N N . GLY A 1 484 ? 17.317 7.008 11.015 1.00 59.88 484 GLY A N 1
ATOM 3814 C CA . GLY A 1 484 ? 17.235 5.611 10.583 1.00 59.88 484 GLY A CA 1
ATOM 3815 C C . GLY A 1 484 ? 18.597 4.910 10.647 1.00 59.88 484 GLY A C 1
ATOM 3816 O O . GLY A 1 484 ? 19.552 5.434 11.221 1.00 59.88 484 GLY A O 1
ATOM 3817 N N . GLY A 1 485 ? 18.693 3.699 10.091 1.00 64.12 485 GLY A N 1
ATOM 3818 C CA . GLY A 1 485 ? 19.955 2.938 10.059 1.00 64.12 485 GLY A CA 1
ATOM 3819 C C . GLY A 1 485 ? 20.288 2.192 11.359 1.00 64.12 485 GLY A C 1
ATOM 3820 O O . GLY A 1 485 ? 21.442 1.831 11.582 1.00 64.12 485 GLY A O 1
ATOM 3821 N N . ARG A 1 486 ? 19.308 1.987 12.255 1.00 75.19 486 ARG A N 1
ATOM 3822 C CA . ARG A 1 486 ? 19.529 1.399 13.598 1.00 75.19 486 ARG A CA 1
ATOM 3823 C C . ARG A 1 486 ? 18.763 0.109 13.864 1.00 75.19 486 ARG A C 1
ATOM 3825 O O . ARG A 1 486 ? 19.131 -0.611 14.794 1.00 75.19 486 ARG A O 1
ATOM 3832 N N . SER A 1 487 ? 17.701 -0.163 13.109 1.00 83.50 487 SER A N 1
ATOM 3833 C CA . SER A 1 487 ? 17.008 -1.451 13.159 1.00 83.50 487 SER A CA 1
ATOM 3834 C C . SER A 1 487 ? 17.716 -2.481 12.271 1.00 83.50 487 SER A C 1
ATOM 3836 O O . SER A 1 487 ? 18.452 -2.112 11.356 1.00 83.50 487 SER A O 1
ATOM 3838 N N . VAL A 1 488 ? 17.493 -3.777 12.511 1.00 85.31 488 VAL A N 1
ATOM 3839 C CA . VAL A 1 488 ? 18.000 -4.848 11.631 1.00 85.31 488 VAL A CA 1
ATOM 3840 C C . VAL A 1 488 ? 17.487 -4.658 10.199 1.00 85.31 488 VAL A C 1
ATOM 3842 O O . VAL A 1 488 ? 18.253 -4.831 9.257 1.00 85.31 488 VAL A O 1
ATOM 3845 N N . TYR A 1 489 ? 16.239 -4.214 10.038 1.00 86.94 489 TYR A N 1
ATOM 3846 C CA . TYR A 1 489 ? 15.645 -3.855 8.750 1.00 86.94 489 TYR A CA 1
ATOM 3847 C C . TYR A 1 489 ? 16.399 -2.725 8.029 1.00 86.94 489 TYR A C 1
ATOM 3849 O O . TYR A 1 489 ? 16.798 -2.888 6.876 1.00 86.94 489 TYR A O 1
ATOM 3857 N N . ASP A 1 490 ? 16.669 -1.601 8.704 1.00 86.88 490 ASP A N 1
ATOM 3858 C CA . ASP A 1 490 ? 17.419 -0.488 8.099 1.00 86.88 490 ASP A CA 1
ATOM 3859 C C . ASP A 1 490 ? 18.867 -0.877 7.776 1.00 86.88 490 ASP A C 1
ATOM 3861 O O . ASP A 1 490 ? 19.427 -0.427 6.777 1.00 86.88 490 ASP A O 1
ATOM 3865 N N . LEU A 1 491 ? 19.491 -1.697 8.628 1.00 86.00 491 LEU A N 1
ATOM 3866 C CA . LEU A 1 491 ? 20.840 -2.221 8.414 1.00 86.00 491 LEU A CA 1
ATOM 3867 C C . LEU A 1 491 ? 20.883 -3.170 7.209 1.00 86.00 491 LEU A C 1
ATOM 3869 O O . LEU A 1 491 ? 21.831 -3.109 6.429 1.00 86.00 491 LEU A O 1
ATOM 3873 N N . TRP A 1 492 ? 19.845 -3.987 7.009 1.00 86.44 492 TRP A N 1
ATOM 3874 C CA . TRP A 1 492 ? 19.687 -4.824 5.820 1.00 86.44 492 TRP A CA 1
ATOM 3875 C C . TRP A 1 492 ? 19.528 -3.954 4.567 1.00 86.44 492 TRP A C 1
ATOM 3877 O O . TRP A 1 492 ? 20.279 -4.132 3.611 1.00 86.44 492 TRP A O 1
ATOM 3887 N N . LEU A 1 493 ? 18.640 -2.951 4.575 1.00 89.00 493 LEU A N 1
ATOM 3888 C CA . LEU A 1 493 ? 18.502 -2.011 3.452 1.00 89.00 493 LEU A CA 1
ATOM 3889 C C . LEU A 1 493 ? 19.799 -1.236 3.167 1.00 89.00 493 LEU A C 1
ATOM 3891 O O . LEU A 1 493 ? 20.153 -1.041 2.006 1.00 89.00 493 LEU A O 1
ATOM 3895 N N . SER A 1 494 ? 20.541 -0.850 4.207 1.00 88.12 494 SER A N 1
ATOM 3896 C CA . SER A 1 494 ? 21.846 -0.187 4.077 1.00 88.12 494 SER A CA 1
ATOM 3897 C C . SER A 1 494 ? 22.908 -1.118 3.480 1.00 88.12 494 SER A C 1
ATOM 3899 O O . SER A 1 494 ? 23.714 -0.680 2.664 1.00 88.12 494 SER A O 1
ATOM 3901 N N . ALA A 1 495 ? 22.890 -2.409 3.829 1.00 85.31 495 ALA A N 1
ATOM 3902 C CA . ALA A 1 495 ? 23.737 -3.425 3.206 1.00 85.31 495 ALA A CA 1
ATOM 3903 C C . ALA A 1 495 ? 23.342 -3.678 1.741 1.00 85.31 495 ALA A C 1
ATOM 3905 O O . ALA A 1 495 ? 24.216 -3.796 0.888 1.00 85.31 495 ALA A O 1
ATOM 3906 N N . LEU A 1 496 ? 22.047 -3.679 1.403 1.00 85.62 496 LEU A N 1
ATOM 3907 C CA . LEU A 1 496 ? 21.614 -3.725 0.002 1.00 85.62 496 LEU A CA 1
ATOM 3908 C C . LEU A 1 496 ? 22.058 -2.475 -0.759 1.00 85.62 49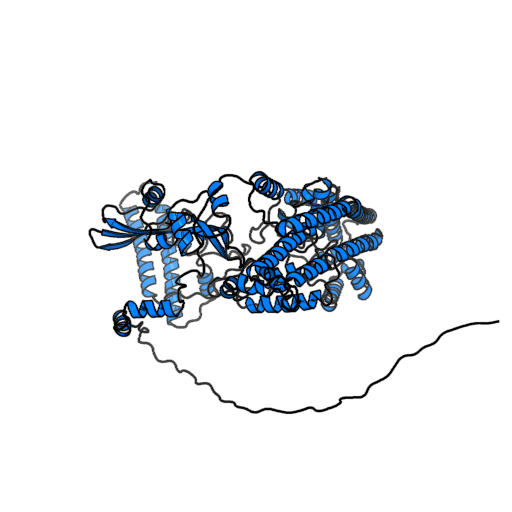6 LEU A C 1
ATOM 3910 O O . LEU A 1 496 ? 22.455 -2.590 -1.917 1.00 85.62 496 LEU A O 1
ATOM 3914 N N . ALA A 1 497 ? 22.057 -1.299 -0.130 1.00 88.81 497 ALA A N 1
ATOM 3915 C CA . ALA A 1 497 ? 22.534 -0.069 -0.749 1.00 88.81 497 ALA A CA 1
ATOM 3916 C C . ALA A 1 497 ? 24.026 -0.129 -1.138 1.00 88.81 497 ALA A C 1
ATOM 3918 O O . ALA A 1 497 ? 24.399 0.522 -2.107 1.00 88.81 497 ALA A O 1
ATOM 3919 N N . THR A 1 498 ? 24.881 -0.945 -0.503 1.00 87.19 498 THR A N 1
ATOM 3920 C CA . THR A 1 498 ? 26.296 -1.063 -0.926 1.00 87.19 498 THR A CA 1
ATOM 3921 C C . THR A 1 498 ? 26.489 -1.848 -2.228 1.00 87.19 498 THR A C 1
ATOM 3923 O O . THR A 1 498 ? 27.522 -1.701 -2.876 1.00 87.19 498 THR A O 1
ATOM 3926 N N . LEU A 1 499 ? 25.496 -2.626 -2.677 1.00 83.12 499 LEU A N 1
ATOM 3927 C CA . LEU A 1 499 ? 25.619 -3.516 -3.843 1.00 83.12 499 LEU A CA 1
ATOM 3928 C C . LEU A 1 499 ? 25.782 -2.797 -5.199 1.00 83.12 499 LEU A C 1
ATOM 3930 O O . LEU A 1 499 ? 26.000 -3.481 -6.202 1.00 83.12 499 LEU A O 1
ATOM 3934 N N . HIS A 1 500 ? 25.703 -1.459 -5.221 1.00 83.81 500 HIS A N 1
ATOM 3935 C CA . HIS A 1 500 ? 25.961 -0.598 -6.384 1.00 83.81 500 HIS A CA 1
ATOM 3936 C C . HIS A 1 500 ? 27.296 0.175 -6.318 1.00 83.81 500 HIS A C 1
ATOM 3938 O O . HIS A 1 500 ? 27.538 1.042 -7.157 1.00 83.81 500 HIS A O 1
ATOM 3944 N N . GLN A 1 501 ? 28.150 -0.089 -5.320 1.00 84.62 501 GLN A N 1
ATOM 3945 C CA . GLN A 1 501 ? 29.450 0.579 -5.191 1.00 84.62 501 GLN A CA 1
ATOM 3946 C C . GLN A 1 501 ? 30.342 0.329 -6.416 1.00 84.62 501 GLN A C 1
ATOM 3948 O O . GLN A 1 501 ? 30.479 -0.801 -6.889 1.00 84.62 501 GLN A O 1
ATOM 3953 N N . ASP A 1 502 ? 30.971 1.396 -6.915 1.00 78.44 502 ASP A N 1
ATOM 3954 C CA . ASP A 1 502 ? 31.895 1.323 -8.044 1.00 78.44 502 ASP A CA 1
ATOM 3955 C C . ASP A 1 502 ? 33.260 0.773 -7.605 1.00 78.44 502 ASP A C 1
ATOM 3957 O O . ASP A 1 502 ? 34.138 1.501 -7.141 1.00 78.44 502 ASP A O 1
ATOM 3961 N N . MET A 1 503 ? 33.428 -0.535 -7.786 1.00 80.56 503 MET A N 1
ATOM 3962 C CA . MET A 1 503 ? 34.666 -1.261 -7.499 1.00 80.56 503 MET A CA 1
ATOM 3963 C C . MET A 1 503 ? 35.669 -1.233 -8.667 1.00 80.56 503 MET A C 1
ATOM 3965 O O . MET A 1 503 ? 36.722 -1.856 -8.571 1.00 80.56 503 MET A O 1
ATOM 3969 N N . SER A 1 504 ? 35.396 -0.515 -9.769 1.00 73.62 504 SER A N 1
ATOM 3970 C CA . SER A 1 504 ? 36.271 -0.492 -10.964 1.00 73.62 504 SER A CA 1
ATOM 3971 C C . SER A 1 504 ? 37.679 0.065 -10.718 1.00 73.62 504 SER A C 1
ATOM 3973 O O . SER A 1 504 ? 38.574 -0.141 -11.535 1.00 73.62 504 SER A O 1
ATOM 3975 N N . ARG A 1 505 ? 37.884 0.754 -9.589 1.00 79.50 505 ARG A N 1
ATOM 3976 C CA . ARG A 1 505 ? 39.178 1.301 -9.158 1.00 79.50 505 ARG A CA 1
ATOM 3977 C C . ARG A 1 505 ? 40.032 0.314 -8.361 1.00 79.50 505 ARG A C 1
ATOM 3979 O O . ARG A 1 505 ? 41.205 0.601 -8.136 1.00 79.50 505 ARG A O 1
ATOM 3986 N N . GLU A 1 506 ? 39.474 -0.819 -7.934 1.00 84.12 506 GLU A N 1
ATOM 3987 C CA . GLU A 1 506 ? 40.235 -1.831 -7.202 1.00 84.12 506 GLU A CA 1
ATOM 3988 C C . GLU A 1 506 ? 41.148 -2.625 -8.155 1.00 84.12 506 GLU A C 1
ATOM 3990 O O . GLU A 1 506 ? 40.661 -3.121 -9.177 1.00 84.12 506 GLU A O 1
ATOM 3995 N N . PRO A 1 507 ? 42.447 -2.825 -7.836 1.00 75.25 507 PRO A N 1
ATOM 3996 C CA . PRO A 1 507 ? 43.435 -3.371 -8.780 1.00 75.25 507 PRO A CA 1
ATOM 3997 C C . PRO A 1 507 ? 43.127 -4.762 -9.355 1.00 75.25 507 PRO A C 1
ATOM 3999 O O . PRO A 1 507 ? 43.723 -5.158 -10.355 1.00 75.25 507 PRO A O 1
ATOM 4002 N N . PHE A 1 508 ? 42.226 -5.511 -8.716 1.00 80.25 508 PHE A N 1
ATOM 4003 C CA . PHE A 1 508 ? 41.885 -6.892 -9.059 1.00 80.25 508 PHE A CA 1
ATOM 4004 C C . PHE A 1 508 ? 40.375 -7.110 -9.278 1.00 80.25 508 PHE A C 1
ATOM 4006 O O . PHE A 1 508 ? 39.908 -8.248 -9.210 1.00 80.25 508 PHE A O 1
ATOM 4013 N N . PHE A 1 509 ? 39.585 -6.054 -9.521 1.00 76.19 509 PHE A N 1
ATOM 4014 C CA . PHE A 1 509 ? 38.138 -6.206 -9.717 1.00 76.19 509 PHE A CA 1
ATOM 4015 C C . PHE A 1 509 ? 37.809 -6.924 -11.047 1.00 76.19 509 PHE A C 1
ATOM 4017 O O . PHE A 1 509 ? 38.164 -6.408 -12.113 1.00 76.19 509 PHE A O 1
ATOM 4024 N N . PRO A 1 510 ? 37.126 -8.091 -11.039 1.00 75.56 510 PRO A N 1
ATOM 4025 C CA . PRO A 1 510 ? 36.960 -8.913 -12.240 1.00 75.56 510 PRO A CA 1
ATOM 4026 C C . PRO A 1 510 ? 36.209 -8.208 -13.376 1.00 75.56 510 PRO A C 1
ATOM 4028 O O . PRO A 1 510 ? 35.138 -7.644 -13.165 1.00 75.56 510 PRO A O 1
ATOM 4031 N N . GLN A 1 511 ? 36.717 -8.318 -14.607 1.00 70.19 511 GLN A N 1
ATOM 4032 C CA . GLN A 1 511 ? 36.143 -7.652 -15.788 1.00 70.19 511 GLN A CA 1
ATOM 4033 C C . GLN A 1 511 ? 34.665 -8.011 -16.032 1.00 70.19 511 GLN A C 1
ATOM 4035 O O . GLN A 1 511 ? 33.863 -7.129 -16.321 1.00 70.19 511 GLN A O 1
ATOM 4040 N N . ALA A 1 512 ? 34.266 -9.269 -15.811 1.00 61.03 512 ALA A N 1
ATOM 4041 C CA . ALA A 1 512 ? 32.864 -9.691 -15.913 1.00 61.03 512 ALA A CA 1
ATOM 4042 C C . ALA A 1 512 ? 31.926 -8.933 -14.945 1.00 61.03 512 ALA A C 1
ATOM 4044 O O . ALA A 1 512 ? 30.764 -8.700 -15.267 1.00 61.03 512 ALA A O 1
ATOM 4045 N N . MET A 1 513 ? 32.430 -8.494 -13.784 1.00 72.31 513 MET A N 1
ATOM 4046 C CA . MET A 1 513 ? 31.660 -7.727 -12.795 1.00 72.31 513 MET A CA 1
ATOM 4047 C C . MET A 1 513 ? 31.591 -6.222 -13.109 1.00 72.31 513 MET A C 1
ATOM 4049 O O . MET A 1 513 ? 30.814 -5.497 -12.490 1.00 72.31 513 MET A O 1
ATOM 4053 N N . GLN A 1 514 ? 32.365 -5.743 -14.086 1.00 73.81 514 GLN A N 1
ATOM 4054 C CA . GLN A 1 514 ? 32.317 -4.356 -14.567 1.00 73.81 514 GLN A CA 1
ATOM 4055 C C . GLN A 1 514 ? 31.169 -4.136 -15.576 1.00 73.81 514 GLN A C 1
ATOM 4057 O O . GLN A 1 514 ? 30.724 -2.998 -15.771 1.00 73.81 514 GLN A O 1
ATOM 4062 N N . MET A 1 515 ? 30.666 -5.226 -16.175 1.00 76.38 515 MET A N 1
ATOM 4063 C CA . MET A 1 515 ? 29.646 -5.243 -17.229 1.00 76.38 515 MET A CA 1
ATOM 4064 C C . MET A 1 515 ? 28.259 -4.774 -16.741 1.00 76.38 515 MET A C 1
ATOM 4066 O O . MET A 1 515 ? 27.854 -5.117 -15.627 1.00 76.38 515 MET A O 1
ATOM 4070 N N . PRO A 1 516 ? 27.453 -4.087 -17.580 1.00 77.75 516 PRO A N 1
ATOM 4071 C CA . PRO A 1 516 ? 26.089 -3.673 -17.223 1.00 77.75 516 PRO A CA 1
ATOM 4072 C C . PRO A 1 516 ? 25.167 -4.829 -16.805 1.00 77.75 516 PRO A C 1
ATOM 4074 O O . PRO A 1 516 ? 24.355 -4.673 -15.897 1.00 77.75 516 PRO A O 1
ATOM 4077 N N . ALA A 1 517 ? 25.330 -6.016 -17.402 1.00 70.75 517 ALA A N 1
ATOM 4078 C CA . ALA A 1 517 ? 24.573 -7.212 -17.027 1.00 70.75 517 ALA A CA 1
ATOM 4079 C C . ALA A 1 517 ? 24.804 -7.619 -15.557 1.00 70.75 517 ALA A C 1
ATOM 4081 O O . ALA A 1 517 ? 23.853 -7.976 -14.860 1.00 70.75 517 ALA A O 1
ATOM 4082 N N . TRP A 1 518 ? 26.037 -7.484 -15.048 1.00 75.50 518 TRP A N 1
ATOM 4083 C CA . TRP A 1 518 ? 26.326 -7.712 -13.632 1.00 75.50 518 TRP A CA 1
ATOM 4084 C C . TRP A 1 518 ? 25.618 -6.682 -12.748 1.00 75.50 518 TRP A C 1
ATOM 4086 O O . TRP A 1 518 ? 25.014 -7.055 -11.746 1.00 75.50 518 TRP A O 1
ATOM 4096 N N . ARG A 1 519 ? 25.591 -5.405 -13.148 1.00 80.00 519 ARG A N 1
ATOM 4097 C CA . ARG A 1 519 ? 24.874 -4.342 -12.419 1.00 80.00 519 ARG A CA 1
ATOM 4098 C C . ARG A 1 519 ? 23.365 -4.587 -12.369 1.00 80.00 519 ARG A C 1
ATOM 4100 O O . ARG A 1 519 ? 22.765 -4.486 -11.303 1.00 80.00 519 ARG A O 1
ATOM 4107 N N . HIS A 1 520 ? 22.753 -5.021 -13.471 1.00 81.69 520 HIS A N 1
ATOM 4108 C CA . HIS A 1 520 ? 21.347 -5.448 -13.476 1.00 81.69 520 HIS A CA 1
ATOM 4109 C C . HIS A 1 520 ? 21.111 -6.684 -12.591 1.00 81.69 520 HIS A C 1
ATOM 4111 O O . HIS A 1 520 ? 20.122 -6.733 -11.860 1.00 81.69 520 HIS A O 1
ATOM 4117 N 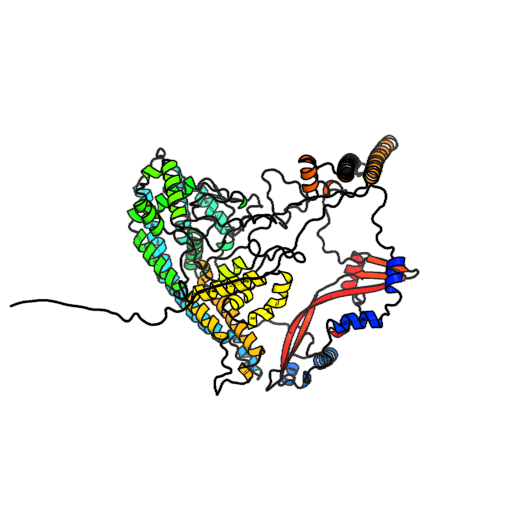N . LYS A 1 521 ? 22.039 -7.650 -12.566 1.00 86.25 521 LYS A N 1
ATOM 4118 C CA . LYS A 1 521 ? 22.008 -8.765 -11.606 1.00 86.25 521 LYS A CA 1
ATOM 4119 C C . LYS A 1 521 ? 22.140 -8.277 -10.155 1.00 86.25 521 LYS A C 1
ATOM 4121 O O . LYS A 1 521 ? 21.519 -8.860 -9.267 1.00 86.25 521 LYS A O 1
ATOM 4126 N N . GLN A 1 522 ? 22.889 -7.207 -9.879 1.00 83.75 522 GLN A N 1
ATOM 4127 C CA . GLN A 1 522 ? 22.938 -6.582 -8.551 1.00 83.75 522 GLN A CA 1
ATOM 4128 C C . GLN A 1 522 ? 21.601 -5.907 -8.200 1.00 83.75 522 GLN A C 1
ATOM 4130 O O . GLN A 1 522 ? 21.105 -6.125 -7.098 1.00 83.75 522 GLN A O 1
ATOM 4135 N N . VAL A 1 523 ? 20.946 -5.216 -9.144 1.00 82.38 523 VAL A N 1
ATOM 4136 C CA . VAL A 1 523 ? 19.564 -4.716 -8.973 1.00 82.38 523 VAL A CA 1
ATOM 4137 C C . VAL A 1 523 ? 18.588 -5.868 -8.683 1.00 82.38 523 VAL A C 1
ATOM 4139 O O . VAL A 1 523 ? 17.786 -5.764 -7.758 1.00 82.38 523 VAL A O 1
ATOM 4142 N N . HIS A 1 524 ? 18.685 -6.996 -9.397 1.00 76.25 524 HIS A N 1
ATOM 4143 C CA . HIS A 1 524 ? 17.886 -8.201 -9.123 1.00 76.25 524 HIS A CA 1
ATOM 4144 C C . HIS A 1 524 ? 18.148 -8.763 -7.717 1.00 76.25 524 HIS A C 1
ATOM 4146 O O . HIS A 1 524 ? 17.209 -9.042 -6.977 1.00 76.25 524 HIS A O 1
ATOM 4152 N N . THR A 1 525 ? 19.422 -8.850 -7.320 1.00 68.50 525 THR A N 1
ATOM 4153 C CA . THR A 1 525 ? 19.860 -9.275 -5.975 1.00 68.50 525 THR A CA 1
ATOM 4154 C C . THR A 1 525 ? 19.223 -8.388 -4.895 1.00 68.50 525 THR A C 1
ATOM 4156 O O . THR A 1 525 ? 18.686 -8.895 -3.912 1.00 68.50 525 THR A O 1
ATOM 4159 N N . GLN A 1 526 ? 19.229 -7.065 -5.094 1.00 81.88 526 GLN A N 1
ATOM 4160 C CA . GLN A 1 526 ? 18.599 -6.112 -4.180 1.00 81.88 526 GLN A CA 1
ATOM 4161 C C . GLN A 1 526 ? 17.072 -6.278 -4.134 1.00 81.88 526 GLN A C 1
ATOM 4163 O O . GLN A 1 526 ? 16.511 -6.318 -3.044 1.00 81.88 526 GLN A O 1
ATOM 4168 N N . LEU A 1 527 ? 16.402 -6.416 -5.286 1.00 77.56 527 LEU A N 1
ATOM 4169 C CA . LEU A 1 527 ? 14.948 -6.619 -5.371 1.00 77.56 527 LEU A CA 1
ATOM 4170 C C . LEU A 1 527 ? 14.492 -7.912 -4.684 1.00 77.56 527 LEU A C 1
ATOM 4172 O O . LEU A 1 527 ? 13.515 -7.888 -3.939 1.00 77.56 527 LEU A O 1
ATOM 4176 N N . ALA A 1 528 ? 15.190 -9.023 -4.928 1.00 62.50 528 ALA A N 1
ATOM 4177 C CA . ALA A 1 528 ? 14.867 -10.322 -4.346 1.00 62.50 528 ALA A CA 1
ATOM 4178 C C . ALA A 1 528 ? 15.031 -10.301 -2.820 1.00 62.50 528 ALA A C 1
ATOM 4180 O O . ALA A 1 528 ? 14.097 -10.636 -2.096 1.00 62.50 528 ALA A O 1
ATOM 4181 N N . SER A 1 529 ? 16.171 -9.806 -2.327 1.00 71.19 529 SER A N 1
ATOM 4182 C CA . SER A 1 529 ? 16.429 -9.719 -0.887 1.00 71.19 529 SER A CA 1
ATOM 4183 C C . SER A 1 529 ? 15.506 -8.720 -0.176 1.00 71.19 529 SER A C 1
ATOM 4185 O O . SER A 1 529 ? 15.081 -8.962 0.951 1.00 71.19 529 SER A O 1
ATOM 4187 N N . TRP A 1 530 ? 15.130 -7.620 -0.839 1.00 86.31 530 TRP A N 1
ATOM 4188 C CA . TRP A 1 530 ? 14.105 -6.698 -0.343 1.00 86.31 530 TRP A CA 1
ATOM 4189 C C . TRP A 1 530 ? 12.722 -7.365 -0.254 1.00 86.31 530 TRP A C 1
ATOM 4191 O O . TRP A 1 530 ? 12.011 -7.161 0.729 1.00 86.31 530 TRP A O 1
ATOM 4201 N N . ALA A 1 531 ? 12.345 -8.194 -1.232 1.00 72.31 531 ALA A N 1
ATOM 4202 C CA . ALA A 1 531 ? 11.086 -8.937 -1.196 1.00 72.31 531 ALA A CA 1
ATOM 4203 C C . ALA A 1 531 ? 11.054 -9.983 -0.063 1.00 72.31 531 ALA A C 1
ATOM 4205 O O . ALA A 1 531 ? 10.030 -10.107 0.608 1.00 72.31 531 ALA A O 1
ATOM 4206 N N . GLU A 1 532 ? 12.168 -10.678 0.197 1.00 66.06 532 GLU A N 1
ATOM 4207 C CA . GLU A 1 532 ? 12.331 -11.577 1.353 1.00 66.06 532 GLU A CA 1
ATOM 4208 C C . GLU A 1 532 ? 12.221 -10.803 2.679 1.00 66.06 532 GLU A C 1
ATOM 4210 O O . GLU A 1 532 ? 11.394 -11.134 3.525 1.00 66.06 532 GLU A O 1
ATOM 4215 N N . LEU A 1 533 ? 12.944 -9.687 2.823 1.00 77.88 533 LEU A N 1
ATOM 4216 C CA . LEU A 1 533 ? 12.864 -8.808 3.997 1.00 77.88 533 LEU A CA 1
ATOM 4217 C C . LEU A 1 533 ? 11.429 -8.297 4.254 1.00 77.88 533 LEU A C 1
ATOM 4219 O O . LEU A 1 533 ? 10.973 -8.231 5.401 1.00 77.88 533 LEU A O 1
ATOM 4223 N N . ARG A 1 534 ? 10.691 -7.961 3.188 1.00 80.12 534 ARG A N 1
ATOM 4224 C CA . ARG A 1 534 ? 9.282 -7.533 3.246 1.00 80.12 534 ARG A CA 1
ATOM 4225 C C . ARG A 1 534 ? 8.305 -8.660 3.552 1.00 80.12 534 ARG A C 1
ATOM 4227 O O . ARG A 1 534 ? 7.263 -8.389 4.147 1.00 80.12 534 ARG A O 1
ATOM 4234 N N . HIS A 1 535 ? 8.618 -9.887 3.153 1.00 70.88 535 HIS A N 1
ATOM 4235 C CA . HIS A 1 535 ? 7.874 -11.082 3.531 1.00 70.88 535 HIS A CA 1
ATOM 4236 C C . HIS A 1 535 ? 8.061 -11.380 5.025 1.00 70.88 535 HIS A C 1
ATOM 4238 O O . HIS A 1 535 ? 7.078 -11.511 5.752 1.00 70.88 535 HIS A O 1
ATOM 4244 N N . ASP A 1 536 ? 9.306 -11.399 5.498 1.00 68.62 536 ASP A N 1
ATOM 4245 C CA . ASP A 1 536 ? 9.644 -11.804 6.866 1.00 68.62 536 ASP A CA 1
ATOM 4246 C C . ASP A 1 536 ? 9.143 -10.780 7.904 1.00 68.62 536 ASP A C 1
ATOM 4248 O O . ASP A 1 536 ? 8.792 -11.135 9.025 1.00 68.62 536 ASP A O 1
ATOM 4252 N N . THR A 1 537 ? 9.016 -9.506 7.517 1.00 78.25 537 THR A N 1
ATOM 4253 C CA . THR A 1 537 ? 8.488 -8.428 8.377 1.00 78.25 537 THR A CA 1
ATOM 4254 C C . THR A 1 537 ? 7.039 -8.024 8.086 1.00 78.25 537 THR A C 1
ATOM 4256 O O . THR A 1 537 ? 6.561 -7.046 8.666 1.00 78.25 537 THR A O 1
ATOM 4259 N N . ILE A 1 538 ? 6.308 -8.770 7.244 1.00 79.69 538 ILE A N 1
ATOM 4260 C CA . ILE A 1 538 ? 4.989 -8.392 6.688 1.00 79.69 538 ILE A CA 1
ATOM 4261 C C . ILE A 1 538 ? 3.932 -7.993 7.732 1.00 79.69 538 ILE A C 1
ATOM 4263 O O . ILE A 1 538 ? 3.050 -7.186 7.444 1.00 79.69 538 ILE A O 1
ATOM 4267 N N . LEU A 1 539 ? 4.014 -8.548 8.944 1.00 79.25 539 LEU A N 1
ATOM 4268 C CA . LEU A 1 539 ? 3.097 -8.265 10.048 1.00 79.25 539 LEU A CA 1
ATOM 4269 C C . LEU A 1 539 ? 3.399 -6.920 10.741 1.00 79.25 539 LEU A C 1
ATOM 4271 O O . LEU A 1 539 ? 2.487 -6.228 11.196 1.00 79.25 539 LEU A O 1
ATOM 4275 N N . PHE A 1 540 ? 4.677 -6.539 10.806 1.00 82.06 540 PHE A N 1
ATOM 4276 C CA . PHE A 1 540 ? 5.156 -5.352 11.518 1.00 82.06 540 PHE A CA 1
ATOM 4277 C C . PHE A 1 540 ? 5.344 -4.142 10.603 1.00 82.06 540 PHE A C 1
ATOM 4279 O O . PHE A 1 540 ? 5.099 -3.018 11.036 1.00 82.06 540 PHE A O 1
ATOM 4286 N N . ALA A 1 541 ? 5.797 -4.350 9.366 1.00 80.50 541 ALA A N 1
ATOM 4287 C CA . ALA A 1 541 ? 6.053 -3.291 8.399 1.00 80.50 541 ALA A CA 1
ATOM 4288 C C . ALA A 1 541 ? 4.739 -2.637 7.948 1.00 80.50 541 ALA A C 1
ATOM 4290 O O . ALA A 1 541 ? 3.827 -3.310 7.465 1.00 80.50 541 ALA A O 1
ATOM 4291 N N . LYS A 1 542 ? 4.635 -1.309 8.071 1.00 82.50 542 LYS A N 1
ATOM 4292 C CA . LYS A 1 542 ? 3.444 -0.575 7.634 1.00 82.50 542 LYS A CA 1
ATOM 4293 C C . LYS A 1 542 ? 3.329 -0.633 6.112 1.00 82.50 542 LYS A C 1
ATOM 4295 O O . LYS A 1 542 ? 4.239 -0.224 5.388 1.00 82.50 542 LYS A O 1
ATOM 4300 N N . GLN A 1 543 ? 2.225 -1.184 5.615 1.00 79.44 543 GLN A N 1
ATOM 4301 C CA . GLN A 1 543 ? 1.974 -1.312 4.181 1.00 79.44 543 GLN A CA 1
ATOM 4302 C C . GLN A 1 543 ? 1.510 0.033 3.608 1.00 79.44 543 GLN A C 1
ATOM 4304 O O . GLN A 1 543 ? 0.636 0.667 4.189 1.00 79.44 543 GLN A O 1
ATOM 4309 N N . SER A 1 544 ? 2.052 0.447 2.462 1.00 83.06 544 SER A N 1
ATOM 4310 C CA . SER A 1 544 ? 1.580 1.621 1.725 1.00 83.06 544 SER A CA 1
ATOM 4311 C C . SER A 1 544 ? 0.349 1.309 0.865 1.00 83.06 544 SER A C 1
ATOM 4313 O O . SER A 1 544 ? 0.268 0.262 0.221 1.00 83.06 544 SER A O 1
ATOM 4315 N N . TYR A 1 545 ? -0.613 2.231 0.867 1.00 80.94 545 TYR A N 1
ATOM 4316 C CA . TYR A 1 545 ? -1.851 2.204 0.088 1.00 80.94 545 TYR A CA 1
ATOM 4317 C C . TYR A 1 545 ? -1.905 3.458 -0.781 1.00 80.94 545 TYR A C 1
ATOM 4319 O O . TYR A 1 545 ? -1.699 4.571 -0.293 1.00 80.94 545 TYR A O 1
ATOM 4327 N N . THR A 1 546 ? -2.232 3.283 -2.059 1.00 79.19 546 THR A N 1
ATOM 4328 C CA . THR A 1 546 ? -2.540 4.416 -2.939 1.00 79.19 546 THR A CA 1
ATOM 4329 C C . THR A 1 546 ? -3.932 4.943 -2.593 1.00 79.19 546 THR A C 1
ATOM 4331 O O . THR A 1 546 ? -4.849 4.140 -2.396 1.00 79.19 546 THR A O 1
ATOM 4334 N N . LYS A 1 547 ? -4.109 6.268 -2.509 1.00 75.12 547 LYS A N 1
ATOM 4335 C CA . LYS A 1 547 ? -5.439 6.868 -2.308 1.00 75.12 547 LYS A CA 1
ATOM 4336 C C . LYS A 1 547 ? -6.371 6.539 -3.477 1.00 75.12 547 LYS A C 1
ATOM 4338 O O . LYS A 1 547 ? -5.920 6.264 -4.590 1.00 75.12 547 LYS A O 1
ATOM 4343 N N . ARG A 1 548 ? -7.684 6.576 -3.253 1.00 67.44 548 ARG A N 1
ATOM 4344 C CA . ARG A 1 548 ? -8.650 6.362 -4.337 1.00 67.44 548 ARG A CA 1
ATOM 4345 C C . ARG A 1 548 ? -8.842 7.655 -5.143 1.00 67.44 548 ARG A C 1
ATOM 4347 O O . ARG A 1 548 ? -9.136 8.677 -4.528 1.00 67.44 548 ARG A O 1
ATOM 4354 N N . PRO A 1 549 ? -8.697 7.640 -6.481 1.00 59.59 549 PRO A N 1
ATOM 4355 C CA . PRO A 1 549 ? -8.963 8.816 -7.301 1.00 59.59 549 PRO A CA 1
ATOM 4356 C C . PRO A 1 549 ? -10.467 9.089 -7.410 1.00 59.59 549 PRO A C 1
ATOM 4358 O O . PRO A 1 549 ? -11.239 8.227 -7.840 1.00 59.59 549 PRO A O 1
ATOM 4361 N N . GLU A 1 550 ? -10.872 10.308 -7.063 1.00 54.50 550 GLU A N 1
ATOM 4362 C CA . GLU A 1 550 ? -12.222 10.810 -7.324 1.00 54.50 550 GLU A CA 1
ATOM 4363 C C . GLU A 1 550 ? -12.396 11.197 -8.799 1.00 54.50 550 GLU A C 1
ATOM 4365 O O . GLU A 1 550 ? -11.475 11.712 -9.443 1.00 54.50 550 GLU A O 1
ATOM 4370 N N . CYS A 1 551 ? -13.599 10.961 -9.325 1.00 54.16 551 CYS A N 1
ATOM 4371 C CA . CYS A 1 551 ? -14.011 11.380 -10.660 1.00 54.16 551 CYS A CA 1
ATOM 4372 C C . CYS A 1 551 ? -15.020 12.522 -10.551 1.00 54.16 551 CYS A C 1
ATOM 4374 O O . CYS A 1 551 ? -15.979 12.447 -9.793 1.00 54.16 551 CYS A O 1
ATOM 4376 N N . ASP A 1 552 ? -14.798 13.572 -11.332 1.00 48.97 552 ASP A N 1
ATOM 4377 C CA . ASP A 1 552 ? -15.696 14.711 -11.485 1.00 48.97 552 ASP A CA 1
ATOM 4378 C C . ASP A 1 552 ? -15.478 15.272 -12.899 1.00 48.97 552 ASP A C 1
ATOM 4380 O O . ASP A 1 552 ? -14.366 15.181 -13.433 1.00 48.97 552 ASP A O 1
ATOM 4384 N N . TYR A 1 553 ? -16.505 15.865 -13.504 1.00 47.94 553 TYR A N 1
ATOM 4385 C CA . TYR A 1 553 ? -16.324 16.680 -14.703 1.00 47.94 553 TYR A CA 1
ATOM 4386 C C . TYR A 1 553 ? -15.937 18.091 -14.232 1.00 47.94 553 TYR A C 1
ATOM 4388 O O . TYR A 1 553 ? -16.795 18.804 -13.702 1.00 47.94 553 TYR A O 1
ATOM 4396 N N . PRO A 1 554 ? -14.662 18.519 -14.366 1.00 42.03 554 PRO A N 1
ATOM 4397 C CA . PRO A 1 554 ? -14.207 19.802 -13.819 1.00 42.03 554 PRO A CA 1
ATOM 4398 C C . PRO A 1 554 ? -14.922 20.986 -14.483 1.00 42.03 554 PRO A C 1
ATOM 4400 O O . PRO A 1 554 ? -15.179 22.003 -13.847 1.00 42.03 554 PRO A O 1
ATOM 4403 N N . THR A 1 555 ? -15.289 20.813 -15.751 1.00 44.06 555 THR A N 1
ATOM 4404 C CA . THR A 1 555 ? -16.253 21.620 -16.493 1.00 44.06 555 THR A CA 1
ATOM 4405 C C . THR A 1 555 ? -16.915 20.728 -17.551 1.00 44.06 555 THR A C 1
ATOM 4407 O O . THR A 1 555 ? -16.462 19.604 -17.786 1.00 44.06 555 THR A O 1
ATOM 4410 N N . GLY A 1 556 ? -17.971 21.219 -18.192 1.00 46.62 556 GLY A N 1
ATOM 4411 C CA . GLY A 1 556 ? -18.578 20.615 -19.374 1.00 46.62 556 GLY A CA 1
ATOM 4412 C C . GLY A 1 556 ? -18.874 21.701 -20.402 1.00 46.62 556 GLY A C 1
ATOM 4413 O O . GLY A 1 556 ? -19.134 22.838 -20.017 1.00 46.62 556 GLY A O 1
ATOM 4414 N N . TYR A 1 557 ? -18.818 21.344 -21.682 1.00 44.41 557 TYR A N 1
ATOM 4415 C CA . TYR A 1 557 ? -19.142 22.225 -22.800 1.00 44.41 557 TYR A CA 1
ATOM 4416 C C . TYR A 1 557 ? -20.067 21.468 -23.756 1.00 44.41 557 TYR A C 1
ATOM 4418 O O . TYR A 1 557 ? -19.788 20.303 -24.063 1.00 44.41 557 TYR A O 1
ATOM 4426 N N . VAL A 1 558 ? -21.169 22.077 -24.187 1.00 46.75 558 VAL A N 1
ATOM 4427 C CA . VAL A 1 558 ? -22.074 21.510 -25.195 1.00 46.75 558 VAL A CA 1
ATOM 4428 C C . VAL A 1 558 ? -21.701 22.096 -26.552 1.00 46.75 558 VAL A C 1
ATOM 4430 O O . VAL A 1 558 ? -21.346 23.265 -26.671 1.00 46.75 558 VAL A O 1
ATOM 4433 N N . GLU A 1 559 ? -21.745 21.288 -27.613 1.00 41.81 559 GLU A N 1
ATOM 4434 C CA . GLU A 1 559 ? -21.442 21.822 -28.942 1.00 41.81 559 GLU A CA 1
ATOM 4435 C C . GLU A 1 559 ? -22.422 22.958 -29.305 1.00 41.81 559 GLU A C 1
ATOM 4437 O O . GLU A 1 559 ? -23.630 22.803 -29.103 1.00 41.81 559 GLU A O 1
ATOM 4442 N N . PRO A 1 560 ? -21.957 24.091 -29.863 1.00 52.22 560 PRO A N 1
ATOM 4443 C CA . PRO A 1 560 ? -22.759 25.306 -30.029 1.00 52.22 560 PRO A CA 1
ATOM 4444 C C . PRO A 1 560 ? -23.718 25.235 -31.237 1.00 52.22 560 PRO A C 1
ATOM 4446 O O . PRO A 1 560 ? -23.774 26.123 -32.088 1.00 52.22 560 PRO A O 1
ATOM 4449 N N . TYR A 1 561 ? -24.508 24.163 -31.317 1.00 54.88 561 TYR A N 1
ATOM 4450 C CA . TYR A 1 561 ? -25.484 23.888 -32.372 1.00 54.88 561 TYR A CA 1
ATOM 4451 C C . TYR A 1 561 ? -26.909 23.756 -31.800 1.00 54.88 561 TYR A C 1
ATOM 4453 O O . TYR A 1 561 ? -27.553 22.714 -31.944 1.00 54.88 561 TYR A O 1
ATOM 4461 N N . PRO A 1 562 ? -27.472 24.803 -31.169 1.00 67.94 562 PRO A N 1
ATOM 4462 C CA . PRO A 1 562 ? -28.780 24.708 -30.518 1.00 67.94 562 PRO A CA 1
ATOM 4463 C C . PRO A 1 562 ? -29.933 24.385 -31.480 1.00 67.94 562 PRO A C 1
ATOM 4465 O O . PRO A 1 562 ? -30.922 23.775 -31.075 1.00 67.94 562 PRO A O 1
ATOM 4468 N N . GLU A 1 563 ? -29.806 24.740 -32.762 1.00 65.94 563 GLU A N 1
ATOM 4469 C CA 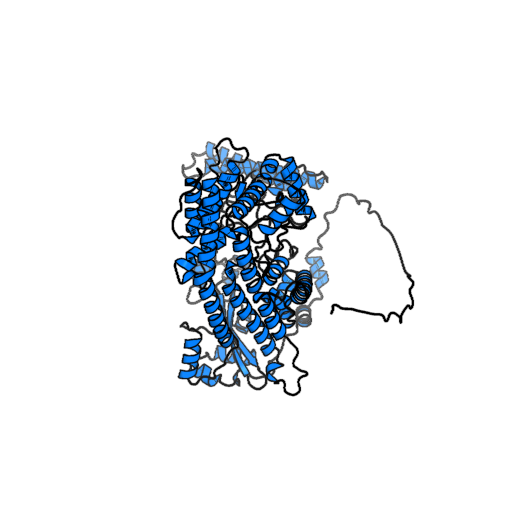. GLU A 1 563 ? -30.777 24.371 -33.800 1.00 65.94 563 GLU A CA 1
ATOM 4470 C C . GLU A 1 563 ? -30.688 22.882 -34.187 1.00 65.94 563 GLU A C 1
ATOM 4472 O O . GLU A 1 563 ? -31.708 22.287 -34.534 1.00 65.94 563 GLU A O 1
ATOM 4477 N N . PHE A 1 564 ? -29.515 22.243 -34.068 1.00 60.06 564 PHE A N 1
ATOM 4478 C CA . PHE A 1 564 ? -29.389 20.788 -34.210 1.00 60.06 564 PHE A CA 1
ATOM 4479 C C . PHE A 1 564 ? -30.122 20.084 -33.065 1.00 60.06 564 PHE A C 1
ATOM 4481 O O . PHE A 1 564 ? -31.000 19.264 -33.324 1.00 60.06 564 PHE A O 1
ATOM 4488 N N . PHE A 1 565 ? -29.865 20.473 -31.813 1.00 61.12 565 PHE A N 1
ATOM 4489 C CA . PHE A 1 565 ? -30.565 19.900 -30.659 1.00 61.12 565 PHE A CA 1
ATOM 4490 C C . PHE A 1 565 ? -32.085 20.137 -30.709 1.00 61.12 565 PHE A C 1
ATOM 4492 O O . PHE A 1 565 ? -32.846 19.215 -30.440 1.00 61.12 565 PHE A O 1
ATOM 4499 N N . SER A 1 566 ? -32.539 21.310 -31.168 1.00 75.62 566 SER A N 1
ATOM 4500 C CA . SER A 1 566 ? -33.959 21.606 -31.444 1.00 75.62 566 SER A CA 1
ATOM 4501 C C . SER A 1 566 ? -34.564 20.728 -32.554 1.00 75.62 566 SER A C 1
ATOM 4503 O O . SER A 1 566 ? -35.727 20.323 -32.480 1.00 75.62 566 SER A O 1
ATOM 4505 N N . ARG A 1 567 ? -33.801 20.396 -33.604 1.00 64.88 567 ARG A N 1
ATOM 4506 C CA . ARG A 1 567 ? -34.248 19.467 -34.660 1.00 64.88 567 ARG A CA 1
ATOM 4507 C C . ARG A 1 567 ? -34.285 18.023 -34.177 1.00 64.88 567 ARG A C 1
ATOM 4509 O O . ARG A 1 567 ? -35.236 17.320 -34.497 1.00 64.88 567 ARG A O 1
ATOM 4516 N N . MET A 1 568 ? -33.316 17.606 -33.368 1.00 61.22 568 MET A N 1
ATOM 4517 C CA . MET A 1 568 ? -33.299 16.277 -32.753 1.00 61.22 568 MET A CA 1
ATOM 4518 C C . MET A 1 568 ? -34.401 16.123 -31.695 1.00 61.22 568 MET A C 1
ATOM 4520 O O . MET A 1 568 ? -35.026 15.068 -31.625 1.00 61.22 568 MET A O 1
ATOM 4524 N N . GLN A 1 569 ? -34.711 17.177 -30.931 1.00 81.25 569 GLN A N 1
ATOM 4525 C CA . GLN A 1 569 ? -35.888 17.233 -30.061 1.00 81.25 569 GLN A CA 1
ATOM 4526 C C . GLN A 1 569 ? -37.169 17.027 -30.884 1.00 81.25 569 GLN A C 1
ATOM 4528 O O . GLN A 1 569 ? -37.938 16.118 -30.584 1.00 81.25 569 GLN A O 1
ATOM 4533 N N . ARG A 1 570 ? -37.359 17.799 -31.965 1.00 72.38 570 ARG A N 1
ATOM 4534 C CA . ARG A 1 570 ? -38.510 17.646 -32.876 1.00 72.38 570 ARG A CA 1
ATOM 4535 C C . ARG A 1 570 ? -38.579 16.270 -33.541 1.00 72.38 570 ARG A C 1
ATOM 4537 O O . ARG A 1 570 ? -39.675 15.785 -33.799 1.00 72.38 570 ARG A O 1
ATOM 4544 N N . LEU A 1 571 ? -37.441 15.625 -33.805 1.00 73.38 571 LEU A N 1
ATOM 4545 C CA . LEU A 1 571 ? -37.391 14.239 -34.274 1.00 73.38 571 LEU A CA 1
ATOM 4546 C C . LEU A 1 571 ? -37.905 13.286 -33.191 1.00 73.38 571 LEU A C 1
ATOM 4548 O O . LEU A 1 571 ? -38.780 12.478 -33.478 1.00 73.38 571 LEU A O 1
ATOM 4552 N N . ALA A 1 572 ? -37.428 13.402 -31.950 1.00 71.50 572 ALA A N 1
ATOM 4553 C CA . ALA A 1 572 ? -37.895 12.576 -30.836 1.00 71.50 572 ALA A CA 1
ATOM 4554 C C . ALA A 1 572 ? -39.399 12.779 -30.553 1.00 71.50 572 ALA A C 1
ATOM 4556 O O . ALA A 1 572 ? -40.132 11.805 -30.386 1.00 71.50 572 ALA A O 1
ATOM 4557 N N . GLU A 1 573 ? -39.884 14.023 -30.582 1.00 81.19 573 GLU A N 1
ATOM 4558 C CA . GLU A 1 573 ? -41.311 14.370 -30.493 1.00 81.19 573 GLU A CA 1
ATOM 4559 C C . GLU A 1 573 ? -42.112 13.812 -31.682 1.00 81.19 573 GLU A C 1
ATOM 4561 O O . GLU A 1 573 ? -43.197 13.263 -31.495 1.00 81.19 573 GLU A O 1
ATOM 4566 N N . GLY A 1 574 ? -41.559 13.878 -32.896 1.00 69.44 574 GLY A N 1
ATOM 4567 C CA . GLY A 1 574 ? -42.135 13.287 -34.103 1.00 69.44 574 GLY A CA 1
ATOM 4568 C C . GLY A 1 574 ? -42.226 11.761 -34.039 1.00 69.44 574 GLY A C 1
ATOM 4569 O O . GLY A 1 574 ? -43.225 11.195 -34.475 1.00 69.44 574 GLY A O 1
ATOM 4570 N N . VAL A 1 575 ? -41.247 11.088 -33.424 1.00 73.06 575 VAL A N 1
ATOM 4571 C CA . VAL A 1 575 ? -41.314 9.647 -33.139 1.00 73.06 575 VAL A CA 1
ATOM 4572 C C . VAL A 1 575 ? -42.372 9.354 -32.070 1.00 73.06 575 VAL A C 1
ATOM 4574 O O . VAL A 1 575 ? -43.139 8.411 -32.238 1.00 73.06 575 VAL A O 1
ATOM 4577 N N . VAL A 1 576 ? -42.509 10.172 -31.016 1.00 79.56 576 VAL A N 1
ATOM 4578 C CA . VAL A 1 576 ? -43.621 10.036 -30.048 1.00 79.56 576 VAL A CA 1
ATOM 4579 C C . VAL A 1 576 ? -44.982 10.186 -30.738 1.00 79.56 576 VAL A C 1
ATOM 4581 O O . VAL A 1 576 ? -45.886 9.396 -30.455 1.00 79.56 576 VAL A O 1
ATOM 4584 N N . ALA A 1 577 ? -45.130 11.152 -31.649 1.00 79.50 577 ALA A N 1
ATOM 4585 C CA . ALA A 1 577 ? -46.350 11.348 -32.429 1.00 79.50 577 ALA A CA 1
ATOM 4586 C C . ALA A 1 577 ? -46.628 10.150 -33.351 1.00 79.50 577 ALA A C 1
ATOM 4588 O O . ALA A 1 577 ? -47.692 9.547 -33.248 1.00 79.50 577 ALA A O 1
ATOM 4589 N N . ALA A 1 578 ? -45.646 9.723 -34.151 1.00 75.38 578 ALA A N 1
ATOM 4590 C CA . ALA A 1 578 ? -45.769 8.578 -35.051 1.00 75.38 578 ALA A CA 1
ATOM 4591 C C . ALA A 1 578 ? -46.094 7.270 -34.308 1.00 75.38 578 ALA A C 1
ATOM 4593 O O . ALA A 1 578 ? -46.944 6.509 -34.759 1.00 75.38 578 ALA A O 1
ATOM 4594 N N . LEU A 1 579 ? -45.483 7.023 -33.143 1.00 75.12 579 LEU A N 1
ATOM 4595 C CA . LEU A 1 579 ? -45.823 5.883 -32.283 1.00 75.12 579 LEU A CA 1
ATOM 4596 C C . LEU A 1 579 ? -47.248 5.987 -31.722 1.00 75.12 579 LEU A C 1
ATOM 4598 O O . LEU A 1 579 ? -47.944 4.982 -31.625 1.00 75.12 579 LEU A O 1
ATOM 4602 N N . THR A 1 580 ? -47.691 7.193 -31.364 1.00 79.50 580 THR A N 1
ATOM 4603 C CA . THR A 1 580 ? -49.048 7.433 -30.847 1.00 79.50 580 THR A CA 1
ATOM 4604 C C . THR A 1 580 ? -50.108 7.244 -31.932 1.00 79.50 580 THR A C 1
ATOM 4606 O O . THR A 1 580 ? -51.163 6.679 -31.656 1.00 79.50 580 THR A O 1
ATOM 4609 N N . ASP A 1 581 ? -49.837 7.676 -33.162 1.00 78.06 581 ASP A N 1
ATOM 4610 C CA . ASP A 1 581 ? -50.754 7.496 -34.287 1.00 78.06 581 ASP A CA 1
ATOM 4611 C C . ASP A 1 581 ? -50.732 6.055 -34.818 1.00 78.06 581 ASP A C 1
ATOM 4613 O O . ASP A 1 581 ? -51.790 5.523 -35.151 1.00 78.06 581 ASP A O 1
ATOM 4617 N N . LEU A 1 582 ? -49.583 5.370 -34.792 1.00 71.12 582 LEU A N 1
ATOM 4618 C CA . LEU A 1 582 ? -49.493 3.939 -35.098 1.00 71.12 582 LEU A CA 1
ATOM 4619 C C . LEU A 1 582 ? -50.330 3.099 -34.119 1.00 71.12 582 LEU A C 1
ATOM 4621 O O . LEU A 1 582 ? -51.138 2.293 -34.564 1.00 71.12 582 LEU A O 1
ATOM 4625 N N . GLU A 1 583 ? -50.215 3.339 -32.808 1.00 71.44 583 GLU A N 1
ATOM 4626 C CA . GLU A 1 583 ? -51.042 2.672 -31.783 1.00 71.44 583 GLU A CA 1
ATOM 4627 C C . GLU A 1 583 ? -52.548 2.958 -31.905 1.00 71.44 583 GLU A C 1
ATOM 4629 O O . GLU A 1 583 ? -53.368 2.148 -31.475 1.00 71.44 583 GLU A O 1
ATOM 4634 N N . ARG A 1 584 ? -52.928 4.122 -32.449 1.00 74.25 584 ARG A N 1
ATOM 4635 C CA . ARG A 1 584 ? -54.330 4.463 -32.746 1.00 74.25 584 ARG A CA 1
ATOM 4636 C C . ARG A 1 584 ? -54.842 3.789 -34.017 1.00 74.25 584 ARG A C 1
ATOM 4638 O O . ARG A 1 584 ? -56.050 3.614 -34.148 1.00 74.25 584 ARG A O 1
ATOM 4645 N N . SER A 1 585 ? -53.942 3.478 -34.948 1.00 70.94 585 SER A N 1
ATOM 4646 C CA . SER A 1 585 ? -54.265 2.927 -36.267 1.00 70.94 585 SER A CA 1
ATOM 4647 C C . SER A 1 585 ? -54.318 1.401 -36.258 1.00 70.94 585 SER A C 1
ATOM 4649 O O . SER A 1 585 ? -55.197 0.824 -36.888 1.00 70.94 585 SER A O 1
ATOM 4651 N N . GLU A 1 586 ? -53.401 0.754 -35.534 1.00 65.38 586 GLU A N 1
ATOM 4652 C CA . GLU A 1 586 ? -53.210 -0.699 -35.517 1.00 65.38 586 GLU A CA 1
ATOM 4653 C C . GLU A 1 586 ? -52.952 -1.205 -34.081 1.00 65.38 586 GLU A C 1
ATOM 4655 O O . GLU A 1 586 ? -52.106 -0.647 -33.371 1.00 65.38 586 GLU A O 1
ATOM 4660 N N . PRO A 1 587 ? -53.624 -2.280 -33.620 1.00 65.06 587 PRO A N 1
ATOM 4661 C CA . PRO A 1 587 ? -53.373 -2.859 -32.304 1.00 65.06 587 PRO A CA 1
ATOM 4662 C C . PRO A 1 587 ? -52.009 -3.568 -32.270 1.00 65.06 587 PRO A C 1
ATOM 4664 O O . PRO A 1 587 ? -51.833 -4.661 -32.810 1.00 65.06 587 PRO A O 1
ATOM 4667 N N . LEU A 1 588 ? -51.030 -2.947 -31.607 1.00 68.19 588 LEU A N 1
ATOM 4668 C CA . LEU A 1 588 ? -49.661 -3.465 -31.543 1.00 68.19 588 LEU A CA 1
ATOM 4669 C C . LEU A 1 588 ? -49.557 -4.782 -30.738 1.00 68.19 588 LEU A C 1
ATOM 4671 O O . LEU A 1 588 ? -50.249 -4.944 -29.728 1.00 68.19 588 LEU A O 1
ATOM 4675 N N . PRO A 1 589 ? -48.666 -5.722 -31.125 1.00 65.25 589 PRO A N 1
ATOM 4676 C CA . PRO A 1 589 ? -48.485 -6.988 -30.411 1.00 65.25 589 PRO A CA 1
ATOM 4677 C C . PRO A 1 589 ? -48.062 -6.792 -28.951 1.00 65.25 589 PRO A C 1
ATOM 4679 O O . PRO A 1 589 ? -47.252 -5.922 -28.651 1.00 65.25 589 PRO A O 1
ATOM 4682 N N . ALA A 1 590 ? -48.491 -7.677 -28.046 1.00 59.38 590 ALA A N 1
ATOM 4683 C CA . ALA A 1 590 ? -48.130 -7.605 -26.621 1.00 59.38 590 ALA A CA 1
ATOM 4684 C C . ALA A 1 590 ? -46.612 -7.723 -26.332 1.00 59.38 590 ALA A C 1
ATOM 4686 O O . ALA A 1 590 ? -46.160 -7.339 -25.258 1.00 59.38 590 ALA A O 1
ATOM 4687 N N . ALA A 1 591 ? -45.826 -8.238 -27.285 1.00 58.31 591 ALA A N 1
ATOM 4688 C CA . ALA A 1 591 ? -44.362 -8.285 -27.223 1.00 58.31 591 ALA A CA 1
ATOM 4689 C C . ALA A 1 591 ? -43.677 -6.985 -27.704 1.00 58.31 591 ALA A C 1
ATOM 4691 O O . ALA A 1 591 ? -42.456 -6.864 -27.616 1.00 58.31 591 ALA A O 1
ATOM 4692 N N . TYR A 1 592 ? -44.433 -6.017 -28.231 1.00 56.59 592 TYR A N 1
ATOM 4693 C CA . TYR A 1 592 ? -43.899 -4.734 -28.672 1.00 56.59 592 TYR A CA 1
ATOM 4694 C C . TYR A 1 592 ? -43.569 -3.843 -27.459 1.00 56.59 592 TYR A C 1
ATOM 4696 O O . TYR A 1 592 ? -44.442 -3.610 -26.620 1.00 56.59 592 TYR A O 1
ATOM 4704 N N . PRO A 1 593 ? -42.360 -3.258 -27.361 1.00 57.78 593 PRO A N 1
ATOM 4705 C CA . PRO A 1 593 ? -41.958 -2.424 -26.225 1.00 57.78 593 PRO A CA 1
ATOM 4706 C C . PRO A 1 593 ? -42.572 -1.004 -26.254 1.00 57.78 593 PRO A C 1
ATOM 4708 O O . PRO A 1 593 ? -42.001 -0.054 -25.722 1.00 57.78 593 PRO A O 1
ATOM 4711 N N . GLY A 1 594 ? -43.755 -0.828 -26.848 1.00 50.88 594 GLY A N 1
ATOM 4712 C CA . GLY A 1 594 ? -44.484 0.446 -26.929 1.00 50.88 594 GLY A CA 1
ATOM 4713 C C . GLY A 1 594 ? -44.695 1.160 -25.584 1.00 50.88 594 GLY A C 1
ATOM 4714 O O . GLY A 1 594 ? -44.482 2.378 -25.524 1.00 50.88 594 GLY A O 1
ATOM 4715 N N . PRO A 1 595 ? -45.006 0.441 -24.480 1.00 55.53 595 PRO A N 1
ATOM 4716 C CA . PRO A 1 595 ? -45.115 1.042 -23.150 1.00 55.53 595 PRO A CA 1
ATOM 4717 C C . PRO A 1 595 ? -43.816 1.673 -22.624 1.00 55.53 595 PRO A C 1
ATOM 4719 O O . PRO A 1 595 ? -43.886 2.580 -21.800 1.00 55.53 595 PRO A O 1
ATOM 4722 N N . SER A 1 596 ? -42.637 1.235 -23.086 1.00 59.97 596 SER A N 1
ATOM 4723 C CA . SER A 1 596 ? -41.335 1.793 -22.682 1.00 59.97 596 SER A CA 1
ATOM 4724 C C . SER A 1 596 ? -40.720 2.732 -23.729 1.00 59.97 596 SER A C 1
ATOM 4726 O O . SER A 1 596 ? -40.007 3.666 -23.353 1.00 59.97 596 SER A O 1
ATOM 4728 N N . ALA A 1 597 ? -41.054 2.568 -25.014 1.00 65.50 597 ALA A N 1
ATOM 4729 C CA . ALA A 1 597 ? -40.561 3.398 -26.113 1.00 65.50 597 ALA A CA 1
ATOM 4730 C C . ALA A 1 597 ? -41.025 4.864 -26.022 1.00 65.50 597 ALA A C 1
ATOM 4732 O O . ALA A 1 597 ? -40.200 5.774 -26.097 1.00 65.50 597 ALA A O 1
ATOM 4733 N N . ARG A 1 598 ? -42.322 5.138 -25.807 1.00 72.81 598 ARG A N 1
ATOM 4734 C CA . ARG A 1 598 ? -42.803 6.534 -25.698 1.00 72.81 598 ARG A CA 1
ATOM 4735 C C . ARG A 1 598 ? -42.232 7.276 -24.481 1.00 72.81 598 ARG A C 1
ATOM 4737 O O . ARG A 1 598 ? -41.802 8.416 -24.659 1.00 72.81 598 ARG A O 1
ATOM 4744 N N . PRO A 1 599 ? -42.168 6.700 -23.263 1.00 75.81 599 PRO A N 1
ATOM 4745 C CA . PRO A 1 599 ? -41.477 7.343 -22.145 1.00 75.81 599 PRO A CA 1
ATOM 4746 C C . PRO A 1 599 ? -39.990 7.597 -22.413 1.00 75.81 599 PRO A C 1
ATOM 4748 O O . PRO A 1 599 ? -39.479 8.622 -21.971 1.00 75.81 599 PRO A O 1
ATOM 4751 N N . TYR A 1 600 ? -39.310 6.701 -23.139 1.00 76.88 600 TYR A N 1
ATOM 4752 C CA . TYR A 1 600 ? -37.924 6.891 -23.578 1.00 76.88 600 TYR A CA 1
ATOM 4753 C C . TYR A 1 600 ? -37.784 8.101 -24.517 1.00 76.88 600 TYR A C 1
ATOM 4755 O O . TYR A 1 600 ? -37.067 9.040 -24.181 1.00 76.88 600 TYR A O 1
ATOM 4763 N N . TRP A 1 601 ? -38.535 8.157 -25.623 1.00 75.44 601 TRP A N 1
ATOM 4764 C CA . TRP A 1 601 ? -38.441 9.272 -26.577 1.00 75.44 601 TRP A CA 1
ATOM 4765 C C . TRP A 1 601 ? -38.831 10.624 -25.953 1.00 75.44 601 TRP A C 1
ATOM 4767 O O . TRP A 1 601 ? -38.212 11.642 -26.252 1.00 75.44 601 TRP A O 1
ATOM 4777 N N . ASN A 1 602 ? -39.771 10.637 -24.999 1.00 81.31 602 ASN A N 1
ATOM 4778 C CA . ASN A 1 602 ? -40.088 11.830 -24.204 1.00 81.31 602 ASN A CA 1
ATOM 4779 C C . ASN A 1 602 ? -38.952 12.262 -23.251 1.00 81.31 602 ASN A C 1
ATOM 4781 O O . ASN A 1 602 ? -38.797 13.458 -22.999 1.00 81.31 602 ASN A O 1
ATOM 4785 N N . ARG A 1 603 ? -38.159 11.328 -22.699 1.00 80.31 603 ARG A N 1
ATOM 4786 C CA . ARG A 1 603 ? -36.941 11.672 -21.938 1.00 80.31 603 ARG A CA 1
ATOM 4787 C C . ARG A 1 603 ? -35.858 12.206 -22.872 1.00 80.31 603 ARG A C 1
ATOM 4789 O O . ARG A 1 603 ? -35.313 13.269 -22.592 1.00 80.31 603 ARG A O 1
ATOM 4796 N N . ALA A 1 604 ? -35.629 11.544 -24.007 1.00 72.62 604 ALA A N 1
ATOM 4797 C CA . ALA A 1 604 ? -34.673 11.985 -25.019 1.00 72.62 604 ALA A CA 1
ATOM 4798 C C . ALA A 1 604 ? -34.970 13.415 -25.507 1.00 72.62 604 ALA A C 1
ATOM 4800 O O . ALA A 1 604 ? -34.073 14.254 -25.495 1.00 72.62 604 ALA A O 1
ATOM 4801 N N . ALA A 1 605 ? -36.231 13.735 -25.825 1.00 79.75 605 ALA A N 1
ATOM 4802 C CA . ALA A 1 605 ? -36.653 15.085 -26.208 1.00 79.75 605 ALA A CA 1
ATOM 4803 C C . ALA A 1 605 ? -36.301 16.146 -25.143 1.00 79.75 605 ALA A C 1
ATOM 4805 O O . ALA A 1 605 ? -35.750 17.191 -25.480 1.00 79.75 605 ALA A O 1
ATOM 4806 N N . LYS A 1 606 ? -36.538 15.863 -23.853 1.00 85.94 606 LYS A N 1
ATOM 4807 C CA . LYS A 1 606 ? -36.203 16.776 -22.740 1.00 85.94 606 LYS A CA 1
ATOM 4808 C C . LYS A 1 606 ? -34.696 16.949 -22.539 1.00 85.94 606 LYS A C 1
ATOM 4810 O O . LYS A 1 606 ? -34.237 18.063 -22.290 1.00 85.94 606 LYS A O 1
ATOM 4815 N N . THR A 1 607 ? -33.920 15.874 -22.662 1.00 79.25 607 THR A N 1
ATOM 4816 C CA . THR A 1 607 ? -32.451 15.932 -22.598 1.00 79.25 607 THR A CA 1
ATOM 4817 C C . THR A 1 607 ? -31.893 16.759 -23.759 1.00 79.25 607 THR A C 1
ATOM 4819 O O . THR A 1 607 ? -31.059 17.635 -23.541 1.00 79.25 607 THR A O 1
ATOM 4822 N N . LEU A 1 608 ? -32.410 16.558 -24.975 1.00 76.38 608 LEU A N 1
ATOM 4823 C CA . LEU A 1 608 ? -32.042 17.332 -26.165 1.00 76.38 608 LEU A CA 1
ATOM 4824 C C . LEU A 1 608 ? -32.442 18.810 -26.037 1.00 76.38 608 LEU A C 1
ATOM 4826 O O . LEU A 1 608 ? -31.640 19.678 -26.370 1.00 76.38 608 LEU A O 1
ATOM 4830 N N . GLN A 1 609 ? -33.616 19.112 -25.475 1.00 88.94 609 GLN A N 1
ATOM 4831 C CA . GLN A 1 609 ? -34.017 20.484 -25.151 1.00 88.94 609 GLN A CA 1
ATOM 4832 C C . GLN A 1 609 ? -33.003 21.151 -24.208 1.00 88.94 609 GLN A C 1
ATOM 4834 O O . GLN A 1 609 ? -32.504 22.233 -24.512 1.00 88.94 609 GLN A O 1
ATOM 4839 N N . LYS A 1 610 ? -32.643 20.486 -23.100 1.00 85.25 610 LYS A N 1
ATOM 4840 C CA . LYS A 1 610 ? -31.680 21.006 -22.115 1.00 85.25 610 LYS A CA 1
ATOM 4841 C C . LYS A 1 610 ? -30.290 21.222 -22.722 1.00 85.25 610 LYS A C 1
ATOM 4843 O O . LYS A 1 610 ? -29.675 22.245 -22.440 1.00 85.25 610 LYS A O 1
ATOM 4848 N N . LEU A 1 611 ? -29.817 20.322 -23.587 1.00 69.94 611 LEU A N 1
ATOM 4849 C CA . LEU A 1 611 ? -28.572 20.511 -24.346 1.00 69.94 611 LEU A CA 1
ATOM 4850 C C . LEU A 1 611 ? -28.665 21.716 -25.299 1.00 69.94 611 LEU A C 1
ATOM 4852 O O . LEU A 1 611 ? -27.752 22.536 -25.342 1.00 69.94 611 LEU A O 1
ATOM 4856 N N . GLY A 1 612 ? -29.793 21.892 -25.994 1.00 72.75 612 GLY A N 1
ATOM 4857 C CA . GLY A 1 612 ? -30.045 23.068 -26.831 1.00 72.75 612 GLY A CA 1
ATOM 4858 C C . GLY A 1 612 ? -30.139 24.386 -26.050 1.00 72.75 612 GLY A C 1
ATOM 4859 O O . GLY A 1 612 ? -29.777 25.435 -26.580 1.00 72.75 612 GLY A O 1
ATOM 4860 N N . ASP A 1 613 ? -30.599 24.352 -24.798 1.00 86.25 613 ASP A N 1
ATOM 4861 C CA . ASP A 1 613 ? -30.619 25.514 -23.903 1.00 86.25 613 ASP A CA 1
ATOM 4862 C C . ASP A 1 613 ? -29.209 25.881 -23.413 1.00 86.25 613 ASP A C 1
ATOM 4864 O O . ASP A 1 613 ? -28.863 27.062 -23.401 1.00 86.25 613 ASP A O 1
ATOM 4868 N N . LEU A 1 614 ? -28.380 24.886 -23.073 1.00 70.75 614 LEU A N 1
ATOM 4869 C CA . LEU A 1 614 ? -26.973 25.078 -22.693 1.00 70.75 614 LEU A CA 1
ATOM 4870 C C . LEU A 1 614 ? -26.151 25.647 -23.859 1.00 70.75 614 LEU A C 1
ATOM 4872 O O . LEU A 1 614 ? -25.530 26.695 -23.697 1.00 70.75 614 LEU A O 1
ATOM 4876 N N . ALA A 1 615 ? -26.288 25.071 -25.057 1.00 59.50 615 ALA A N 1
ATOM 4877 C CA . ALA A 1 615 ? -25.641 25.570 -26.271 1.00 59.50 615 ALA A CA 1
ATOM 4878 C C . ALA A 1 615 ? -26.040 27.022 -26.618 1.00 59.50 615 ALA A C 1
ATOM 4880 O O . ALA A 1 615 ? -25.250 27.763 -27.203 1.00 59.50 615 ALA A O 1
ATOM 4881 N N . ARG A 1 616 ? -27.256 27.469 -26.250 1.00 82.44 616 ARG A N 1
ATOM 4882 C CA . ARG A 1 616 ? -27.665 28.885 -26.380 1.00 82.44 616 ARG A CA 1
ATOM 4883 C C . ARG A 1 616 ? -27.033 29.793 -25.326 1.00 82.44 616 ARG A C 1
ATOM 4885 O O . ARG A 1 616 ? -26.819 30.958 -25.637 1.00 82.44 616 ARG A O 1
ATOM 4892 N N . LYS A 1 617 ? -26.755 29.299 -24.117 1.00 71.12 617 LYS A N 1
ATOM 4893 C CA . LYS A 1 617 ? -26.041 30.057 -23.076 1.00 71.12 617 LYS A CA 1
ATOM 4894 C C . LYS A 1 617 ? -24.571 30.240 -23.441 1.00 71.12 617 LYS A C 1
ATOM 4896 O O . LYS A 1 617 ? -24.079 31.363 -23.408 1.00 71.12 617 LYS A O 1
ATOM 4901 N N . GLU A 1 618 ? -23.916 29.174 -23.899 1.00 57.22 618 GLU A N 1
ATOM 4902 C CA . GLU A 1 618 ? -22.518 29.203 -24.356 1.00 57.22 618 GLU A CA 1
ATOM 4903 C C . GLU A 1 618 ? -22.311 30.178 -25.516 1.00 57.22 618 GLU A C 1
ATOM 4905 O O . GLU A 1 618 ? -21.396 30.995 -25.469 1.00 57.22 618 GLU A O 1
ATOM 4910 N N . LEU A 1 619 ? -23.207 30.168 -26.510 1.00 48.97 619 LEU A N 1
ATOM 4911 C CA . LEU A 1 619 ? -23.187 31.126 -27.623 1.00 48.97 619 LEU A CA 1
ATOM 4912 C C . LEU A 1 619 ? -23.424 32.589 -27.215 1.00 48.97 619 LEU A C 1
ATOM 4914 O O . LEU A 1 619 ? -23.165 33.480 -28.012 1.00 48.97 619 LEU A O 1
ATOM 4918 N N . ARG A 1 620 ? -23.929 32.855 -26.007 1.00 75.00 620 ARG A N 1
ATOM 4919 C CA . ARG A 1 620 ? -24.138 34.214 -25.479 1.00 75.00 620 ARG A CA 1
ATOM 4920 C C . ARG A 1 620 ? -23.103 34.619 -24.428 1.00 75.00 620 ARG A C 1
ATOM 4922 O O . ARG A 1 620 ? -23.213 35.708 -23.874 1.00 75.00 620 ARG A O 1
ATOM 4929 N N . GLY A 1 621 ? -22.160 33.735 -24.092 1.00 53.56 621 GLY A N 1
ATOM 4930 C CA . GLY A 1 621 ? -21.268 33.923 -22.946 1.00 53.56 621 GLY A CA 1
ATOM 4931 C C . GLY A 1 621 ? -21.996 33.982 -21.593 1.00 53.56 621 GLY A C 1
ATOM 4932 O O . GLY A 1 621 ? -21.441 34.502 -20.629 1.00 53.56 621 GLY A O 1
ATOM 4933 N N . GLU A 1 622 ? -23.235 33.482 -21.503 1.00 75.75 622 GLU A N 1
ATOM 4934 C CA . GLU A 1 622 ? -23.976 33.423 -20.239 1.00 75.75 622 GLU A CA 1
ATOM 4935 C C . GLU A 1 622 ? -23.344 32.364 -19.323 1.00 75.75 622 GLU A C 1
ATOM 4937 O O . GLU A 1 622 ? -23.211 31.201 -19.711 1.00 75.75 622 GLU A O 1
ATOM 4942 N N . GLU A 1 623 ? -22.996 32.737 -18.086 1.00 67.00 623 GLU A N 1
ATOM 4943 C CA . GLU A 1 623 ? -22.530 31.756 -17.106 1.00 67.00 623 GLU A CA 1
ATOM 4944 C C . GLU A 1 623 ? -23.595 30.680 -16.858 1.00 67.00 623 GLU A C 1
ATOM 4946 O O . GLU A 1 623 ? -24.772 30.954 -16.605 1.00 67.00 623 GLU A O 1
ATOM 4951 N N . PHE A 1 624 ? -23.156 29.425 -16.864 1.00 70.06 624 PHE A N 1
ATOM 4952 C CA . PHE A 1 624 ? -23.972 28.308 -16.413 1.00 70.06 624 PHE A CA 1
ATOM 4953 C C . PHE A 1 624 ? -24.403 28.488 -14.955 1.00 70.06 624 PHE A C 1
ATOM 4955 O O . PHE A 1 624 ? -23.621 28.903 -14.099 1.00 70.06 624 PHE A O 1
ATOM 4962 N N . THR A 1 625 ? -25.649 28.127 -14.654 1.00 83.62 625 THR A N 1
ATOM 4963 C CA . THR A 1 625 ? -26.134 28.026 -13.274 1.00 83.62 625 THR A CA 1
ATOM 4964 C C . THR A 1 625 ? -25.600 26.756 -12.605 1.00 83.62 625 THR A C 1
ATOM 4966 O O . THR A 1 625 ? -25.047 25.866 -13.256 1.00 83.62 625 THR A O 1
ATOM 4969 N N . ASP A 1 626 ? -25.801 26.612 -11.295 1.00 76.88 626 ASP A N 1
ATOM 4970 C CA . ASP A 1 626 ? -25.440 25.368 -10.601 1.00 76.88 626 ASP A CA 1
ATOM 4971 C C . ASP A 1 626 ? -26.269 24.161 -11.070 1.00 76.88 626 ASP A C 1
ATOM 4973 O O . ASP A 1 626 ? -25.758 23.041 -11.090 1.00 76.88 626 ASP A O 1
ATOM 4977 N N . ASP A 1 627 ? -27.498 24.378 -11.550 1.00 80.44 627 ASP A N 1
ATOM 4978 C CA . ASP A 1 627 ? -28.313 23.336 -12.187 1.00 80.44 627 ASP A CA 1
ATOM 4979 C C . ASP A 1 627 ? -27.778 22.935 -13.570 1.00 80.44 627 ASP A C 1
ATOM 4981 O O . ASP A 1 627 ? -27.848 21.763 -13.945 1.00 80.44 627 ASP A O 1
ATOM 4985 N N . ASP A 1 628 ? -27.234 23.887 -14.334 1.00 72.56 628 ASP A N 1
ATOM 4986 C CA . ASP A 1 628 ? -26.570 23.631 -15.617 1.00 72.56 628 ASP A CA 1
ATOM 4987 C C . ASP A 1 628 ? -25.268 22.835 -15.405 1.00 72.56 628 ASP A C 1
ATOM 4989 O O . ASP A 1 628 ? -25.095 21.758 -15.984 1.00 72.56 628 ASP A O 1
ATOM 4993 N N . ARG A 1 629 ? -24.400 23.299 -14.491 1.00 68.56 629 ARG A N 1
ATOM 4994 C CA . ARG A 1 629 ? -23.182 22.583 -14.067 1.00 68.56 629 ARG A CA 1
ATOM 4995 C C . ARG A 1 629 ? -23.510 21.193 -13.523 1.00 68.56 629 ARG A C 1
ATOM 4997 O O . ARG A 1 629 ? -22.866 20.212 -13.888 1.00 68.56 629 ARG A O 1
ATOM 5004 N N . GLY A 1 630 ? -24.535 21.089 -12.679 1.00 73.12 630 GLY A N 1
ATOM 5005 C CA . GLY A 1 630 ? -24.995 19.831 -12.101 1.00 73.12 630 GLY A CA 1
ATOM 5006 C C . GLY A 1 630 ? -25.553 18.860 -13.143 1.00 73.12 630 GLY A C 1
ATOM 5007 O O . GLY A 1 630 ? -25.332 17.658 -13.025 1.00 73.12 630 GLY A O 1
ATOM 5008 N N . PHE A 1 631 ? -26.246 19.349 -14.176 1.00 78.56 631 PHE A N 1
ATOM 5009 C CA . PHE A 1 631 ? -26.696 18.523 -15.299 1.00 78.56 631 PHE A CA 1
ATOM 5010 C C . PHE A 1 631 ? -25.510 17.954 -16.090 1.00 78.56 631 PHE A C 1
ATOM 5012 O O . PHE A 1 631 ? -25.464 16.746 -16.325 1.00 78.56 631 PHE A O 1
ATOM 5019 N N . LEU A 1 632 ? -24.519 18.784 -16.429 1.00 61.84 632 LEU A N 1
ATOM 5020 C CA . LEU A 1 632 ? -23.324 18.356 -17.168 1.00 61.84 632 LEU A CA 1
ATOM 5021 C C . LEU A 1 632 ? -22.477 17.346 -16.382 1.00 61.84 632 LEU A C 1
ATOM 5023 O O . LEU A 1 632 ? -22.050 16.333 -16.939 1.00 61.84 632 LEU A O 1
ATOM 5027 N N . LYS A 1 633 ? -22.317 17.546 -15.068 1.00 66.00 633 LYS A N 1
ATOM 5028 C CA . LYS A 1 633 ? -21.627 16.583 -14.195 1.00 66.00 633 LYS A CA 1
ATOM 5029 C C . LYS A 1 633 ? -22.300 15.207 -14.147 1.00 66.00 633 LYS A C 1
ATOM 5031 O O . LYS A 1 633 ? -21.619 14.218 -13.910 1.00 66.00 633 LYS A O 1
ATOM 5036 N N . ARG A 1 634 ? -23.607 15.114 -14.427 1.00 70.44 634 ARG A N 1
ATOM 5037 C CA . ARG A 1 634 ? -24.375 13.855 -14.397 1.00 70.44 634 ARG A CA 1
ATOM 5038 C C . ARG A 1 634 ? -24.503 13.148 -15.753 1.00 70.44 634 ARG A C 1
ATOM 5040 O O . ARG A 1 634 ? -25.453 12.393 -15.961 1.00 70.44 634 ARG A O 1
ATOM 5047 N N . THR A 1 635 ? -23.569 13.392 -16.677 1.00 60.44 635 THR A N 1
ATOM 5048 C CA . THR A 1 635 ? -23.598 12.808 -18.032 1.00 60.44 635 THR A CA 1
ATOM 5049 C C . THR A 1 635 ? -23.585 11.278 -17.999 1.00 60.44 635 THR A C 1
ATOM 5051 O O . THR A 1 635 ? -24.498 10.654 -18.533 1.00 60.44 635 THR A O 1
ATOM 5054 N N . ILE A 1 636 ? -22.606 10.667 -17.321 1.00 56.47 636 ILE A N 1
ATOM 5055 C CA . ILE A 1 636 ? -22.454 9.200 -17.240 1.00 56.47 636 ILE A CA 1
ATOM 5056 C C . ILE A 1 636 ? -22.954 8.612 -15.905 1.00 56.47 636 ILE A C 1
ATOM 5058 O O . ILE A 1 636 ? -23.380 7.459 -15.870 1.00 56.47 636 ILE A O 1
ATOM 5062 N N . GLU A 1 637 ? -23.009 9.396 -14.823 1.00 60.50 637 GLU A N 1
ATOM 5063 C CA . GLU A 1 637 ? -23.373 8.905 -13.484 1.00 60.50 637 GLU A CA 1
ATOM 5064 C C . GLU A 1 637 ? -24.180 9.946 -12.681 1.00 60.50 637 GLU A C 1
ATOM 5066 O O . GLU A 1 637 ? -23.870 11.136 -12.707 1.00 60.50 637 GLU A O 1
ATOM 5071 N N . ILE A 1 638 ? -25.233 9.531 -11.965 1.00 54.44 638 ILE A N 1
ATOM 5072 C CA . ILE A 1 638 ? -25.969 10.398 -11.028 1.00 54.44 638 ILE A CA 1
ATOM 5073 C C . ILE A 1 638 ? -25.408 10.196 -9.619 1.00 54.44 638 ILE A C 1
ATOM 5075 O O . ILE A 1 638 ? -25.765 9.239 -8.939 1.00 54.44 638 ILE A O 1
ATOM 5079 N N . HIS A 1 639 ? -24.619 11.159 -9.142 1.00 54.56 639 HIS A N 1
ATOM 5080 C CA . HIS A 1 639 ? -24.230 11.238 -7.732 1.00 54.56 639 HIS A CA 1
ATOM 5081 C C . HIS A 1 639 ? -25.473 11.470 -6.853 1.00 54.56 639 HIS A C 1
ATOM 5083 O O . HIS A 1 639 ? -26.002 12.587 -6.778 1.00 54.56 639 HIS A O 1
ATOM 5089 N N . ARG A 1 640 ? -25.966 10.429 -6.172 1.00 45.69 640 ARG A N 1
ATOM 5090 C CA . ARG A 1 640 ? -26.943 10.586 -5.083 1.00 45.69 640 ARG A CA 1
ATOM 5091 C C . ARG A 1 640 ? -26.217 10.930 -3.787 1.00 45.69 640 ARG A C 1
ATOM 5093 O O . ARG A 1 640 ? -25.172 10.365 -3.487 1.00 45.69 640 ARG A O 1
ATOM 5100 N N . ARG A 1 641 ? -26.804 11.803 -2.958 1.00 37.66 641 ARG A N 1
ATOM 5101 C CA . ARG A 1 641 ? -26.299 12.047 -1.594 1.00 37.66 641 ARG A CA 1
ATOM 5102 C C . ARG A 1 641 ? -26.254 10.728 -0.811 1.00 37.66 641 ARG A C 1
ATOM 5104 O O . ARG A 1 641 ? -27.307 10.190 -0.484 1.00 37.66 641 ARG A O 1
ATOM 5111 N N . GLY A 1 642 ? -25.049 10.266 -0.480 1.00 42.47 642 GLY A N 1
ATOM 5112 C CA . GLY A 1 642 ? -24.810 9.023 0.264 1.00 42.47 642 GLY A CA 1
ATOM 5113 C C . GLY A 1 642 ? -24.360 7.834 -0.592 1.00 42.47 642 GLY A C 1
ATOM 5114 O O . GLY A 1 642 ? -23.998 6.808 -0.022 1.00 42.47 642 GLY A O 1
ATOM 5115 N N . GLU A 1 643 ? -24.340 7.969 -1.920 1.00 44.81 643 GLU A N 1
ATOM 5116 C CA . GLU A 1 643 ? -23.593 7.083 -2.821 1.00 44.81 643 GLU A CA 1
ATOM 5117 C C . GLU A 1 643 ? -22.201 7.698 -3.115 1.00 44.81 643 GLU A C 1
ATOM 5119 O O . GLU A 1 643 ? -22.004 8.887 -2.850 1.00 44.81 643 GLU A O 1
ATOM 5124 N N . PRO A 1 644 ? -21.203 6.909 -3.557 1.00 45.62 644 PRO A N 1
ATOM 5125 C CA . PRO A 1 644 ? -19.805 7.220 -3.256 1.00 45.62 644 PRO A CA 1
ATOM 5126 C C . PRO A 1 644 ? -18.899 7.503 -4.471 1.00 45.62 644 PRO A C 1
ATOM 5128 O O . PRO A 1 644 ? -18.846 6.736 -5.431 1.00 45.62 644 PRO A O 1
ATOM 5131 N N . ASP A 1 645 ? -18.099 8.567 -4.372 1.00 50.59 645 ASP A N 1
ATOM 5132 C CA . ASP A 1 645 ? -17.321 9.144 -5.477 1.00 50.59 645 ASP A CA 1
ATOM 5133 C C . ASP A 1 645 ? -16.002 8.402 -5.779 1.00 50.59 645 ASP A C 1
ATOM 5135 O O . ASP A 1 645 ? -15.052 8.451 -4.996 1.00 50.59 645 ASP A O 1
ATOM 5139 N N . GLY A 1 646 ? -15.872 7.749 -6.942 1.00 48.50 646 GLY A N 1
ATOM 5140 C CA . GLY A 1 646 ? -14.582 7.157 -7.318 1.00 48.50 646 GLY A CA 1
ATOM 5141 C C . GLY A 1 646 ? -14.469 6.608 -8.737 1.00 48.50 646 GLY A C 1
ATOM 5142 O O . GLY A 1 646 ? -15.235 5.737 -9.142 1.00 48.50 646 GLY A O 1
ATOM 5143 N N . CYS A 1 647 ? -13.419 7.020 -9.453 1.00 49.75 647 CYS A N 1
ATOM 5144 C CA . CYS A 1 647 ? -13.110 6.501 -10.784 1.00 49.75 647 CYS A CA 1
ATOM 5145 C C . CYS A 1 647 ? -12.863 4.980 -10.762 1.00 49.75 647 CYS A C 1
ATOM 5147 O O . CYS A 1 647 ? -12.014 4.498 -10.010 1.00 49.75 647 CYS A O 1
ATOM 5149 N N . GLY A 1 648 ? -13.519 4.232 -11.653 1.00 50.53 648 GLY A N 1
ATOM 5150 C CA . GLY A 1 648 ? -13.119 2.857 -11.985 1.00 50.53 648 GLY A CA 1
ATOM 5151 C C . GLY A 1 648 ? -13.459 1.781 -10.948 1.00 50.53 648 GLY A C 1
ATOM 5152 O O . GLY A 1 648 ? -12.817 0.731 -10.929 1.00 50.53 648 GLY A O 1
ATOM 5153 N N . GLY A 1 649 ? -14.469 1.998 -10.100 1.00 42.41 649 GLY A N 1
ATOM 5154 C CA . GLY A 1 649 ? -15.084 0.879 -9.383 1.00 42.41 649 GLY A CA 1
ATOM 5155 C C . GLY A 1 649 ? -15.684 -0.126 -10.374 1.00 42.41 649 GLY A C 1
ATOM 5156 O O . GLY A 1 649 ? -16.246 0.273 -11.392 1.00 42.41 649 GLY A O 1
ATOM 5157 N N . ARG A 1 650 ? -15.618 -1.434 -10.077 1.00 42.31 650 ARG A N 1
ATOM 5158 C CA . ARG A 1 650 ? -16.522 -2.386 -10.742 1.00 42.31 650 ARG A CA 1
ATOM 5159 C C . ARG A 1 650 ? -17.943 -1.930 -10.436 1.00 42.31 650 ARG A C 1
ATOM 5161 O O . ARG A 1 650 ? -18.347 -2.003 -9.275 1.00 42.31 650 ARG A O 1
ATOM 5168 N N . LEU A 1 651 ? -18.677 -1.506 -11.463 1.00 42.81 651 LEU A N 1
ATOM 5169 C CA . LEU A 1 651 ? -20.118 -1.300 -11.386 1.00 42.81 651 LEU A CA 1
ATOM 5170 C C . LEU A 1 651 ? -20.724 -2.581 -10.807 1.00 42.81 651 LEU A C 1
ATOM 5172 O O . LEU A 1 651 ? -20.719 -3.629 -11.454 1.00 42.81 651 LEU A O 1
ATOM 5176 N N . ARG A 1 652 ? -21.207 -2.526 -9.562 1.00 43.72 652 ARG A N 1
ATOM 5177 C CA . ARG A 1 652 ? -22.053 -3.595 -9.039 1.00 43.72 652 ARG A CA 1
ATOM 5178 C C . ARG A 1 652 ? -23.371 -3.483 -9.802 1.00 43.72 652 ARG A C 1
ATOM 5180 O O . ARG A 1 652 ? -24.226 -2.697 -9.411 1.00 43.72 652 ARG A O 1
ATOM 5187 N N . ASN A 1 653 ? -23.485 -4.277 -10.872 1.00 44.75 653 ASN A N 1
ATOM 5188 C CA . ASN A 1 653 ? -24.624 -4.415 -11.789 1.00 44.75 653 ASN A CA 1
ATOM 5189 C C . ASN A 1 653 ? -24.623 -3.510 -13.043 1.00 44.75 653 ASN A C 1
ATOM 5191 O O . ASN A 1 653 ? -25.690 -3.040 -13.405 1.00 44.75 653 ASN A O 1
ATOM 5195 N N . ASP A 1 654 ? -23.486 -3.297 -13.721 1.00 50.41 654 ASP A N 1
ATOM 5196 C CA . ASP A 1 654 ? -23.370 -2.943 -15.164 1.00 50.41 654 ASP A CA 1
ATOM 5197 C C . ASP A 1 654 ? -24.187 -1.743 -15.720 1.00 50.41 654 ASP A C 1
ATOM 5199 O O . ASP A 1 654 ? -24.257 -1.536 -16.937 1.00 50.41 654 ASP A O 1
ATOM 5203 N N . ILE A 1 655 ? -24.790 -0.939 -14.842 1.00 51.47 655 ILE A N 1
ATOM 5204 C CA . ILE A 1 655 ? -25.728 0.143 -15.145 1.00 51.47 655 ILE A CA 1
ATOM 5205 C C . ILE A 1 655 ? -25.049 1.474 -14.825 1.00 51.47 655 ILE A C 1
ATOM 5207 O O . ILE A 1 655 ? -24.888 1.841 -13.661 1.00 51.47 655 ILE A O 1
ATOM 5211 N N . PHE A 1 656 ? -24.692 2.217 -15.869 1.00 54.38 656 PHE A N 1
ATOM 5212 C CA . PHE A 1 656 ? -24.432 3.649 -15.753 1.00 54.38 656 PHE A CA 1
ATOM 5213 C C . PHE A 1 656 ? -25.744 4.369 -15.420 1.00 54.38 656 PHE A C 1
ATOM 5215 O O . PHE A 1 656 ? -26.782 4.060 -16.001 1.00 54.38 656 PHE A O 1
ATOM 5222 N N . THR A 1 657 ? -25.714 5.307 -14.472 1.00 57.66 657 THR A N 1
ATOM 5223 C CA . THR A 1 657 ? -26.927 5.962 -13.944 1.00 57.66 657 THR A CA 1
ATOM 5224 C C . THR A 1 657 ? -27.152 7.376 -14.480 1.00 57.66 657 THR A C 1
ATOM 5226 O O . THR A 1 657 ? -28.183 7.968 -14.178 1.00 57.66 657 THR A O 1
ATOM 5229 N N . GLY A 1 658 ? -26.202 7.932 -15.241 1.00 62.03 658 GLY A N 1
ATOM 5230 C CA . GLY A 1 658 ? -26.273 9.274 -15.828 1.00 62.03 658 GLY A CA 1
ATOM 5231 C C . GLY A 1 658 ? -27.275 9.411 -16.968 1.00 62.03 658 GLY A C 1
ATOM 5232 O O . GLY A 1 658 ? -27.699 8.428 -17.576 1.00 62.03 658 GLY A O 1
ATOM 5233 N N . TRP A 1 659 ? -27.606 10.658 -17.315 1.00 69.06 659 TRP A N 1
ATOM 5234 C CA . TRP A 1 659 ? -28.628 10.951 -18.330 1.00 69.06 659 TRP A CA 1
ATOM 5235 C C . TRP A 1 659 ? -28.268 10.455 -19.738 1.00 69.06 659 TRP A C 1
ATOM 5237 O O . TRP A 1 659 ? -29.151 10.354 -20.587 1.00 69.06 659 TRP A O 1
ATOM 5247 N N . TYR A 1 660 ? -27.000 10.131 -20.012 1.00 55.72 660 TYR A N 1
ATOM 5248 C CA . TYR A 1 660 ? -26.595 9.518 -21.277 1.00 55.72 660 TYR A CA 1
ATOM 5249 C C . TYR A 1 660 ? -27.045 8.052 -21.388 1.00 55.72 660 TYR A C 1
ATOM 5251 O O . TYR A 1 660 ? -27.432 7.613 -22.468 1.00 55.72 660 TYR A O 1
ATOM 5259 N N . ALA A 1 661 ? -27.079 7.299 -20.281 1.00 57.94 661 ALA A N 1
ATOM 5260 C CA . ALA A 1 661 ? -27.598 5.928 -20.278 1.00 57.94 661 ALA A CA 1
ATOM 5261 C C . ALA A 1 661 ? -29.113 5.891 -20.562 1.00 57.94 661 ALA A C 1
ATOM 5263 O O . ALA A 1 661 ? -29.598 4.988 -21.243 1.00 57.94 661 ALA A O 1
ATOM 5264 N N . ASP A 1 662 ? -29.844 6.929 -20.139 1.00 59.91 662 ASP A N 1
ATOM 5265 C CA . ASP A 1 662 ? -31.254 7.159 -20.488 1.00 59.91 662 ASP A CA 1
ATOM 5266 C C . ASP A 1 662 ? -31.495 7.405 -21.994 1.00 59.91 662 ASP A C 1
ATOM 5268 O O . ASP A 1 662 ? -32.645 7.333 -22.436 1.00 59.91 662 ASP A O 1
ATOM 5272 N N . LEU A 1 663 ? -30.447 7.679 -22.787 1.00 55.34 663 LEU A N 1
ATOM 5273 C CA . LEU A 1 663 ? -30.510 7.816 -24.249 1.00 55.34 663 LEU A CA 1
ATOM 5274 C C . LEU A 1 663 ? -30.290 6.488 -25.000 1.00 55.34 663 LEU A C 1
ATOM 5276 O O . LEU A 1 663 ? -30.357 6.481 -26.228 1.00 55.34 663 LEU A O 1
ATOM 5280 N N . LEU A 1 664 ? -30.117 5.358 -24.305 1.00 55.94 664 LEU A N 1
ATOM 5281 C CA . LEU A 1 664 ? -29.975 4.028 -24.912 1.00 55.94 664 LEU A CA 1
ATOM 5282 C C . LEU A 1 664 ? -31.254 3.183 -24.757 1.00 55.94 664 LEU A C 1
ATOM 5284 O O . LEU A 1 664 ? -31.891 3.175 -23.702 1.00 55.94 664 LEU A O 1
ATOM 5288 N N . PHE A 1 665 ? -31.628 2.448 -25.809 1.00 48.38 665 PHE A N 1
ATOM 5289 C CA . PHE A 1 665 ? -32.842 1.625 -25.847 1.00 48.38 665 PHE A CA 1
ATOM 5290 C C . PHE A 1 665 ? -32.554 0.214 -26.400 1.00 48.38 665 PHE A C 1
ATOM 5292 O O . PHE A 1 665 ? -32.051 0.114 -27.518 1.00 48.38 665 PHE A O 1
ATOM 5299 N N . PRO A 1 666 ? -32.914 -0.875 -25.686 1.00 52.34 666 PRO A N 1
ATOM 5300 C CA . PRO A 1 666 ? -33.436 -0.907 -24.318 1.00 52.34 666 PRO A CA 1
ATOM 5301 C C . PRO A 1 666 ? -32.358 -0.563 -23.277 1.00 52.34 666 PRO A C 1
ATOM 5303 O O . PRO A 1 666 ? -31.163 -0.746 -23.498 1.00 52.34 666 PRO A O 1
ATOM 5306 N N . HIS A 1 667 ? -32.787 -0.089 -22.109 1.00 50.16 667 HIS A N 1
ATOM 5307 C CA . HIS A 1 667 ? -31.879 0.269 -21.022 1.00 50.16 667 HIS A CA 1
ATOM 5308 C C . HIS A 1 667 ? -31.249 -0.988 -20.382 1.00 50.16 667 HIS A C 1
ATOM 5310 O O . HIS A 1 667 ? -31.948 -1.778 -19.750 1.00 50.16 667 HIS A O 1
ATOM 5316 N N . ALA A 1 668 ? -29.920 -1.101 -20.501 1.00 50.09 668 ALA A N 1
ATOM 5317 C CA . ALA A 1 668 ? -29.018 -2.069 -19.857 1.00 50.09 668 ALA A CA 1
ATOM 5318 C C . ALA A 1 668 ? -29.107 -3.560 -20.274 1.00 50.09 668 ALA A C 1
ATOM 5320 O O . ALA A 1 668 ? -29.737 -4.375 -19.606 1.00 50.09 668 ALA A O 1
ATOM 5321 N N . SER A 1 669 ? -28.337 -3.951 -21.303 1.00 42.69 669 SER A N 1
ATOM 5322 C CA . SER A 1 669 ? -27.483 -5.167 -21.295 1.00 42.69 669 SER A CA 1
ATOM 5323 C C . SER A 1 669 ? -26.586 -5.237 -22.549 1.00 42.69 669 SER A C 1
ATOM 5325 O O . SER A 1 669 ? -27.070 -5.006 -23.649 1.00 42.69 669 SER A O 1
ATOM 5327 N N . GLY A 1 670 ? -25.289 -5.567 -22.404 1.00 46.47 670 GLY A N 1
ATOM 5328 C CA . GLY A 1 670 ? -24.448 -6.017 -23.538 1.00 46.47 670 GLY A CA 1
ATOM 5329 C C . GLY A 1 670 ? -23.001 -5.500 -23.643 1.00 46.47 670 GLY A C 1
ATOM 5330 O O . GLY A 1 670 ? -22.170 -6.175 -24.240 1.00 46.47 670 GLY A O 1
ATOM 5331 N N . TRP A 1 671 ? -22.656 -4.355 -23.048 1.00 48.06 671 TRP A N 1
ATOM 5332 C CA . TRP A 1 671 ? -21.457 -3.576 -23.425 1.00 48.06 671 TRP A CA 1
ATOM 5333 C C . TRP A 1 671 ? -20.083 -4.075 -22.911 1.00 48.06 671 TRP A C 1
ATOM 5335 O O . TRP A 1 671 ? -19.071 -3.456 -23.226 1.00 48.06 671 TRP A O 1
ATOM 5345 N N . MET A 1 672 ? -20.014 -5.165 -22.131 1.00 44.06 672 MET A N 1
ATOM 5346 C CA . MET A 1 672 ? -18.766 -5.669 -21.508 1.00 44.06 672 MET A CA 1
ATOM 5347 C C . MET A 1 672 ? -18.259 -7.030 -22.016 1.00 44.06 672 MET A C 1
ATOM 5349 O O . MET A 1 672 ? -17.295 -7.567 -21.465 1.00 44.06 672 MET A O 1
ATOM 5353 N N . LYS A 1 673 ? -18.853 -7.611 -23.066 1.00 43.75 673 LYS A N 1
ATOM 5354 C CA . LYS A 1 673 ? -18.195 -8.733 -23.753 1.00 43.75 673 LYS A CA 1
ATOM 5355 C C . LYS A 1 673 ? -17.011 -8.204 -24.561 1.00 43.75 673 LYS A C 1
ATOM 5357 O O . LYS A 1 673 ? -17.158 -7.255 -25.323 1.00 43.75 673 LYS A O 1
ATOM 5362 N N . ALA A 1 674 ? -15.858 -8.854 -24.427 1.00 42.59 674 ALA A N 1
ATOM 5363 C CA . ALA A 1 674 ? -14.814 -8.752 -25.433 1.00 42.59 674 ALA A CA 1
ATOM 5364 C C . ALA A 1 674 ? -15.290 -9.523 -26.670 1.00 42.59 674 ALA A C 1
ATOM 5366 O O . ALA A 1 674 ? -15.150 -10.743 -26.720 1.00 42.59 674 ALA A O 1
ATOM 5367 N N . SER A 1 675 ? -15.903 -8.818 -27.617 1.00 49.34 675 SER A N 1
ATOM 5368 C CA . SER A 1 675 ? -16.101 -9.321 -28.975 1.00 49.34 675 SER A CA 1
ATOM 5369 C C . SER A 1 675 ? -14.796 -9.104 -29.742 1.00 49.34 675 SER A C 1
ATOM 5371 O O . SER A 1 675 ? -14.334 -7.959 -29.795 1.00 49.34 675 SER A O 1
ATOM 5373 N N . PRO A 1 676 ? -14.174 -10.145 -30.321 1.00 53.31 676 PRO A N 1
ATOM 5374 C CA . PRO A 1 676 ? -13.206 -9.966 -31.393 1.00 53.31 676 PRO A CA 1
ATOM 5375 C C . PRO A 1 676 ? -13.895 -9.177 -32.504 1.00 53.31 676 PRO A C 1
ATOM 5377 O O . PRO A 1 676 ? -14.783 -9.691 -33.175 1.00 53.31 676 PRO A O 1
ATOM 5380 N N . ALA A 1 677 ? -13.549 -7.899 -32.612 1.00 51.50 677 ALA A N 1
ATOM 5381 C CA . ALA A 1 677 ? -14.246 -6.977 -33.489 1.00 51.50 677 ALA A CA 1
ATOM 5382 C C . ALA A 1 677 ? -13.611 -6.993 -34.877 1.00 51.50 677 ALA A C 1
ATOM 5384 O O . ALA A 1 677 ? -12.384 -6.884 -34.999 1.00 51.50 677 ALA A O 1
ATOM 5385 N N . VAL A 1 678 ? -14.455 -7.071 -35.901 1.00 69.81 678 VAL A N 1
ATOM 5386 C CA . VAL A 1 678 ? -14.087 -6.860 -37.299 1.00 69.81 678 VAL A CA 1
ATOM 5387 C C . VAL A 1 678 ? -14.917 -5.713 -37.857 1.00 69.81 678 VAL A C 1
ATOM 5389 O O . VAL A 1 678 ? -16.111 -5.594 -37.599 1.00 69.81 678 VAL A O 1
ATOM 5392 N N . ALA A 1 679 ? -14.286 -4.833 -38.623 1.00 64.81 679 ALA A N 1
ATOM 5393 C CA . ALA A 1 679 ? -14.985 -3.731 -39.271 1.00 64.81 679 ALA A CA 1
ATOM 5394 C C . ALA A 1 679 ? -14.512 -3.587 -40.711 1.00 64.81 679 ALA A C 1
ATOM 5396 O O . ALA A 1 679 ? -13.304 -3.481 -40.942 1.00 64.81 679 ALA A O 1
ATOM 5397 N N . ASP A 1 680 ? -15.446 -3.510 -41.665 1.00 70.44 680 ASP A N 1
ATOM 5398 C CA . ASP A 1 680 ? -15.124 -3.040 -43.009 1.00 70.44 680 ASP A CA 1
ATOM 5399 C C . ASP A 1 680 ? -14.895 -1.524 -42.966 1.00 70.44 680 ASP A C 1
ATOM 5401 O O . ASP A 1 680 ? -15.817 -0.712 -42.937 1.00 70.44 680 ASP A O 1
ATOM 5405 N N . VAL A 1 681 ? -13.626 -1.130 -42.908 1.00 73.94 681 VAL A N 1
ATOM 5406 C CA . VAL A 1 681 ? -13.220 0.277 -42.763 1.00 73.94 681 VAL A CA 1
ATOM 5407 C C . VAL A 1 681 ? -13.135 1.005 -44.105 1.00 73.94 681 VAL A C 1
ATOM 5409 O O . VAL A 1 681 ? -13.089 2.235 -44.140 1.00 73.94 681 VAL A O 1
ATOM 5412 N N . HIS A 1 682 ? -13.129 0.271 -45.224 1.00 65.38 682 HIS A N 1
ATOM 5413 C CA . HIS A 1 682 ? -13.156 0.849 -46.567 1.00 65.38 682 HIS A CA 1
ATOM 5414 C C . HIS A 1 682 ? -13.706 -0.141 -47.604 1.00 65.38 682 HIS A C 1
ATOM 5416 O O . HIS A 1 682 ? -13.168 -1.234 -47.747 1.00 65.38 682 HIS A O 1
ATOM 5422 N N . THR A 1 683 ? -14.726 0.244 -48.379 1.00 67.75 683 THR A N 1
ATOM 5423 C CA . THR A 1 683 ? -15.291 -0.585 -49.463 1.00 67.75 683 THR A CA 1
ATOM 5424 C C . THR A 1 683 ? -14.934 -0.016 -50.840 1.00 67.75 683 THR A C 1
ATOM 5426 O O . THR A 1 683 ? -15.281 1.121 -51.152 1.00 67.75 683 THR A O 1
ATOM 5429 N N . ALA A 1 684 ? -14.297 -0.835 -51.681 1.00 72.06 684 ALA A N 1
ATOM 5430 C CA . ALA A 1 684 ? -13.902 -0.532 -53.057 1.00 72.06 684 ALA A CA 1
ATOM 5431 C C . ALA A 1 684 ? -14.318 -1.707 -53.976 1.00 72.06 684 ALA A C 1
ATOM 5433 O O . ALA A 1 684 ? -13.524 -2.625 -54.209 1.00 72.06 684 ALA A O 1
ATOM 5434 N N . PRO A 1 685 ? -15.580 -1.742 -54.458 1.00 74.38 685 PRO A N 1
ATOM 5435 C CA . PRO A 1 685 ? -16.161 -2.928 -55.087 1.00 74.38 685 PRO A CA 1
ATOM 5436 C C . PRO A 1 685 ? -15.320 -3.473 -56.257 1.00 74.38 685 PRO A C 1
ATOM 5438 O O . PRO A 1 685 ? -14.898 -2.692 -57.110 1.00 74.38 685 PRO A O 1
ATOM 5441 N N . PRO A 1 686 ? -15.089 -4.800 -56.340 1.00 74.56 686 PRO A N 1
ATOM 5442 C CA . PRO A 1 686 ? -15.764 -5.871 -55.598 1.00 74.56 686 PRO A CA 1
ATOM 5443 C C . PRO A 1 686 ? -15.132 -6.240 -54.240 1.00 74.56 686 PRO A C 1
ATOM 5445 O O . PRO A 1 686 ? -15.531 -7.252 -53.664 1.00 74.56 686 PRO A O 1
ATOM 5448 N N . ALA A 1 687 ? -14.171 -5.470 -53.720 1.00 80.38 687 ALA A N 1
ATOM 5449 C CA . ALA A 1 687 ? -13.432 -5.777 -52.491 1.00 80.38 687 ALA A CA 1
ATOM 5450 C C . ALA A 1 687 ? -13.638 -4.732 -51.376 1.00 80.38 687 ALA A C 1
ATOM 5452 O O . ALA A 1 687 ? -14.232 -3.672 -51.583 1.00 80.38 687 ALA A O 1
ATOM 5453 N N . MET A 1 688 ? -13.148 -5.035 -50.178 1.00 81.44 688 MET A N 1
ATOM 5454 C CA . MET A 1 688 ? -13.127 -4.122 -49.034 1.00 81.44 688 MET A CA 1
ATOM 5455 C C . MET A 1 688 ? -12.000 -4.486 -48.057 1.00 81.44 688 MET A C 1
ATOM 5457 O O . MET A 1 688 ? -11.559 -5.635 -48.023 1.00 81.44 688 MET A O 1
ATOM 5461 N N . LEU A 1 689 ? -11.547 -3.501 -47.285 1.00 81.38 689 LEU A N 1
ATOM 5462 C CA . LEU A 1 689 ? -10.550 -3.630 -46.225 1.00 81.38 689 LEU A CA 1
ATOM 5463 C C . LEU A 1 689 ? -11.243 -3.879 -44.882 1.00 81.38 689 LEU A C 1
ATOM 5465 O O . LEU A 1 689 ? -12.080 -3.073 -44.472 1.00 81.38 689 LEU A O 1
ATOM 5469 N N . GLU A 1 690 ? -10.839 -4.941 -44.192 1.00 80.19 690 GLU A N 1
ATOM 5470 C CA . GLU A 1 690 ? -11.232 -5.258 -42.821 1.00 80.19 690 GLU A CA 1
ATOM 5471 C C . GLU A 1 690 ? -10.012 -5.252 -41.882 1.00 80.19 690 GLU A C 1
ATOM 5473 O O . GLU A 1 690 ? -8.900 -5.629 -42.263 1.00 80.19 690 GLU A O 1
ATOM 5478 N N . VAL A 1 691 ? -10.227 -4.820 -40.637 1.00 76.00 691 VAL A N 1
ATOM 5479 C CA . VAL A 1 691 ? -9.224 -4.801 -39.554 1.00 76.00 691 VAL A CA 1
ATOM 5480 C C . VAL A 1 691 ? -9.777 -5.488 -38.307 1.00 76.00 691 VAL A C 1
ATOM 5482 O O . VAL A 1 691 ? -10.982 -5.429 -38.065 1.00 76.00 691 VAL A O 1
ATOM 5485 N N . GLY A 1 692 ? -8.907 -6.111 -37.506 1.00 73.62 692 GLY A N 1
ATOM 5486 C CA . GLY A 1 692 ? -9.310 -6.807 -36.280 1.00 73.62 692 GLY A CA 1
ATOM 5487 C C . GLY A 1 692 ? -8.159 -7.177 -35.334 1.00 73.62 692 GLY A C 1
ATOM 5488 O O . GLY A 1 692 ? -6.977 -6.996 -35.635 1.00 73.62 692 GLY A O 1
ATOM 5489 N N . VAL A 1 693 ? -8.506 -7.692 -34.151 1.00 54.41 693 VAL A N 1
ATOM 5490 C CA . VAL A 1 693 ? -7.570 -7.983 -33.042 1.00 54.41 693 VAL A CA 1
ATOM 5491 C C . VAL A 1 693 ? -7.776 -9.414 -32.523 1.00 54.41 693 VAL A C 1
ATOM 5493 O O . VAL A 1 693 ? -8.914 -9.868 -32.435 1.00 54.41 693 VAL A O 1
ATOM 5496 N N . GLY A 1 694 ? -6.680 -10.112 -32.191 1.00 59.19 694 GLY A N 1
ATOM 5497 C CA . GLY A 1 694 ? -6.660 -11.528 -31.786 1.00 59.19 694 GLY A CA 1
ATOM 5498 C C . GLY A 1 694 ? -5.919 -11.812 -30.463 1.00 59.19 694 GLY A C 1
ATOM 5499 O O . GLY A 1 694 ? -5.825 -10.948 -29.591 1.00 59.19 694 GLY A O 1
ATOM 5500 N N . ASP A 1 695 ? -5.394 -13.037 -30.321 1.00 53.78 695 ASP A N 1
ATOM 5501 C CA . ASP A 1 695 ? -4.789 -13.601 -29.093 1.00 53.78 695 ASP A CA 1
ATOM 5502 C C . ASP A 1 695 ? -3.333 -13.118 -28.785 1.00 53.78 695 ASP A C 1
ATOM 5504 O O . ASP A 1 695 ? -2.863 -12.108 -29.315 1.00 53.78 695 ASP A O 1
ATOM 5508 N N . VAL A 1 696 ? -2.613 -13.793 -27.865 1.00 45.09 696 VAL A N 1
ATOM 5509 C CA . VAL A 1 696 ? -1.332 -13.366 -27.234 1.00 45.09 696 VAL A CA 1
ATOM 5510 C C . VAL A 1 696 ? -0.249 -14.475 -27.297 1.00 45.09 696 VAL A C 1
ATOM 5512 O O . VAL A 1 696 ? -0.537 -15.634 -26.999 1.00 45.09 696 VAL A O 1
ATOM 5515 N N . HIS A 1 697 ? 1.005 -14.131 -27.642 1.00 50.84 697 HIS A N 1
ATOM 5516 C CA . HIS A 1 697 ? 2.137 -15.022 -28.009 1.00 50.84 697 HIS A CA 1
ATOM 5517 C C . HIS A 1 697 ? 3.411 -14.891 -27.105 1.00 50.84 697 HIS A C 1
ATOM 5519 O O . HIS A 1 697 ? 3.395 -14.186 -26.096 1.00 50.84 697 HIS A O 1
ATOM 5525 N N . LEU A 1 698 ? 4.522 -15.592 -27.435 1.00 44.00 698 LEU A N 1
ATOM 5526 C CA . LEU A 1 698 ? 5.810 -15.696 -26.686 1.00 44.00 698 LEU A CA 1
ATOM 5527 C C . LEU A 1 698 ? 7.067 -15.308 -27.515 1.00 44.00 698 LEU A C 1
ATOM 5529 O O . LEU A 1 698 ? 6.961 -15.207 -28.734 1.00 44.00 698 LEU A O 1
ATOM 5533 N N . ALA A 1 699 ? 8.246 -15.154 -26.876 1.00 44.59 699 ALA A N 1
ATOM 5534 C CA . ALA A 1 699 ? 9.541 -14.733 -27.458 1.00 44.59 699 ALA A CA 1
ATOM 5535 C C . ALA A 1 699 ? 10.833 -15.227 -26.696 1.00 44.59 699 ALA A C 1
ATOM 5537 O O . ALA A 1 699 ? 10.708 -15.790 -25.613 1.00 44.59 699 ALA A O 1
ATOM 5538 N N . VAL A 1 700 ? 12.062 -15.068 -27.244 1.00 49.53 700 VAL A N 1
ATOM 5539 C CA . VAL A 1 700 ? 13.420 -15.561 -26.804 1.00 49.53 700 VAL A CA 1
ATOM 5540 C C . VAL A 1 700 ? 14.498 -14.507 -27.092 1.00 49.53 700 VAL A C 1
ATOM 5542 O O . VAL A 1 700 ? 14.301 -13.771 -28.037 1.00 49.53 700 VAL A O 1
ATOM 5545 N N . ILE A 1 701 ? 15.644 -14.446 -26.393 1.00 53.00 701 ILE A N 1
ATOM 5546 C CA . ILE A 1 701 ? 16.745 -13.468 -26.626 1.00 53.00 701 ILE A CA 1
ATOM 5547 C C . ILE A 1 701 ? 18.161 -14.077 -26.489 1.00 53.00 701 ILE A C 1
ATOM 5549 O O . ILE A 1 701 ? 18.308 -15.099 -25.833 1.00 53.00 701 ILE A O 1
ATOM 5553 N N . ALA A 1 702 ? 19.198 -13.468 -27.075 1.00 52.28 702 ALA A N 1
ATOM 5554 C CA . ALA A 1 702 ? 20.623 -13.815 -27.021 1.00 52.28 702 ALA A CA 1
ATOM 5555 C C . ALA A 1 702 ? 21.435 -12.660 -26.419 1.00 52.28 702 ALA A C 1
ATOM 5557 O O . ALA A 1 702 ? 21.140 -11.495 -26.686 1.00 52.28 702 ALA A O 1
ATOM 5558 N N . ILE A 1 703 ? 22.461 -12.962 -25.622 1.00 51.50 703 ILE A N 1
ATOM 5559 C CA . ILE A 1 703 ? 23.222 -11.959 -24.862 1.00 51.50 703 ILE A CA 1
ATOM 5560 C C . ILE A 1 703 ? 24.721 -12.294 -24.891 1.00 51.50 703 ILE A C 1
ATOM 5562 O O . ILE A 1 703 ? 25.122 -13.424 -24.606 1.00 51.50 703 ILE A O 1
ATOM 5566 N N . ASP A 1 704 ? 25.544 -11.297 -25.225 1.00 52.19 704 ASP A N 1
ATOM 5567 C CA . ASP A 1 704 ? 27.008 -11.352 -25.143 1.00 52.19 704 ASP A CA 1
ATOM 5568 C C . ASP A 1 704 ? 27.464 -10.950 -23.729 1.00 52.19 704 ASP A C 1
ATOM 5570 O O . ASP A 1 704 ? 27.158 -9.848 -23.264 1.00 52.19 704 ASP A O 1
ATOM 5574 N N . ASN A 1 705 ? 28.175 -11.847 -23.038 1.00 43.38 705 ASN A N 1
ATOM 5575 C CA . ASN A 1 705 ? 28.685 -11.641 -21.678 1.00 43.38 705 ASN A CA 1
ATOM 5576 C C . ASN A 1 705 ? 30.199 -11.320 -21.655 1.00 43.38 705 ASN A C 1
ATOM 5578 O O . ASN A 1 705 ? 30.807 -11.275 -20.584 1.00 43.38 705 ASN A O 1
ATOM 5582 N N . GLY A 1 706 ? 30.819 -11.062 -22.813 1.00 44.97 706 GLY A N 1
ATOM 5583 C CA . GLY A 1 706 ? 32.199 -10.590 -22.952 1.00 44.97 706 GLY A CA 1
ATOM 5584 C C . GLY A 1 706 ? 33.212 -11.704 -23.223 1.00 44.97 706 GLY A C 1
ATOM 5585 O O . GLY A 1 706 ? 33.850 -11.706 -24.273 1.00 44.97 706 GLY A O 1
ATOM 5586 N N . THR A 1 707 ? 33.375 -12.656 -22.300 1.00 41.69 707 THR A N 1
ATOM 5587 C CA . THR A 1 707 ? 34.262 -13.827 -22.504 1.00 41.69 707 THR A CA 1
ATOM 5588 C C . THR A 1 707 ? 33.560 -15.025 -23.152 1.00 41.69 707 THR A C 1
ATOM 5590 O O . THR A 1 707 ? 34.228 -15.946 -23.622 1.00 41.69 707 THR A O 1
ATOM 5593 N N . ASP A 1 708 ? 32.227 -15.015 -23.177 1.00 40.44 708 ASP A N 1
ATOM 5594 C CA . ASP A 1 708 ? 31.334 -16.002 -23.790 1.00 40.44 708 ASP A CA 1
ATOM 5595 C C . ASP A 1 708 ? 29.907 -15.426 -23.990 1.00 40.44 708 ASP A C 1
ATOM 5597 O O . ASP A 1 708 ? 29.589 -14.337 -23.514 1.00 40.44 708 ASP A O 1
ATOM 5601 N N . ARG A 1 709 ? 29.055 -16.115 -24.771 1.00 61.44 709 ARG A N 1
ATOM 5602 C CA . ARG A 1 709 ? 27.771 -15.614 -25.335 1.00 61.44 709 ARG A CA 1
ATOM 5603 C C . ARG A 1 709 ? 26.643 -16.668 -25.161 1.00 61.44 709 ARG A C 1
ATOM 5605 O O . ARG A 1 709 ? 26.965 -17.849 -25.297 1.00 61.44 709 ARG A O 1
ATOM 5612 N N . MET A 1 710 ? 25.385 -16.298 -24.810 1.00 48.38 710 MET A N 1
ATOM 5613 C CA . MET A 1 710 ? 24.278 -17.201 -24.321 1.00 48.38 710 MET A CA 1
ATOM 5614 C C . MET A 1 710 ? 22.802 -16.730 -24.647 1.00 48.38 710 MET A C 1
ATOM 5616 O O . MET A 1 710 ? 22.666 -15.782 -25.415 1.00 48.38 710 MET A O 1
ATOM 5620 N N . ALA A 1 711 ? 21.696 -17.353 -24.126 1.00 50.62 711 ALA A N 1
ATOM 5621 C CA . ALA A 1 711 ? 20.254 -17.132 -24.535 1.00 50.62 711 ALA A CA 1
ATOM 5622 C C . ALA A 1 711 ? 19.080 -17.284 -23.457 1.00 50.62 711 ALA A C 1
ATOM 5624 O O . ALA A 1 711 ? 19.274 -18.053 -22.518 1.00 50.62 711 ALA A O 1
ATOM 5625 N N . TYR A 1 712 ? 17.881 -16.607 -23.578 1.00 44.25 712 TYR A N 1
ATOM 5626 C CA . TYR A 1 712 ? 16.730 -16.401 -22.581 1.00 44.25 712 TYR A CA 1
ATOM 5627 C C . TYR A 1 712 ? 15.260 -16.164 -23.189 1.00 44.25 712 TYR A C 1
ATOM 5629 O O . TYR A 1 712 ? 15.141 -16.392 -24.382 1.00 44.25 712 TYR A O 1
ATOM 5637 N N . VAL A 1 713 ? 14.134 -15.768 -22.479 1.00 40.94 713 VAL A N 1
ATOM 5638 C CA . VAL A 1 713 ? 12.644 -15.899 -22.901 1.00 40.94 713 VAL A CA 1
ATOM 5639 C C . VAL A 1 713 ? 11.564 -14.807 -22.422 1.00 40.94 713 VAL A C 1
ATOM 5641 O O . VAL A 1 713 ? 11.765 -14.264 -21.339 1.00 40.94 713 VAL A O 1
ATOM 5644 N N . GLY A 1 714 ? 10.397 -14.527 -23.116 1.00 38.38 714 GLY A N 1
ATOM 5645 C CA . GLY A 1 714 ? 9.156 -13.747 -22.643 1.00 38.38 714 GLY A CA 1
ATOM 5646 C C . GLY A 1 714 ? 7.981 -13.318 -23.652 1.00 38.38 714 GLY A C 1
ATOM 5647 O O . GLY A 1 714 ? 8.208 -13.442 -24.837 1.00 38.38 714 GLY A O 1
ATOM 5648 N N . PRO A 1 715 ? 6.735 -12.843 -23.278 1.00 38.09 715 PRO A N 1
ATOM 5649 C CA . PRO A 1 715 ? 5.491 -12.690 -24.155 1.00 38.09 715 PRO A CA 1
ATOM 5650 C C . PRO A 1 715 ? 5.041 -11.343 -24.848 1.00 38.09 715 PRO A C 1
ATOM 5652 O O . PRO A 1 715 ? 5.476 -10.273 -24.429 1.00 38.09 715 PRO A O 1
ATOM 5655 N N . ILE A 1 716 ? 4.120 -11.398 -25.864 1.00 42.69 716 ILE A N 1
ATOM 5656 C CA . ILE A 1 716 ? 3.640 -10.299 -26.794 1.00 42.69 716 ILE A CA 1
ATOM 5657 C C . ILE A 1 716 ? 2.162 -10.400 -27.347 1.00 42.69 716 ILE A C 1
ATOM 5659 O O . ILE A 1 716 ? 1.554 -11.454 -27.239 1.00 42.69 716 ILE A O 1
ATOM 5663 N N . TYR A 1 717 ? 1.584 -9.349 -27.984 1.00 41.28 717 TYR A N 1
ATOM 5664 C CA . TYR A 1 717 ? 0.201 -9.269 -28.583 1.00 41.28 717 TYR A CA 1
ATOM 5665 C C . TYR A 1 717 ? 0.096 -9.591 -30.108 1.00 41.28 717 TYR A C 1
ATOM 5667 O O . TYR A 1 717 ? 1.119 -9.627 -30.790 1.00 41.28 717 TYR A O 1
ATOM 5675 N N . THR A 1 718 ? -1.129 -9.716 -30.670 1.00 57.09 718 THR A N 1
ATOM 5676 C CA . THR A 1 718 ? -1.407 -9.884 -32.127 1.00 57.09 718 THR A CA 1
ATOM 5677 C C . THR A 1 718 ? -2.378 -8.839 -32.744 1.00 57.09 718 THR A C 1
ATOM 5679 O O . THR A 1 718 ? -3.111 -8.155 -32.033 1.00 57.09 718 THR A O 1
ATOM 5682 N N . TYR A 1 719 ? -2.354 -8.686 -34.081 1.00 78.75 719 TYR A N 1
ATOM 5683 C CA . TYR A 1 719 ? -3.127 -7.718 -34.897 1.00 78.75 719 TYR A CA 1
ATOM 5684 C C . TYR A 1 719 ? -3.381 -8.282 -36.309 1.00 78.75 719 TYR A C 1
ATOM 5686 O O . TYR A 1 719 ? -2.484 -8.942 -36.846 1.00 78.75 719 TYR A O 1
ATOM 5694 N N . HIS A 1 720 ? -4.554 -8.002 -36.898 1.00 79.94 720 HIS A N 1
ATOM 5695 C CA . HIS A 1 720 ? -5.013 -8.491 -38.207 1.00 79.94 720 HIS A CA 1
ATOM 5696 C C . HIS A 1 720 ? -5.520 -7.346 -39.102 1.00 79.94 720 HIS A C 1
ATOM 5698 O O . HIS A 1 720 ? -6.224 -6.449 -38.642 1.00 79.94 720 HIS A O 1
ATOM 5704 N N . GLU A 1 721 ? -5.203 -7.415 -40.394 1.00 84.56 721 GLU A N 1
ATOM 5705 C CA . GLU A 1 721 ? -5.608 -6.446 -41.421 1.00 84.56 721 GLU A CA 1
ATOM 5706 C C . GLU A 1 721 ? -5.582 -7.160 -42.775 1.00 84.56 721 GLU A C 1
ATOM 5708 O O . GLU A 1 721 ? -4.572 -7.775 -43.130 1.00 84.56 721 GLU A O 1
ATOM 5713 N N . PHE A 1 722 ? -6.703 -7.156 -43.496 1.00 84.31 722 PHE A N 1
ATOM 5714 C CA . PHE A 1 722 ? -6.865 -7.968 -44.701 1.00 84.31 722 PHE A CA 1
ATOM 5715 C C . PHE A 1 722 ? -7.933 -7.416 -45.650 1.00 84.31 722 PHE A C 1
ATOM 5717 O O . PHE A 1 722 ? -8.861 -6.718 -45.251 1.00 84.31 722 PHE A O 1
ATOM 5724 N N . ILE A 1 723 ? -7.799 -7.741 -46.936 1.00 84.38 723 ILE A N 1
ATOM 5725 C CA . ILE A 1 723 ? -8.757 -7.366 -47.980 1.00 84.38 723 ILE A CA 1
ATOM 5726 C C . ILE A 1 723 ? -9.531 -8.615 -48.395 1.00 84.38 723 ILE A C 1
ATOM 5728 O O . ILE A 1 723 ? -8.923 -9.637 -48.713 1.00 84.38 723 ILE A O 1
ATOM 5732 N N . GLN A 1 724 ? -10.862 -8.533 -48.437 1.00 80.12 724 GLN A N 1
ATOM 5733 C CA . GLN A 1 724 ? -11.717 -9.629 -48.901 1.00 80.12 724 GLN A CA 1
ATOM 5734 C C . GLN A 1 724 ? -12.876 -9.140 -49.798 1.00 80.12 724 GLN A C 1
ATOM 5736 O O . GLN A 1 724 ? -13.140 -7.935 -49.861 1.00 80.12 724 GLN A O 1
ATOM 5741 N N . PRO A 1 725 ? -13.551 -10.030 -50.556 1.00 86.69 725 PRO A N 1
ATOM 5742 C CA . PRO A 1 725 ? -14.687 -9.648 -51.392 1.00 86.69 725 PRO A CA 1
ATOM 5743 C C . PRO A 1 725 ? -15.844 -9.065 -50.572 1.00 86.69 725 PRO A C 1
ATOM 5745 O O . PRO A 1 725 ? -16.152 -9.557 -49.489 1.00 86.69 725 PRO A O 1
ATOM 5748 N N . VAL A 1 726 ? -16.567 -8.092 -51.133 1.00 75.62 726 VAL A N 1
ATOM 5749 C CA . VAL A 1 726 ? -17.765 -7.491 -50.507 1.00 75.62 726 VAL A CA 1
ATOM 5750 C C . VAL A 1 726 ? -18.843 -8.544 -50.199 1.00 75.62 726 VAL A C 1
ATOM 5752 O O . VAL A 1 726 ? -19.599 -8.396 -49.244 1.00 75.62 726 VAL A O 1
ATOM 5755 N N . SER A 1 727 ? -18.881 -9.645 -50.958 1.00 80.62 727 SER A N 1
ATOM 5756 C CA . SER A 1 727 ? -19.776 -10.789 -50.736 1.00 80.62 727 SER A CA 1
ATOM 5757 C C . SER A 1 727 ? -19.375 -11.716 -49.578 1.00 80.62 727 SER A C 1
ATOM 5759 O O . SER A 1 727 ? -20.081 -12.688 -49.334 1.00 80.62 727 SER A O 1
ATOM 5761 N N . ALA A 1 728 ? -18.238 -11.477 -48.919 1.00 78.19 728 ALA A N 1
ATOM 5762 C CA . ALA A 1 728 ? -17.678 -12.327 -47.862 1.00 78.19 728 ALA A CA 1
ATOM 5763 C C . ALA A 1 728 ? -17.586 -11.622 -46.493 1.00 78.19 728 ALA A C 1
ATOM 5765 O O . ALA A 1 728 ? -16.920 -12.142 -45.594 1.00 78.19 728 ALA A O 1
ATOM 5766 N N . ARG A 1 729 ? -18.231 -10.449 -46.369 1.00 80.38 729 ARG A N 1
ATOM 5767 C CA . ARG A 1 729 ? -18.210 -9.555 -45.202 1.00 80.38 729 ARG A CA 1
ATOM 5768 C C . ARG A 1 729 ? -18.454 -10.291 -43.900 1.00 80.38 729 ARG A C 1
ATOM 5770 O O . ARG A 1 729 ? -19.448 -10.999 -43.784 1.00 80.38 729 ARG A O 1
ATOM 5777 N N . LEU A 1 730 ? -17.544 -10.090 -42.953 1.00 80.50 730 LEU A N 1
ATOM 5778 C CA . LEU A 1 730 ? -17.585 -10.765 -41.668 1.00 80.50 730 LEU A CA 1
ATOM 5779 C C . LEU A 1 730 ? -18.468 -10.026 -40.664 1.00 80.50 730 LEU A C 1
ATOM 5781 O O . LEU A 1 730 ? -18.447 -8.800 -40.568 1.00 80.50 730 LEU A O 1
ATOM 5785 N N . THR A 1 731 ? -19.194 -10.807 -39.875 1.00 79.56 731 THR A N 1
ATOM 5786 C CA . THR A 1 731 ? -19.663 -10.414 -38.541 1.00 79.56 731 THR A CA 1
ATOM 5787 C C . THR A 1 731 ? -18.585 -10.692 -37.487 1.00 79.56 731 THR A C 1
ATOM 5789 O O . THR A 1 731 ? -17.671 -11.492 -37.716 1.00 79.56 731 THR A O 1
ATOM 5792 N N . ASP A 1 732 ? -18.697 -10.068 -36.313 1.00 58.47 732 ASP A N 1
ATOM 5793 C CA . ASP A 1 732 ? -17.785 -10.297 -35.181 1.00 58.47 732 ASP A CA 1
ATOM 5794 C C . ASP A 1 732 ? -17.756 -11.782 -34.768 1.00 58.47 732 ASP A C 1
ATOM 5796 O O . ASP A 1 732 ? -16.694 -12.340 -34.486 1.00 58.47 732 ASP A O 1
ATOM 5800 N N . GLU A 1 733 ? -18.905 -12.468 -34.804 1.00 74.31 733 GLU A N 1
ATOM 5801 C CA . GLU A 1 733 ? -19.013 -13.898 -34.502 1.00 74.31 733 GLU A CA 1
ATOM 5802 C C . GLU A 1 733 ? -18.291 -14.778 -35.536 1.00 74.31 733 GLU A C 1
ATOM 5804 O O . GLU A 1 733 ? -17.661 -15.782 -35.187 1.00 74.31 733 GLU A O 1
ATOM 5809 N N . GLU A 1 734 ? -18.355 -14.412 -36.818 1.00 78.12 734 GLU A N 1
ATOM 5810 C CA . GLU A 1 734 ? -17.644 -15.117 -37.887 1.00 78.12 734 GLU A CA 1
ATOM 5811 C C . GLU A 1 734 ? -16.136 -14.842 -37.842 1.00 78.12 734 GLU A C 1
ATOM 5813 O O . GLU A 1 734 ? -15.344 -15.748 -38.114 1.00 78.12 734 GLU A O 1
ATOM 5818 N N . PHE A 1 735 ? -15.717 -13.635 -37.451 1.00 76.25 735 PHE A N 1
ATOM 5819 C CA . PHE A 1 735 ? -14.311 -13.301 -37.223 1.00 76.25 735 PHE A CA 1
ATOM 5820 C C . PHE A 1 735 ? -13.741 -14.047 -36.008 1.00 76.25 735 PHE A C 1
ATOM 5822 O O . PHE A 1 735 ? -12.695 -14.691 -36.133 1.00 76.25 735 PHE A O 1
ATOM 5829 N N . GLU A 1 736 ? -14.457 -14.082 -34.877 1.00 70.25 736 GLU A N 1
ATOM 5830 C CA . GLU A 1 736 ? -14.099 -14.911 -33.717 1.00 70.25 736 GLU A CA 1
ATOM 5831 C C . GLU A 1 736 ? -14.004 -16.402 -34.087 1.00 70.25 736 GLU A C 1
ATOM 5833 O O . GLU A 1 736 ? -13.094 -17.104 -33.633 1.00 70.25 736 GLU A O 1
ATOM 5838 N N . SER A 1 737 ? -14.910 -16.896 -34.936 1.00 77.25 737 SER A N 1
ATOM 5839 C CA . SER A 1 737 ? -14.864 -18.272 -35.433 1.00 77.25 737 SER A CA 1
ATOM 5840 C C . SER A 1 737 ? -13.651 -18.522 -36.341 1.00 77.25 737 SER A C 1
ATOM 5842 O O . SER A 1 737 ? -12.937 -19.511 -36.149 1.00 77.25 737 SER A O 1
ATOM 5844 N N . ARG A 1 738 ? -13.354 -17.610 -37.283 1.00 76.19 738 ARG A N 1
ATOM 5845 C CA . ARG A 1 738 ? -12.193 -17.715 -38.187 1.00 76.19 738 ARG A CA 1
ATOM 5846 C C . ARG A 1 738 ? -10.860 -17.656 -37.442 1.00 76.19 738 ARG A C 1
ATOM 5848 O O . ARG A 1 738 ? -9.968 -18.426 -37.794 1.00 76.19 738 ARG A O 1
ATOM 5855 N N . LEU A 1 739 ? -10.725 -16.830 -36.399 1.00 70.75 739 LEU A N 1
ATOM 5856 C CA . LEU A 1 739 ? -9.519 -16.768 -35.554 1.00 70.75 739 LEU A CA 1
ATOM 5857 C C . LEU A 1 739 ? -9.151 -18.125 -34.923 1.00 70.75 739 LEU A C 1
ATOM 5859 O O . LEU A 1 739 ? -7.981 -18.376 -34.648 1.00 70.75 739 LEU A O 1
ATOM 5863 N N . ARG A 1 740 ? -10.132 -19.018 -34.731 1.00 69.69 740 ARG A N 1
ATOM 5864 C CA . ARG A 1 740 ? -9.959 -20.364 -34.154 1.00 69.69 740 ARG A CA 1
ATOM 5865 C C . ARG A 1 740 ? -9.898 -21.483 -35.209 1.00 69.69 740 ARG A C 1
ATOM 5867 O O . ARG A 1 740 ? -9.920 -22.660 -34.849 1.00 69.69 740 ARG A O 1
ATOM 5874 N N . SER A 1 741 ? -9.885 -21.134 -36.497 1.00 73.62 741 SER A N 1
ATOM 5875 C CA . SER A 1 741 ? -9.914 -22.083 -37.618 1.00 73.62 741 SER A CA 1
ATOM 5876 C C . SER A 1 741 ? -8.509 -22.512 -38.076 1.00 73.62 741 SER A C 1
ATOM 5878 O O . SER A 1 741 ? -7.501 -22.033 -37.564 1.00 73.62 741 SER A O 1
ATOM 5880 N N . LEU A 1 742 ? -8.435 -23.429 -39.049 1.00 59.03 742 LEU A N 1
ATOM 5881 C CA . LEU A 1 742 ? -7.164 -23.871 -39.647 1.00 59.03 742 LEU A CA 1
ATOM 5882 C C . LEU A 1 742 ? -6.493 -22.795 -40.524 1.00 59.03 742 LEU A C 1
ATOM 5884 O O . LEU A 1 742 ? -5.295 -22.890 -40.774 1.00 59.03 742 LEU A O 1
ATOM 5888 N N . GLU A 1 743 ? -7.245 -21.783 -40.965 1.00 68.38 743 GLU A N 1
ATOM 5889 C CA . GLU A 1 743 ? -6.764 -20.656 -41.773 1.00 68.38 743 GLU A CA 1
ATOM 5890 C C . GLU A 1 743 ? -7.250 -19.336 -41.140 1.00 68.38 743 GLU A C 1
ATOM 5892 O O . GLU A 1 743 ? -8.264 -18.772 -41.562 1.00 68.38 743 GLU A O 1
ATOM 5897 N N . PRO A 1 744 ? -6.585 -18.846 -40.074 1.00 70.75 744 PRO A N 1
ATOM 5898 C CA . PRO A 1 744 ? -6.968 -17.594 -39.430 1.00 70.75 744 PRO A CA 1
ATOM 5899 C C . PRO A 1 744 ? -6.751 -16.388 -40.366 1.00 70.75 744 PRO A C 1
ATOM 5901 O O . PRO A 1 744 ? -5.873 -16.435 -41.233 1.00 70.75 744 PRO A O 1
ATOM 5904 N N . PRO A 1 745 ? -7.504 -15.280 -40.193 1.00 76.81 745 PRO A N 1
ATOM 5905 C CA . PRO A 1 745 ? -7.385 -14.095 -41.045 1.00 76.81 745 PRO A CA 1
ATOM 5906 C C . PRO A 1 745 ? -5.951 -13.554 -41.081 1.00 76.81 745 PRO A C 1
ATOM 5908 O O . PRO A 1 745 ? -5.270 -13.527 -40.052 1.00 76.81 745 PRO A O 1
ATOM 5911 N N . SER A 1 746 ? -5.479 -13.110 -42.248 1.00 72.44 746 SER A N 1
ATOM 5912 C CA . SER A 1 746 ? -4.071 -12.737 -42.414 1.00 72.44 746 SER A CA 1
ATOM 5913 C C . SER A 1 746 ? -3.659 -11.573 -41.507 1.00 72.44 746 SER A C 1
ATOM 5915 O O . SER A 1 746 ? -4.379 -10.586 -41.338 1.00 72.44 746 SER A O 1
ATOM 5917 N N . ARG A 1 747 ? -2.462 -11.696 -40.932 1.00 78.44 747 ARG A N 1
ATOM 5918 C CA . ARG A 1 747 ? -1.773 -10.625 -40.202 1.00 78.44 747 ARG A CA 1
ATOM 5919 C C . ARG A 1 747 ? -0.850 -9.874 -41.173 1.00 78.44 747 ARG A C 1
ATOM 5921 O O . ARG A 1 747 ? -0.366 -10.506 -42.114 1.00 78.44 747 ARG A O 1
ATOM 5928 N N . PRO A 1 748 ? -0.560 -8.577 -40.961 1.00 80.50 748 PRO A N 1
ATOM 5929 C CA . PRO A 1 748 ? 0.352 -7.836 -41.830 1.00 80.50 748 PRO A CA 1
ATOM 5930 C C . PRO A 1 748 ? 1.728 -8.494 -41.953 1.00 80.50 748 PRO A C 1
ATOM 5932 O O . PRO A 1 748 ? 2.304 -8.927 -40.953 1.00 80.50 748 PRO A O 1
ATOM 5935 N N . ASP A 1 749 ? 2.307 -8.493 -43.155 1.00 74.12 749 ASP A N 1
ATOM 5936 C CA . ASP A 1 749 ? 3.570 -9.194 -43.428 1.00 74.12 749 ASP A CA 1
ATOM 5937 C C . ASP A 1 749 ? 4.752 -8.721 -42.568 1.00 74.12 749 ASP A C 1
ATOM 5939 O O . ASP A 1 749 ? 5.658 -9.504 -42.280 1.00 74.12 749 ASP A O 1
ATOM 5943 N N . TRP A 1 750 ? 4.735 -7.472 -42.087 1.00 69.19 750 TRP A N 1
ATOM 5944 C CA . TRP A 1 750 ? 5.777 -6.943 -41.201 1.00 69.19 750 TRP A CA 1
ATOM 5945 C C . TRP A 1 750 ? 5.843 -7.645 -39.834 1.00 69.19 750 TRP A C 1
ATOM 5947 O O . TRP A 1 750 ? 6.885 -7.588 -39.180 1.00 69.19 750 TRP A O 1
ATOM 5957 N N . VAL A 1 751 ? 4.797 -8.367 -39.413 1.00 72.44 751 VAL A N 1
ATOM 5958 C CA . VAL A 1 751 ? 4.811 -9.213 -38.202 1.00 72.44 751 VAL A CA 1
ATOM 5959 C C . VAL A 1 751 ? 5.872 -10.318 -38.299 1.00 72.44 751 VAL A C 1
ATOM 5961 O O . VAL A 1 751 ? 6.516 -10.649 -37.302 1.00 72.44 751 VAL A O 1
ATOM 5964 N N . ARG A 1 752 ? 6.149 -10.820 -39.512 1.00 72.12 752 ARG A N 1
ATOM 5965 C CA . ARG A 1 752 ? 7.163 -11.864 -39.756 1.00 72.12 752 ARG A CA 1
ATOM 5966 C C . ARG A 1 752 ? 8.595 -11.426 -39.422 1.00 72.12 752 ARG A C 1
ATOM 5968 O O . ARG A 1 752 ? 9.504 -12.249 -39.410 1.00 72.12 752 ARG A O 1
ATOM 5975 N N . SER A 1 753 ? 8.813 -10.138 -39.136 1.00 69.31 753 SER A N 1
ATOM 5976 C CA . SER A 1 753 ? 10.108 -9.608 -38.690 1.00 69.31 753 SER A CA 1
ATOM 5977 C C . SER A 1 753 ? 10.554 -10.122 -37.315 1.00 69.31 753 SER A C 1
ATOM 5979 O O . SER A 1 753 ? 11.745 -10.060 -37.021 1.00 69.31 753 SER A O 1
ATOM 5981 N N . PHE A 1 754 ? 9.642 -10.655 -36.492 1.00 56.59 754 PHE A N 1
ATOM 5982 C CA . PHE A 1 754 ? 9.963 -11.253 -35.187 1.00 56.59 754 PHE A CA 1
ATOM 5983 C C . PHE A 1 754 ? 9.174 -12.539 -34.856 1.00 56.59 754 PHE A C 1
ATOM 5985 O O . PHE A 1 754 ? 9.425 -13.152 -33.819 1.00 56.59 754 PHE A O 1
ATOM 5992 N N . GLU A 1 755 ? 8.251 -12.965 -35.721 1.00 66.38 755 GLU A N 1
ATOM 5993 C CA . GLU A 1 755 ? 7.399 -14.149 -35.548 1.00 66.38 755 GLU A CA 1
ATOM 5994 C C . GLU A 1 755 ? 7.340 -14.926 -36.888 1.00 66.38 755 GLU A C 1
ATOM 5996 O O . GLU A 1 755 ? 6.523 -14.574 -37.741 1.00 66.38 755 GLU A O 1
ATOM 6001 N N . PRO A 1 756 ? 8.264 -15.882 -37.135 1.00 56.62 756 PRO A N 1
ATOM 6002 C CA . PRO A 1 756 ? 8.563 -16.406 -38.474 1.00 56.62 756 PRO A CA 1
ATOM 6003 C C . PRO A 1 756 ? 7.801 -17.689 -38.846 1.00 56.62 756 PRO A C 1
ATOM 6005 O O . PRO A 1 756 ? 7.568 -18.525 -37.942 1.00 56.62 756 PRO A O 1
#

pLDDT: mean 72.27, std 18.42, range [23.98, 96.62]

Sequence (756 aa):
MNSARRPSSRLPCWQWLRCLLPLVAIGLSGASPLRADEPPEGQRPGLPSFDELLGRQAQVSADLLVEQAQRQRPPLDRLSFDPLECRYLDRIQAKLPLTDAQRELFRRQGFVSLREPRQLSFGTAYDQIYHRDLPVLITSDSILHALHRSFDRTLQDLEESVFAARLADVLAKTHEELARRAIAPDHPLFANYVDVDLYLTVSRSLLQGQPVESSLPQGDQVRAILAAIQALRLQDPLGGESTPLYGGRRAIDYSQFKPRGHYTRSPALQNYFRGLMWLGRADTGFFVLPADSRSGVQNDDARELRDAAILVDLLIGSGQCDQLERLNRCWERLVGISDNLRPTELRRLLERERLTLADLARTDSVRRLQQGLARAGFAPQQINSQVILGAKAGESEVPPPALFQVCGQRFVVDSFVLSKVVYDSVPKSPRHGFRLMPRGLDVIAALGNPDAIPLLASDLQRWEYAPHLAAAREFTAAYLAGPGGRSVYDLWLSALATLHQDMSREPFFPQAMQMPAWRHKQVHTQLASWAELRHDTILFAKQSYTKRPECDYPTGYVEPYPEFFSRMQRLAEGVVAALTDLERSEPLPAAYPGPSARPYWNRAAKTLQKLGDLARKELRGEEFTDDDRGFLKRTIEIHRRGEPDGCGGRLRNDIFTGWYADLLFPHASGWMKASPAVADVHTAPPAMLEVGVGDVHLAVIAIDNGTDRMAYVGPIYTYHEFIQPVSARLTDEEFESRLRSLEPPSRPDWVRSFEP

Secondary structure (DSSP, 8-state):
---------------S------------------PPPPPPS-----PPPHHHHHHHTTT--HHHHHHHHHHHS------SS-GGG-TTHHHHHTTS---HHHHHHHHHHSEE----S----HHHHHHHHHTTTPPP---HHHHHHHHHHHHHHHHHHHIIIIIHHHHHHHHHHHHHHHHHT---TTSTTHHHHHHHHHHHHHHHHHHHTS----SSS-HHHHHHHHHHHHHT-B--GGGS--EEETTEEE--BGGGGS--GGGGS-HHHHHHHHHHHHHH-GGGSEE-SPPPGGG--B--HHHHHHHHHHHHHHHHHTT-HHHHHHHHHHHHHHT--BSSB-HHHHHHHHHHHT--TGGGGSHHHHHHHHHHHHHHT----SS--S--BPPPTTSPPPPPPPEE-SSPPBP-HHHHHHHHTSBTTBPPBTTTB------HHHHHHHTT-STHHHHHHHHHHHH--HHHHHHHHHHHHHHHTTTSS-SHHHHHHHHHHGGG---TTSTT--HHHHSHHHHHHHHHHHHHHHHHHHHHTTTTBPPP-PPBPP---S-----S-HHHHHHHHHHHHHHHHHHHHHHHHS---TTS-HHHHHHHHHHHHHHHHHHHHHHHHHTTTPPPPHHHHHHHHTSS----BTB---TT---TTS---STTGGGSSSSS--TTS----EEEEEEETTEEEEEE---EEEEEEEEE-SSSEEEEEEEEE--EEEEEEGGGPPPHHHHHHHHTSSSPPPPPGGGGGT--

Foldseek 3Di:
DDDDDDDDDDDDDDDDDDDDDDDDDDDDDDDDDDDDDDDDDDDDPDPQDPVRVCVVCVPPDPVNVVVVVCVVPPDDQFDPDFLVQFPCVVVCCVVANDDPLQNVLCRGFQKFFDDDDDDDDPVVVVVVCVVSVHDDDDALLVVLVVVLVVVLVVLVCCLLPPVLVLVLVLLVLLQVLLLVVVDDPPPLLNLLSVLLQLLSQLLNCLQVVHGDDGSDPDVVLSVVVVVLLVVQAQQDLQVLDWRDHQNWTFRDRSVQLPDDDPLVVDSNSSSSLNSLCCQAAPRNFFFQADFDPQFSGTHDNLRSNLSLVSSLVSSVSSVNLVSLVVVQVVLCQAAHHFLAAESVNLVVLCVVLVHDSVNSSDPVSSVVSNVSCVVVVHQFRLFDQGATAFDAQPDQTRGDTGGYGSQHAHDDLLSSQFQCQWPSNQHAQPQQGTRQGDDLLLLLVLLVQPLSCVVCVVVCVRRVCVVSSVVSNVVLVCQCVDVNVRHPNSVLSNVLSCLRDDCVPPPDDDPLCVDSVVSVSSVVSSSSSVVSSCSSCVSRHRHHHHYFYFDWDPFDAFALCLVVLVVLLVVLVVVLVVLVVCVVVDPDDPPDPSVPSNVLSVLSSVLSNLSSVRSVCVVVVHDDDPVNRQLRRQAFANDDVPRDTGPDDDPPQQAGHGSNLSNDPPRDDDDPDPQFDKDQPADDPQKTKIWTFDDKGWMKRKADSPVGIGIGIGIDGFIAIDMDGPVVDDDSVVLVVQCPDPHHGDGDPVVSSHHD

Radius of gyration: 34.6 Å; chains: 1; bounding box: 98×80×113 Å